Protein AF-0000000067842933 (afdb_homodimer)

pLDDT: mean 83.24, std 13.77, range [22.31, 97.75]

Structure (mmCIF, N/CA/C/O backbone):
data_AF-0000000067842933-model_v1
#
loop_
_entity.id
_entity.type
_entity.pdbx_description
1 polymer 'Transcriptional regulator, LysR family'
#
loop_
_atom_site.group_PDB
_atom_site.id
_atom_site.type_symbol
_atom_site.label_atom_id
_atom_site.label_alt_id
_atom_site.label_comp_id
_atom_site.label_asym_id
_atom_site.label_entity_id
_atom_site.label_seq_id
_atom_site.pdbx_PDB_ins_code
_atom_site.Cartn_x
_atom_site.Cartn_y
_atom_site.Cartn_z
_atom_site.occupancy
_atom_site.B_iso_or_equiv
_atom_site.auth_seq_id
_atom_site.auth_comp_id
_atom_site.auth_asym_id
_atom_site.auth_atom_id
_atom_site.pdbx_PDB_model_num
ATOM 1 N N . MET A 1 1 ? 8.438 -4.727 -39.531 1 70.38 1 MET A N 1
ATOM 2 C CA . MET A 1 1 ? 8.258 -4.961 -38.094 1 70.38 1 MET A CA 1
ATOM 3 C C . MET A 1 1 ? 9.227 -6.031 -37.594 1 70.38 1 MET A C 1
ATOM 5 O O . MET A 1 1 ? 9.312 -7.117 -38.188 1 70.38 1 MET A O 1
ATOM 9 N N . THR A 1 2 ? 10.125 -5.672 -36.719 1 73.62 2 THR A N 1
ATOM 10 C CA . THR A 1 2 ? 11.148 -6.57 -36.219 1 73.62 2 THR A CA 1
ATOM 11 C C . THR A 1 2 ? 10.922 -6.863 -34.75 1 73.62 2 THR A C 1
ATOM 13 O O . THR A 1 2 ? 10.18 -6.145 -34.062 1 73.62 2 THR A O 1
ATOM 16 N N . LEU A 1 3 ? 11.547 -8 -34.281 1 76.44 3 LEU A N 1
ATOM 17 C CA . LEU A 1 3 ? 11.484 -8.344 -32.875 1 76.44 3 LEU A CA 1
ATOM 18 C C . LEU A 1 3 ? 12.062 -7.227 -32 1 76.44 3 LEU A C 1
ATOM 20 O O . LEU A 1 3 ? 11.57 -6.961 -30.922 1 76.44 3 LEU A O 1
ATOM 24 N N . LYS A 1 4 ? 13.055 -6.645 -32.531 1 78.56 4 LYS A N 1
ATOM 25 C CA . LYS A 1 4 ? 13.711 -5.535 -31.844 1 78.56 4 LYS A CA 1
ATOM 26 C C . LYS A 1 4 ? 12.75 -4.367 -31.656 1 78.56 4 LYS A C 1
ATOM 28 O O . LYS A 1 4 ? 12.688 -3.773 -30.562 1 78.56 4 LYS A O 1
ATOM 33 N N . GLN A 1 5 ? 12.023 -4.094 -32.688 1 79.94 5 GLN A N 1
ATOM 34 C CA . GLN A 1 5 ? 11.039 -3.014 -32.594 1 79.94 5 GLN A CA 1
ATOM 35 C C . GLN A 1 5 ? 9.938 -3.336 -31.594 1 79.94 5 GLN A C 1
ATOM 37 O O . GLN A 1 5 ? 9.492 -2.461 -30.859 1 79.94 5 GLN A O 1
ATOM 42 N N . LEU A 1 6 ? 9.539 -4.57 -31.594 1 79.88 6 LEU A N 1
ATOM 43 C CA . LEU A 1 6 ? 8.516 -5.008 -30.656 1 79.88 6 LEU A CA 1
ATOM 44 C C . LEU A 1 6 ? 9.023 -4.891 -29.219 1 79.88 6 LEU A C 1
ATOM 46 O O . LEU A 1 6 ? 8.289 -4.438 -28.328 1 79.88 6 LEU A O 1
ATOM 50 N N . ARG A 1 7 ? 10.234 -5.23 -29.016 1 81.06 7 ARG A N 1
ATOM 51 C CA . ARG A 1 7 ? 10.844 -5.117 -27.703 1 81.06 7 ARG A CA 1
ATOM 52 C C . ARG A 1 7 ? 10.945 -3.658 -27.266 1 81.06 7 ARG A C 1
ATOM 54 O O . ARG A 1 7 ? 10.766 -3.338 -26.094 1 81.06 7 ARG A O 1
ATOM 61 N N . TYR A 1 8 ? 11.195 -2.814 -28.219 1 84 8 TYR A N 1
ATOM 62 C CA . TYR A 1 8 ? 11.273 -1.39 -27.922 1 84 8 TYR A CA 1
ATOM 63 C C . TYR A 1 8 ? 9.914 -0.839 -27.516 1 84 8 TYR A C 1
ATOM 65 O O . TYR A 1 8 ? 9.812 -0.039 -26.594 1 84 8 TYR A O 1
ATOM 73 N N . LEU A 1 9 ? 8.898 -1.248 -28.219 1 85.81 9 LEU A N 1
ATOM 74 C CA . LEU A 1 9 ? 7.543 -0.841 -27.859 1 85.81 9 LEU A CA 1
ATOM 75 C C . LEU A 1 9 ? 7.203 -1.258 -26.438 1 85.81 9 LEU A C 1
ATOM 77 O O . LEU A 1 9 ? 6.684 -0.454 -25.656 1 85.81 9 LEU A O 1
ATOM 81 N N . ILE A 1 10 ? 7.516 -2.461 -26.125 1 82.62 10 ILE A N 1
ATOM 82 C CA . ILE A 1 10 ? 7.258 -2.994 -24.797 1 82.62 10 ILE A CA 1
ATOM 83 C C . ILE A 1 10 ? 8.023 -2.174 -23.75 1 82.62 10 ILE A C 1
ATOM 85 O O . ILE A 1 10 ? 7.461 -1.78 -22.734 1 82.62 10 ILE A O 1
ATOM 89 N N . ALA A 1 11 ? 9.258 -1.911 -23.984 1 82.12 11 ALA A N 1
ATOM 90 C CA . ALA A 1 11 ? 10.117 -1.169 -23.062 1 82.12 11 ALA A CA 1
ATOM 91 C C . ALA A 1 11 ? 9.555 0.226 -22.797 1 82.12 11 ALA A C 1
ATOM 93 O O . ALA A 1 11 ? 9.578 0.705 -21.656 1 82.12 11 ALA A O 1
ATOM 94 N N . ILE A 1 12 ? 9.047 0.813 -23.797 1 85.12 12 ILE A N 1
ATOM 95 C CA . ILE A 1 12 ? 8.523 2.17 -23.672 1 85.12 12 ILE A CA 1
ATOM 96 C C . ILE A 1 12 ? 7.258 2.162 -22.828 1 85.12 12 ILE A C 1
ATOM 98 O O . ILE A 1 12 ? 7.078 3.025 -21.953 1 85.12 12 ILE A O 1
ATOM 102 N N . VAL A 1 13 ? 6.441 1.228 -23.031 1 81.56 13 VAL A N 1
ATOM 103 C CA . VAL A 1 13 ? 5.172 1.146 -22.328 1 81.56 13 VAL A CA 1
ATOM 104 C C . VAL A 1 13 ? 5.426 0.855 -20.844 1 81.56 13 VAL A C 1
ATOM 106 O O . VAL A 1 13 ? 4.805 1.462 -19.969 1 81.56 13 VAL A O 1
ATOM 109 N N . GLU A 1 14 ? 6.316 0 -20.656 1 76.25 14 GLU A N 1
ATOM 110 C CA . GLU A 1 14 ? 6.617 -0.418 -19.297 1 76.25 14 GLU A CA 1
ATOM 111 C C . GLU A 1 14 ? 7.344 0.683 -18.531 1 76.25 14 GLU A C 1
ATOM 113 O O . GLU A 1 14 ? 7.125 0.861 -17.328 1 76.25 14 GLU A O 1
ATOM 118 N N . ALA A 1 15 ? 8.188 1.41 -19.219 1 74.19 15 ALA A N 1
ATOM 119 C CA . ALA A 1 15 ? 8.961 2.48 -18.594 1 74.19 15 ALA A CA 1
ATOM 120 C C . ALA A 1 15 ? 8.141 3.762 -18.484 1 74.19 15 ALA A C 1
ATOM 122 O O . ALA A 1 15 ? 8.461 4.645 -17.688 1 74.19 15 ALA A O 1
ATOM 123 N N . GLY A 1 16 ? 7.09 3.768 -19.312 1 77 16 GLY A N 1
ATOM 124 C CA . GLY A 1 16 ? 6.191 4.91 -19.312 1 77 16 GLY A CA 1
ATOM 125 C C . GLY A 1 16 ? 6.77 6.125 -20.016 1 77 16 GLY A C 1
ATOM 126 O O . GLY A 1 16 ? 6.145 7.184 -20.047 1 77 16 GLY A O 1
ATOM 127 N N . SER A 1 17 ? 8.039 6.07 -20.422 1 81.12 17 SER A N 1
ATOM 128 C CA . SER A 1 17 ? 8.68 7.164 -21.141 1 81.12 17 SER A CA 1
ATOM 129 C C . SER A 1 17 ? 9.742 6.645 -22.109 1 81.12 17 SER A C 1
ATOM 131 O O . SER A 1 17 ? 10.312 5.574 -21.891 1 81.12 17 SER A O 1
ATOM 133 N N . PHE A 1 18 ? 9.992 7.508 -23.172 1 83.25 18 PHE A N 1
ATOM 134 C CA . PHE A 1 18 ? 11.008 7.156 -24.156 1 83.25 18 PHE A CA 1
ATOM 135 C C . PHE A 1 18 ? 12.398 7.195 -23.531 1 83.25 18 PHE A C 1
ATOM 137 O O . PHE A 1 18 ? 13.219 6.309 -23.766 1 83.25 18 PHE A O 1
ATOM 144 N N . SER A 1 19 ? 12.531 8.18 -22.719 1 80.88 19 SER A N 1
ATOM 145 C CA . SER A 1 19 ? 13.852 8.344 -22.125 1 80.88 19 SER A CA 1
ATOM 146 C C . SER A 1 19 ? 14.164 7.219 -21.156 1 80.88 19 SER A C 1
ATOM 148 O O . SER A 1 19 ? 15.266 6.656 -21.172 1 80.88 19 SER A O 1
ATOM 150 N N . ASN A 1 20 ? 13.234 6.938 -20.406 1 80 20 ASN A N 1
ATOM 151 C CA . ASN A 1 20 ? 13.43 5.859 -19.438 1 80 20 ASN A CA 1
ATOM 152 C C . ASN A 1 20 ? 13.609 4.512 -20.141 1 80 20 ASN A C 1
ATOM 154 O O . ASN A 1 20 ? 14.445 3.703 -19.719 1 80 20 ASN A O 1
ATOM 158 N N . ALA A 1 21 ? 12.828 4.359 -21.094 1 82.12 21 ALA A N 1
ATOM 159 C CA . ALA A 1 21 ? 12.922 3.123 -21.859 1 82.12 21 ALA A CA 1
ATOM 160 C C . ALA A 1 21 ? 14.289 2.996 -22.531 1 82.12 21 ALA A C 1
ATOM 162 O O . ALA A 1 21 ? 14.883 1.912 -22.547 1 82.12 21 ALA A O 1
ATOM 163 N N . ALA A 1 22 ? 14.805 4.059 -23 1 83.25 22 ALA A N 1
ATOM 164 C CA . ALA A 1 22 ? 16.109 4.051 -23.656 1 83.25 22 ALA A CA 1
ATOM 165 C C . ALA A 1 22 ? 17.219 3.701 -22.672 1 83.25 22 ALA A C 1
ATOM 167 O O . ALA A 1 22 ? 18.125 2.922 -23 1 83.25 22 ALA A O 1
ATOM 168 N N . ARG A 1 23 ? 17.094 4.207 -21.578 1 74.88 23 ARG A N 1
ATOM 169 C CA . ARG A 1 23 ? 18.062 3.924 -20.516 1 74.88 23 ARG A CA 1
ATOM 170 C C . ARG A 1 23 ? 18.047 2.445 -20.141 1 74.88 23 ARG A C 1
ATOM 172 O O . ARG A 1 23 ? 19.094 1.82 -20.016 1 74.88 23 ARG A O 1
ATOM 179 N N . GLN A 1 24 ? 16.906 1.935 -20.141 1 71.56 24 GLN A N 1
ATOM 180 C CA . GLN A 1 24 ? 16.75 0.54 -19.734 1 71.56 24 GLN A CA 1
ATOM 181 C C . GLN A 1 24 ? 17.219 -0.403 -20.844 1 71.56 24 GLN A C 1
ATOM 183 O O . GLN A 1 24 ? 17.734 -1.483 -20.562 1 71.56 24 GLN A O 1
ATOM 188 N N . ALA A 1 25 ? 16.984 0.033 -22.016 1 70.38 25 ALA A N 1
ATOM 189 C CA . ALA A 1 25 ? 17.312 -0.793 -23.172 1 70.38 25 ALA A CA 1
ATOM 190 C C . ALA A 1 25 ? 18.75 -0.554 -23.625 1 70.38 25 ALA A C 1
ATOM 192 O O . ALA A 1 25 ? 19.219 -1.178 -24.578 1 70.38 25 ALA A O 1
ATOM 193 N N . PHE A 1 26 ? 19.438 0.369 -22.922 1 73.62 26 PHE A N 1
ATOM 194 C CA . PHE A 1 26 ? 20.828 0.696 -23.203 1 73.62 26 PHE A CA 1
ATOM 195 C C . PHE A 1 26 ? 20.984 1.156 -24.656 1 73.62 26 PHE A C 1
ATOM 197 O O . PHE A 1 26 ? 21.891 0.696 -25.359 1 73.62 26 PHE A O 1
ATOM 204 N N . ILE A 1 27 ? 20.109 1.999 -25.094 1 74.75 27 ILE A N 1
ATOM 205 C CA . ILE A 1 27 ? 20.188 2.609 -26.406 1 74.75 27 ILE A CA 1
ATOM 206 C C . ILE A 1 27 ? 19.906 4.105 -26.297 1 74.75 27 ILE A C 1
ATOM 208 O O . ILE A 1 27 ? 19.375 4.578 -25.297 1 74.75 27 ILE A O 1
ATOM 212 N N . ALA A 1 28 ? 20.391 4.859 -27.266 1 81.44 28 ALA A N 1
ATOM 213 C CA . ALA A 1 28 ? 20.109 6.293 -27.297 1 81.44 28 ALA A CA 1
ATOM 214 C C . ALA A 1 28 ? 18.641 6.562 -27.578 1 81.44 28 ALA A C 1
ATOM 216 O O . ALA A 1 28 ? 18.016 5.859 -28.375 1 81.44 28 ALA A O 1
ATOM 217 N N . GLN A 1 29 ? 18.078 7.488 -26.891 1 85.19 29 GLN A N 1
ATOM 218 C CA . GLN A 1 29 ? 16.672 7.84 -26.984 1 85.19 29 GLN A CA 1
ATOM 219 C C . GLN A 1 29 ? 16.281 8.164 -28.422 1 85.19 29 GLN A C 1
ATOM 221 O O . GLN A 1 29 ? 15.242 7.715 -28.906 1 85.19 29 GLN A O 1
ATOM 226 N N . PRO A 1 30 ? 17.109 8.93 -29.234 1 85.88 30 PRO A N 1
ATOM 227 C CA . PRO A 1 30 ? 16.703 9.188 -30.609 1 85.88 30 PRO A CA 1
ATOM 228 C C . PRO A 1 30 ? 16.594 7.906 -31.438 1 85.88 30 PRO A C 1
ATOM 230 O O . PRO A 1 30 ? 15.719 7.797 -32.312 1 85.88 30 PRO A O 1
ATOM 233 N N . ALA A 1 31 ? 17.438 6.988 -31.172 1 82.88 31 ALA A N 1
ATOM 234 C CA . ALA A 1 31 ? 17.391 5.707 -31.859 1 82.88 31 ALA A CA 1
ATOM 235 C C . ALA A 1 31 ? 16.109 4.945 -31.547 1 82.88 31 ALA A C 1
ATOM 237 O O . ALA A 1 31 ? 15.484 4.375 -32.438 1 82.88 31 ALA A O 1
ATOM 238 N N . LEU A 1 32 ? 15.781 4.938 -30.312 1 87.88 32 LEU A N 1
ATOM 239 C CA . LEU A 1 32 ? 14.547 4.297 -29.875 1 87.88 32 LEU A CA 1
ATOM 240 C C . LEU A 1 32 ? 13.336 4.953 -30.516 1 87.88 32 LEU A C 1
ATOM 242 O O . LEU A 1 32 ? 12.438 4.262 -31 1 87.88 32 LEU A O 1
ATOM 246 N N . SER A 1 33 ? 13.312 6.242 -30.516 1 88.5 33 SER A N 1
ATOM 247 C CA . SER A 1 33 ? 12.219 7.004 -31.125 1 88.5 33 SER A CA 1
ATOM 248 C C . SER A 1 33 ? 12.102 6.715 -32.625 1 88.5 33 SER A C 1
ATOM 250 O O . SER A 1 33 ? 10.992 6.543 -33.125 1 88.5 33 SER A O 1
ATOM 252 N N . ARG A 1 34 ? 13.203 6.688 -33.25 1 86.62 34 ARG A N 1
ATOM 253 C CA . ARG A 1 34 ? 13.234 6.41 -34.688 1 86.62 34 ARG A CA 1
ATOM 254 C C . ARG A 1 34 ? 12.656 5.031 -35 1 86.62 34 ARG A C 1
ATOM 256 O O . ARG A 1 34 ? 11.914 4.859 -35.969 1 86.62 34 ARG A O 1
ATOM 263 N N . GLN A 1 35 ? 13.07 4.105 -34.219 1 86 35 GLN A N 1
ATOM 264 C CA . GLN A 1 35 ? 12.602 2.74 -34.438 1 86 35 GLN A CA 1
ATOM 265 C C . GLN A 1 35 ? 11.086 2.648 -34.281 1 86 35 GLN A C 1
ATOM 267 O O . GLN A 1 35 ? 10.414 1.959 -35.062 1 86 35 GLN A O 1
ATOM 272 N N . ILE A 1 36 ? 10.586 3.324 -33.312 1 88.38 36 ILE A N 1
ATOM 273 C CA . ILE A 1 36 ? 9.141 3.332 -33.094 1 88.38 36 ILE A CA 1
ATOM 274 C C . ILE A 1 36 ? 8.453 4.078 -34.219 1 88.38 36 ILE A C 1
ATOM 276 O O . ILE A 1 36 ? 7.395 3.658 -34.688 1 88.38 36 ILE A O 1
ATOM 280 N N . GLY A 1 37 ? 9.031 5.188 -34.625 1 88.12 37 GLY A N 1
ATOM 281 C CA . GLY A 1 37 ? 8.531 5.895 -35.781 1 88.12 37 GLY A CA 1
ATOM 282 C C . GLY A 1 37 ? 8.453 5.027 -37.031 1 88.12 37 GLY A C 1
ATOM 283 O O . GLY A 1 37 ? 7.469 5.074 -37.781 1 88.12 37 GLY A O 1
ATOM 284 N N . LEU A 1 38 ? 9.484 4.312 -37.281 1 82.75 38 LEU A N 1
ATOM 285 C CA . LEU A 1 38 ? 9.523 3.4 -38.406 1 82.75 38 LEU A CA 1
ATOM 286 C C . LEU A 1 38 ? 8.422 2.35 -38.312 1 82.75 38 LEU A C 1
ATOM 288 O O . LEU A 1 38 ? 7.777 2.016 -39.312 1 82.75 38 LEU A O 1
ATOM 292 N N . LEU A 1 39 ? 8.266 1.837 -37.125 1 84.12 39 LEU A N 1
ATOM 293 C CA . LEU A 1 39 ? 7.223 0.85 -36.875 1 84.12 39 LEU A CA 1
ATOM 294 C C . LEU A 1 39 ? 5.84 1.438 -37.125 1 84.12 39 LEU A C 1
ATOM 296 O O . LEU A 1 39 ? 5.004 0.804 -37.781 1 84.12 39 LEU A O 1
ATOM 300 N N . GLU A 1 40 ? 5.613 2.604 -36.656 1 87.88 40 GLU A N 1
ATOM 301 C CA . GLU A 1 40 ? 4.348 3.295 -36.875 1 87.88 40 GLU A CA 1
ATOM 302 C C . GLU A 1 40 ? 4.121 3.59 -38.344 1 87.88 40 GLU A C 1
ATOM 304 O O . GLU A 1 40 ? 3.002 3.467 -38.844 1 87.88 40 GLU A O 1
ATOM 309 N N . SER A 1 41 ? 5.141 4.016 -39.062 1 84.44 41 SER A N 1
ATOM 310 C CA . SER A 1 41 ? 5.074 4.289 -40.5 1 84.44 41 SER A CA 1
ATOM 311 C C . SER A 1 41 ? 4.746 3.027 -41.281 1 84.44 41 SER A C 1
ATOM 313 O O . SER A 1 41 ? 3.918 3.055 -42.188 1 84.44 41 SER A O 1
ATOM 315 N N . GLU A 1 42 ? 5.398 2.025 -40.938 1 80 42 GLU A N 1
ATOM 316 C CA . GLU A 1 42 ? 5.164 0.752 -41.625 1 80 42 GLU A CA 1
ATOM 317 C C . GLU A 1 42 ? 3.719 0.291 -41.438 1 80 42 GLU A C 1
ATOM 319 O O . GLU A 1 42 ? 3.102 -0.218 -42.375 1 80 42 GLU A O 1
ATOM 324 N N . LEU A 1 43 ? 3.264 0.506 -40.219 1 79.44 43 LEU A N 1
ATOM 325 C CA . LEU A 1 43 ? 1.921 0.043 -39.875 1 7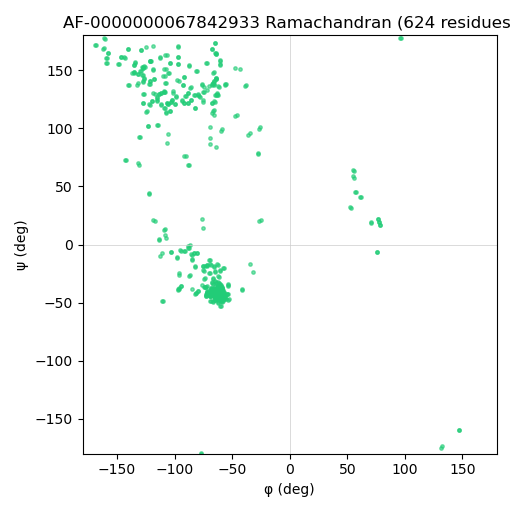9.44 43 LEU A CA 1
ATOM 326 C C . LEU A 1 43 ? 0.875 1.082 -40.281 1 79.44 43 LEU A C 1
ATOM 328 O O . LEU A 1 43 ? -0.326 0.801 -40.25 1 79.44 43 LEU A O 1
ATOM 332 N N . GLU A 1 44 ? 1.363 2.201 -40.656 1 82.69 44 GLU A N 1
ATOM 333 C CA . GLU A 1 44 ? 0.506 3.334 -41 1 82.69 44 GLU A CA 1
ATOM 334 C C . GLU A 1 44 ? -0.48 3.635 -39.875 1 82.69 44 GLU A C 1
ATOM 336 O O . GLU A 1 44 ? -1.66 3.885 -40.125 1 82.69 44 GLU A O 1
ATOM 341 N N . MET A 1 45 ? -0.054 3.381 -38.688 1 80.88 45 MET A N 1
ATOM 342 C CA . MET A 1 45 ? -0.834 3.648 -37.469 1 80.88 45 MET A CA 1
ATOM 343 C C . MET A 1 45 ? 0.034 4.289 -36.406 1 80.88 45 MET A C 1
ATOM 345 O O . MET A 1 45 ? 1.228 3.996 -36.312 1 80.88 45 MET A O 1
ATOM 349 N N . GLN A 1 46 ? -0.58 5.117 -35.625 1 87.44 46 GLN A N 1
ATOM 350 C CA . GLN A 1 46 ? 0.082 5.625 -34.438 1 87.44 46 GLN A CA 1
ATOM 351 C C . GLN A 1 46 ? -0.096 4.668 -33.25 1 87.44 46 GLN A C 1
ATOM 353 O O . GLN A 1 46 ? -1.216 4.25 -32.938 1 87.44 46 GLN A O 1
ATOM 358 N N . LEU A 1 47 ? 1.035 4.285 -32.719 1 87.31 47 LEU A N 1
ATOM 359 C CA . LEU A 1 47 ? 0.987 3.314 -31.625 1 87.31 47 LEU A CA 1
ATOM 360 C C . LEU A 1 47 ? 1.034 4.016 -30.266 1 87.31 47 LEU A C 1
ATOM 362 O O . LEU A 1 47 ? 0.466 3.525 -29.297 1 87.31 47 LEU A O 1
ATOM 366 N N . LEU A 1 48 ? 1.822 5.031 -30.25 1 86.25 48 LEU A N 1
ATOM 367 C CA . LEU A 1 48 ? 2.053 5.754 -29 1 86.25 48 LEU A CA 1
ATOM 368 C C . LEU A 1 48 ? 1.564 7.195 -29.109 1 86.25 48 LEU A C 1
ATOM 370 O O . LEU A 1 48 ? 1.725 7.832 -30.156 1 86.25 48 LEU A O 1
ATOM 374 N N . ALA A 1 49 ? 0.832 7.477 -28.141 1 80.38 49 ALA A N 1
ATOM 375 C CA . ALA A 1 49 ? 0.389 8.867 -28.078 1 80.38 49 ALA A CA 1
ATOM 376 C C . ALA A 1 49 ? 1.101 9.609 -26.953 1 80.38 49 ALA A C 1
ATOM 378 O O . ALA A 1 49 ? 1.205 9.109 -25.828 1 80.38 49 ALA A O 1
ATOM 379 N N . ARG A 1 50 ? 1.911 10.539 -27.391 1 67.75 50 ARG A N 1
ATOM 380 C CA . ARG A 1 50 ? 2.631 11.344 -26.406 1 67.75 50 ARG A CA 1
ATOM 381 C C . ARG A 1 50 ? 1.672 12.211 -25.594 1 67.75 50 ARG A C 1
ATOM 383 O O . ARG A 1 50 ? 0.77 12.836 -26.156 1 67.75 50 ARG A O 1
ATOM 390 N N . GLN A 1 51 ? 1.657 11.773 -24.391 1 57.75 51 GLN A N 1
ATOM 391 C CA . GLN A 1 51 ? 0.854 12.609 -23.5 1 57.75 51 GLN A CA 1
ATOM 392 C C . GLN A 1 51 ? 1.74 13.43 -22.562 1 57.75 51 GLN A C 1
ATOM 394 O O . GLN A 1 51 ? 2.949 13.203 -22.5 1 57.75 51 GLN A O 1
ATOM 399 N N . HIS A 1 52 ? 1.312 14.5 -21.875 1 54.41 52 HIS A N 1
ATOM 400 C CA . HIS A 1 52 ? 2.055 15.398 -20.984 1 54.41 52 HIS A CA 1
ATOM 401 C C . HIS A 1 52 ? 2.779 14.617 -19.891 1 54.41 52 HIS A C 1
ATOM 403 O O . HIS A 1 52 ? 3.891 14.984 -19.5 1 54.41 52 HIS A O 1
ATOM 409 N N . ASP A 1 53 ? 2.238 13.625 -19.438 1 51.34 53 ASP A N 1
ATOM 410 C CA . ASP A 1 53 ? 2.822 12.945 -18.281 1 51.34 53 ASP A CA 1
ATOM 411 C C . ASP A 1 53 ? 3.441 11.609 -18.688 1 51.34 53 ASP A C 1
ATOM 413 O O . ASP A 1 53 ? 3.703 10.758 -17.844 1 51.34 53 ASP A O 1
ATOM 417 N N . GLY A 1 54 ? 3.59 11.438 -19.938 1 65.56 54 GLY A N 1
ATOM 418 C CA . GLY A 1 54 ? 4.266 10.219 -20.359 1 65.56 54 GLY A CA 1
ATOM 419 C C . GLY A 1 54 ? 3.738 9.688 -21.688 1 65.56 54 GLY A C 1
ATOM 420 O O . GLY A 1 54 ? 3.33 10.453 -22.547 1 65.56 54 GLY A O 1
ATOM 421 N N . ILE A 1 55 ? 3.936 8.516 -21.953 1 74.38 55 ILE A N 1
ATOM 422 C CA . ILE A 1 55 ? 3.551 7.852 -23.203 1 74.38 55 ILE A CA 1
ATOM 423 C C . ILE A 1 55 ? 2.357 6.934 -22.938 1 74.38 55 ILE A C 1
ATOM 425 O O . ILE A 1 55 ? 2.303 6.246 -21.922 1 74.38 55 ILE A O 1
ATOM 429 N N . GLU A 1 56 ? 1.223 7.168 -23.656 1 77.56 56 GLU A N 1
ATOM 430 C CA . GLU A 1 56 ? 0.088 6.25 -23.609 1 77.56 56 GLU A CA 1
ATOM 431 C C . GLU A 1 56 ? -0.04 5.457 -24.906 1 77.56 56 GLU A C 1
ATOM 433 O O . GLU A 1 56 ? 0.288 5.961 -25.984 1 77.56 56 GLU A O 1
ATOM 438 N N . LEU A 1 57 ? -0.589 4.246 -24.734 1 81.25 57 LEU A N 1
ATOM 439 C CA . LEU A 1 57 ? -0.864 3.402 -25.891 1 81.25 57 LEU A CA 1
ATOM 440 C C . LEU A 1 57 ? -2.156 3.826 -26.578 1 81.25 57 LEU A C 1
ATOM 442 O O . LEU A 1 57 ? -3.154 4.113 -25.906 1 81.25 57 LEU A O 1
ATOM 446 N N . THR A 1 58 ? -2.141 4.062 -27.953 1 79.81 58 THR A N 1
ATOM 447 C CA . THR A 1 58 ? -3.373 4.109 -28.734 1 79.81 58 THR A CA 1
ATOM 448 C C . THR A 1 58 ? -4.062 2.748 -28.734 1 79.81 58 THR A C 1
ATOM 450 O O . THR A 1 58 ? -3.529 1.775 -28.188 1 79.81 58 THR A O 1
ATOM 453 N N . ASP A 1 59 ? -5.266 2.719 -29.297 1 76.75 59 ASP A N 1
ATOM 454 C CA . ASP A 1 59 ? -5.949 1.435 -29.438 1 76.75 59 ASP A CA 1
ATOM 455 C C . ASP A 1 59 ? -5.109 0.445 -30.234 1 76.75 59 ASP A C 1
ATOM 457 O O . ASP A 1 59 ? -4.98 -0.721 -29.859 1 76.75 59 ASP A O 1
ATOM 461 N N . ALA A 1 60 ? -4.668 1.005 -31.25 1 79.06 60 ALA A N 1
ATOM 462 C CA . ALA A 1 60 ? -3.785 0.181 -32.094 1 79.06 60 ALA A CA 1
ATOM 463 C C . ALA A 1 60 ? -2.521 -0.2 -31.312 1 79.06 60 ALA A C 1
ATOM 465 O O . ALA A 1 60 ? -2.037 -1.328 -31.422 1 79.06 60 ALA A O 1
ATOM 466 N N . GLY A 1 61 ? -2.039 0.757 -30.547 1 82.62 61 GLY A N 1
ATOM 467 C CA . GLY A 1 61 ? -0.874 0.501 -29.703 1 82.62 61 GLY A CA 1
ATOM 468 C C . GLY A 1 61 ? -1.11 -0.573 -28.656 1 82.62 61 GLY A C 1
ATOM 469 O O . GLY A 1 61 ? -0.252 -1.43 -28.438 1 82.62 61 GLY A O 1
ATOM 470 N N . ARG A 1 62 ? -2.195 -0.535 -28.125 1 79.56 62 ARG A N 1
ATOM 471 C CA . ARG A 1 62 ? -2.557 -1.536 -27.125 1 79.56 62 ARG A CA 1
ATOM 472 C C . ARG A 1 62 ? -2.625 -2.928 -27.75 1 79.56 62 ARG A C 1
ATOM 474 O O . ARG A 1 62 ? -2.129 -3.896 -27.172 1 79.56 62 ARG A O 1
ATOM 481 N N . GLN A 1 63 ? -3.26 -2.994 -28.906 1 75.75 63 GLN A N 1
ATOM 482 C CA . GLN A 1 63 ? -3.367 -4.27 -29.609 1 75.75 63 GLN A CA 1
ATOM 483 C C . GLN A 1 63 ? -1.988 -4.82 -29.953 1 75.75 63 GLN A C 1
ATOM 485 O O . GLN A 1 63 ? -1.709 -6 -29.734 1 75.75 63 GLN A O 1
ATOM 490 N N . LEU A 1 64 ? -1.187 -3.938 -30.484 1 78.94 64 LEU A N 1
ATOM 491 C CA . LEU A 1 64 ? 0.143 -4.395 -30.875 1 78.94 64 LEU A CA 1
ATOM 492 C C . LEU A 1 64 ? 0.979 -4.746 -29.656 1 78.94 64 LEU A C 1
ATOM 494 O O . LEU A 1 64 ? 1.778 -5.684 -29.688 1 78.94 64 LEU A O 1
ATOM 498 N N . TYR A 1 65 ? 0.819 -3.979 -28.656 1 81.31 65 TYR A N 1
ATOM 499 C CA . TYR A 1 65 ? 1.537 -4.258 -27.422 1 81.31 65 TYR A CA 1
ATOM 500 C C . TYR A 1 65 ? 1.206 -5.652 -26.906 1 81.31 65 TYR A C 1
ATOM 502 O O . TYR A 1 65 ? 2.104 -6.41 -26.531 1 81.31 65 TYR A O 1
ATOM 510 N N . GLU A 1 66 ? -0.024 -5.926 -26.953 1 71.31 66 GLU A N 1
ATOM 511 C CA . GLU A 1 66 ? -0.471 -7.242 -26.516 1 71.31 66 GLU A CA 1
ATOM 512 C C . GLU A 1 66 ? 0.148 -8.352 -27.359 1 71.31 66 GLU A C 1
ATOM 514 O O . GLU A 1 66 ? 0.643 -9.344 -26.812 1 71.31 66 GLU A O 1
ATOM 519 N N . VAL A 1 67 ? 0.116 -8.102 -28.594 1 67.94 67 VAL A N 1
ATOM 520 C CA . VAL A 1 67 ? 0.66 -9.086 -29.516 1 67.94 67 VAL A CA 1
ATOM 521 C C . VAL A 1 67 ? 2.18 -9.148 -29.375 1 67.94 67 VAL A C 1
ATOM 523 O O . VAL A 1 67 ? 2.762 -10.234 -29.375 1 67.94 67 VAL A O 1
ATOM 526 N N . ALA A 1 68 ? 2.785 -7.973 -29.297 1 75.31 68 ALA A N 1
ATOM 527 C CA . ALA A 1 68 ? 4.238 -7.902 -29.172 1 75.31 68 ALA A CA 1
ATOM 528 C C . ALA A 1 68 ? 4.719 -8.648 -27.922 1 75.31 68 ALA A C 1
ATOM 530 O O . ALA A 1 68 ? 5.684 -9.414 -27.984 1 75.31 68 ALA A O 1
ATOM 531 N N . ARG A 1 69 ? 4.07 -8.422 -26.953 1 73.69 69 ARG A N 1
ATOM 532 C CA . ARG A 1 69 ? 4.422 -9.086 -25.703 1 73.69 69 ARG A CA 1
ATOM 533 C C . ARG A 1 69 ? 4.289 -10.594 -25.828 1 73.69 69 ARG A C 1
ATOM 535 O O . ARG A 1 69 ? 5.168 -11.344 -25.391 1 73.69 69 ARG A O 1
ATOM 542 N N . SER A 1 70 ? 3.234 -11 -26.438 1 66.94 70 SER A N 1
ATOM 543 C CA . SER A 1 70 ? 3.002 -12.43 -26.641 1 66.94 70 SER A CA 1
ATOM 544 C C . SER A 1 70 ? 4.102 -13.047 -27.5 1 66.94 70 SER A C 1
ATOM 546 O O . SER A 1 70 ? 4.621 -14.117 -27.172 1 66.94 70 SER A O 1
ATOM 548 N N . VAL A 1 71 ? 4.438 -12.352 -28.484 1 63.44 71 VAL A N 1
ATOM 549 C CA . VAL A 1 71 ? 5.418 -12.867 -29.438 1 63.44 71 VAL A CA 1
ATOM 550 C C . VAL A 1 71 ? 6.793 -12.93 -28.766 1 63.44 71 VAL A C 1
ATOM 552 O O . VAL A 1 71 ? 7.484 -13.953 -28.859 1 63.44 71 VAL A O 1
ATOM 555 N N . VAL A 1 72 ? 7.141 -11.914 -28.172 1 67.62 72 VAL A N 1
ATOM 556 C CA . VAL A 1 72 ? 8.461 -11.859 -27.547 1 67.62 72 VAL A CA 1
ATOM 557 C C . VAL A 1 72 ? 8.555 -12.906 -26.438 1 67.62 72 VAL A C 1
ATOM 559 O O . VAL A 1 72 ? 9.578 -13.578 -26.297 1 67.62 72 VAL A O 1
ATOM 562 N N . GLN A 1 73 ? 7.57 -13.008 -25.781 1 64.19 73 GLN A N 1
ATOM 563 C CA . GLN A 1 73 ? 7.523 -13.992 -24.703 1 64.19 73 GLN A CA 1
ATOM 564 C C . GLN A 1 73 ? 7.598 -15.414 -25.25 1 64.19 73 GLN A C 1
ATOM 566 O O . GLN A 1 73 ? 8.266 -16.266 -24.672 1 64.19 73 GLN A O 1
ATOM 571 N N . GLN A 1 74 ? 6.844 -15.633 -26.266 1 58.91 74 GLN A N 1
ATOM 572 C CA . GLN A 1 74 ? 6.887 -16.953 -26.891 1 58.91 74 GLN A CA 1
ATOM 573 C C . GLN A 1 74 ? 8.297 -17.281 -27.359 1 58.91 74 GLN A C 1
ATOM 575 O O . GLN A 1 74 ? 8.758 -18.422 -27.203 1 58.91 74 GLN A O 1
ATOM 580 N N . LEU A 1 75 ? 8.859 -16.312 -27.922 1 58.94 75 LEU A N 1
ATOM 581 C CA . LEU A 1 75 ? 10.219 -16.531 -28.406 1 58.94 75 LEU A CA 1
ATOM 582 C C . LEU A 1 75 ? 11.172 -16.766 -27.25 1 58.94 75 LEU A C 1
ATOM 584 O O . LEU A 1 75 ? 12.016 -17.672 -27.312 1 58.94 75 LEU A O 1
ATOM 588 N N . ASP A 1 76 ? 10.961 -15.977 -26.297 1 60.22 76 ASP A N 1
ATOM 589 C CA . ASP A 1 76 ? 11.836 -16.141 -25.141 1 60.22 76 ASP A CA 1
ATOM 590 C C . ASP A 1 76 ? 11.555 -17.453 -24.422 1 60.22 76 ASP A C 1
ATOM 592 O O . ASP A 1 76 ? 12.477 -18.109 -23.922 1 60.22 76 ASP A O 1
ATOM 596 N N . SER A 1 77 ? 10.352 -17.781 -24.375 1 57.5 77 SER A N 1
ATOM 597 C CA . SER A 1 77 ? 9.961 -19.062 -23.781 1 57.5 77 SER A CA 1
ATOM 598 C C . SER A 1 77 ? 10.562 -20.234 -24.547 1 57.5 77 SER A C 1
ATOM 600 O O . SER A 1 77 ? 11 -21.219 -23.938 1 57.5 77 SER A O 1
ATOM 602 N N . VAL A 1 78 ? 10.508 -20.141 -25.828 1 52.59 78 VAL A N 1
ATOM 603 C CA . VAL A 1 78 ? 11.086 -21.203 -26.641 1 52.59 78 VAL A CA 1
ATOM 604 C C . VAL A 1 78 ? 12.578 -21.328 -26.328 1 52.59 78 VAL A C 1
ATOM 606 O O . VAL A 1 78 ? 13.094 -22.438 -26.203 1 52.59 78 VAL A O 1
ATOM 609 N N . LYS A 1 79 ? 13.195 -20.219 -26.281 1 53.19 79 LYS A N 1
ATOM 610 C CA . LYS A 1 79 ? 14.617 -20.266 -25.938 1 53.19 79 LYS A CA 1
ATOM 611 C C . LYS A 1 79 ? 14.828 -20.922 -24.562 1 53.19 79 LYS A C 1
ATOM 613 O O . LYS A 1 79 ? 15.734 -21.734 -24.406 1 53.19 79 LYS A O 1
ATOM 618 N N . ASP A 1 80 ? 14.047 -20.484 -23.703 1 55.53 80 ASP A N 1
ATOM 619 C CA . ASP A 1 80 ? 14.133 -21.047 -22.359 1 55.53 80 ASP A CA 1
ATOM 620 C C . ASP A 1 80 ? 13.766 -22.531 -22.344 1 55.53 80 ASP A C 1
ATOM 622 O O . ASP A 1 80 ? 14.391 -23.312 -21.641 1 55.53 80 ASP A O 1
ATOM 626 N N . GLU A 1 81 ? 12.695 -22.828 -23 1 52.59 81 GLU A N 1
ATOM 627 C CA . GLU A 1 81 ? 12.281 -24.219 -23.125 1 52.59 81 GLU A CA 1
ATOM 628 C C . GLU A 1 81 ? 13.391 -25.078 -23.734 1 52.59 81 GLU A C 1
ATOM 630 O O . GLU A 1 81 ? 13.609 -26.219 -23.297 1 52.59 81 GLU A O 1
ATOM 635 N N . LEU A 1 82 ? 13.922 -24.516 -24.672 1 51.72 82 LEU A N 1
ATOM 636 C CA . LEU A 1 82 ? 15.008 -25.266 -25.297 1 51.72 82 LEU A CA 1
ATOM 637 C C . LEU A 1 82 ? 16.156 -25.453 -24.312 1 51.72 82 LEU A C 1
ATOM 639 O O . LEU A 1 82 ? 16.844 -26.484 -24.344 1 51.72 82 LEU A O 1
ATOM 643 N N . LYS A 1 83 ? 16.297 -24.5 -23.531 1 52.25 83 LYS A N 1
ATOM 644 C CA . LYS A 1 83 ? 17.359 -24.625 -22.531 1 52.25 83 LYS A CA 1
ATOM 645 C C . LYS A 1 83 ? 16.875 -25.391 -21.312 1 52.25 83 LYS A C 1
ATOM 647 O O . LYS A 1 83 ? 17.672 -25.984 -20.594 1 52.25 83 LYS A O 1
ATOM 652 N N . SER A 1 84 ? 15.633 -25.125 -20.953 1 52.69 84 SER A N 1
ATOM 653 C CA . SER A 1 84 ? 15.062 -25.734 -19.766 1 52.69 84 SER A CA 1
ATOM 654 C C . SER A 1 84 ? 14.852 -27.234 -19.953 1 52.69 84 SER A C 1
ATOM 656 O O . SER A 1 84 ? 14.312 -27.656 -20.969 1 52.69 84 SER A O 1
ATOM 658 N N . SER A 1 85 ? 15.727 -28.047 -19.422 1 51.56 85 SER A N 1
ATOM 659 C CA . SER A 1 85 ? 15.469 -29.484 -19.359 1 51.56 85 SER A CA 1
ATOM 660 C C . SER A 1 85 ? 14.359 -29.797 -18.359 1 51.56 85 SER A C 1
ATOM 662 O O . SER A 1 85 ? 14.141 -29.047 -17.406 1 51.56 85 SER A O 1
ATOM 664 N N . ARG A 1 86 ? 13.328 -30.719 -18.656 1 56.53 86 ARG A N 1
ATOM 665 C CA . ARG A 1 86 ? 12.125 -31.125 -17.938 1 56.53 86 ARG A CA 1
ATOM 666 C C . ARG A 1 86 ? 12.367 -31.125 -16.438 1 56.53 86 ARG A C 1
ATOM 668 O O . ARG A 1 86 ? 11.445 -30.891 -15.648 1 56.53 86 ARG A O 1
ATOM 675 N N . GLY A 1 87 ? 13.648 -31.109 -16.031 1 64.31 87 GLY A N 1
ATOM 676 C CA . GLY A 1 87 ? 13.883 -31.25 -14.602 1 64.31 87 GLY A CA 1
ATOM 677 C C . GLY A 1 87 ? 14.453 -30 -13.961 1 64.31 87 GLY A C 1
ATOM 678 O O . GLY A 1 87 ? 14.469 -29.891 -12.734 1 64.31 87 GLY A O 1
ATOM 679 N N . ASN A 1 88 ? 14.836 -29.047 -14.859 1 76.75 88 ASN A N 1
ATOM 680 C CA . ASN A 1 88 ? 15.453 -27.859 -14.281 1 76.75 88 ASN A CA 1
ATOM 681 C C . ASN A 1 88 ? 15.031 -26.594 -15.023 1 76.75 88 ASN A C 1
ATOM 683 O O . ASN A 1 88 ? 15.836 -26 -15.75 1 76.75 88 ASN A O 1
ATOM 687 N N . PRO A 1 89 ? 13.742 -26.172 -14.82 1 85.19 89 PRO A N 1
ATOM 688 C CA . PRO A 1 89 ? 13.273 -24.984 -15.531 1 85.19 89 PRO A CA 1
ATOM 689 C C . PRO A 1 89 ? 14.148 -23.766 -15.266 1 85.19 89 PRO A C 1
ATOM 691 O O . PRO A 1 89 ? 14.625 -23.578 -14.141 1 85.19 89 PRO A O 1
ATOM 694 N N . LYS A 1 90 ? 14.406 -23.047 -16.344 1 84.81 90 LYS A N 1
ATOM 695 C CA . LYS A 1 90 ? 15.188 -21.812 -16.281 1 84.81 90 LYS A CA 1
ATOM 696 C C . LYS A 1 90 ? 14.43 -20.641 -16.906 1 84.81 90 LYS A C 1
ATOM 698 O O . LYS A 1 90 ? 13.531 -20.844 -17.719 1 84.81 90 LYS A O 1
ATOM 703 N N . GLY A 1 91 ? 14.742 -19.406 -16.438 1 87.06 91 GLY A N 1
ATOM 704 C CA . GLY A 1 91 ? 14.148 -18.203 -17.016 1 87.06 91 GLY A CA 1
ATOM 705 C C . GLY A 1 91 ? 13.609 -17.25 -15.969 1 87.06 91 GLY A C 1
ATOM 706 O O . GLY A 1 91 ? 13.844 -17.438 -14.773 1 87.06 91 GLY A O 1
ATOM 707 N N . HIS A 1 92 ? 12.969 -16.25 -16.5 1 91.06 92 HIS A N 1
ATOM 708 C CA . HIS A 1 92 ? 12.375 -15.234 -15.633 1 91.06 92 HIS A CA 1
ATOM 709 C C . HIS A 1 92 ? 10.875 -15.445 -15.492 1 91.06 92 HIS A C 1
ATOM 711 O O . HIS A 1 92 ? 10.188 -15.711 -16.484 1 91.06 92 HIS A O 1
ATOM 717 N N . VAL A 1 93 ? 10.391 -15.445 -14.305 1 93.88 93 VAL A N 1
ATOM 718 C CA . VAL A 1 93 ? 8.961 -15.547 -14.047 1 93.88 93 VAL A CA 1
ATOM 719 C C . VAL A 1 93 ? 8.508 -14.398 -13.148 1 93.88 93 VAL A C 1
ATOM 721 O O . VAL A 1 93 ? 9.117 -14.141 -12.109 1 93.88 93 VAL A O 1
ATOM 724 N N . ALA A 1 94 ? 7.465 -13.703 -13.547 1 94.5 94 ALA A N 1
ATOM 725 C CA . ALA A 1 94 ? 6.867 -12.609 -12.781 1 94.5 94 ALA A CA 1
ATOM 726 C C . ALA A 1 94 ? 5.477 -12.992 -12.281 1 94.5 94 ALA A C 1
ATOM 728 O O . ALA A 1 94 ? 4.633 -13.445 -13.062 1 94.5 94 ALA A O 1
ATOM 729 N N . ILE A 1 95 ? 5.254 -12.773 -10.977 1 95.44 95 ILE A N 1
ATOM 730 C CA . ILE A 1 95 ? 3.998 -13.164 -10.352 1 95.44 95 ILE A CA 1
ATOM 731 C C . ILE A 1 95 ? 3.385 -11.969 -9.625 1 95.44 95 ILE A C 1
ATOM 733 O O . ILE A 1 95 ? 4.102 -11.172 -9.016 1 95.44 95 ILE A O 1
ATOM 737 N N . SER A 1 96 ? 2.074 -11.859 -9.672 1 94.19 96 SER A N 1
ATOM 738 C CA . SER A 1 96 ? 1.352 -10.883 -8.867 1 94.19 96 SER A CA 1
ATOM 739 C C . SER A 1 96 ? 0.563 -11.555 -7.75 1 94.19 96 SER A C 1
ATOM 741 O O . SER A 1 96 ? -0.103 -12.57 -7.977 1 94.19 96 SER A O 1
ATOM 743 N N . ILE A 1 97 ? 0.706 -11.031 -6.562 1 93.19 97 ILE A N 1
ATOM 744 C CA . ILE A 1 97 ? -0.084 -11.523 -5.441 1 93.19 97 ILE A CA 1
ATOM 745 C C . ILE A 1 97 ? -0.78 -10.359 -4.746 1 93.19 97 ILE A C 1
ATOM 747 O O . ILE A 1 97 ? -0.321 -9.219 -4.828 1 93.19 97 ILE A O 1
ATOM 751 N N . PRO A 1 98 ? -1.929 -10.656 -4.113 1 89.44 98 PRO A N 1
ATOM 752 C CA . PRO A 1 98 ? -2.58 -9.57 -3.377 1 89.44 98 PRO A CA 1
ATOM 753 C C . PRO A 1 98 ? -1.734 -9.062 -2.215 1 89.44 98 PRO A C 1
ATOM 755 O O . PRO A 1 98 ? -1.101 -9.852 -1.511 1 89.44 98 PRO A O 1
ATOM 758 N N . ALA A 1 99 ? -1.816 -7.75 -2.035 1 84.12 99 ALA A N 1
ATOM 759 C CA . ALA A 1 99 ? -1.071 -7.148 -0.935 1 84.12 99 ALA A CA 1
ATOM 760 C C . ALA A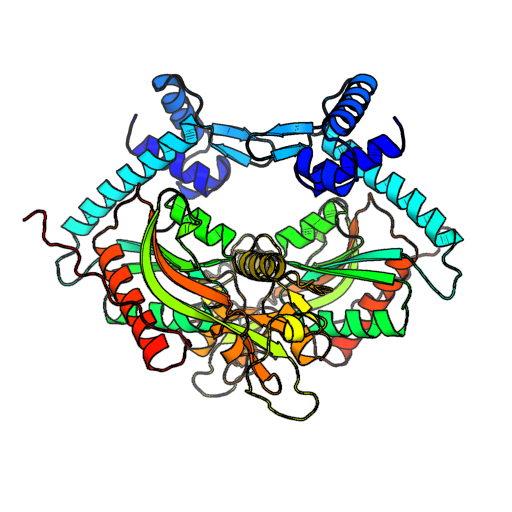 1 99 ? -1.504 -7.73 0.407 1 84.12 99 ALA A C 1
ATOM 762 O O . ALA A 1 99 ? -0.68 -7.922 1.305 1 84.12 99 ALA A O 1
ATOM 763 N N . THR A 1 100 ? -2.746 -8.047 0.552 1 83.69 100 THR A N 1
ATOM 764 C CA . THR A 1 100 ? -3.303 -8.547 1.804 1 83.69 100 THR A CA 1
ATOM 765 C C . THR A 1 100 ? -2.77 -9.945 2.111 1 83.69 100 THR A C 1
ATOM 767 O O . THR A 1 100 ? -2.873 -10.422 3.246 1 83.69 100 THR A O 1
ATOM 770 N N . ALA A 1 101 ? -2.238 -10.578 1.136 1 89.44 101 ALA A N 1
ATOM 771 C CA . ALA A 1 101 ? -1.759 -11.938 1.344 1 89.44 101 ALA A CA 1
ATOM 772 C C . ALA A 1 101 ? -0.239 -12.016 1.222 1 89.44 101 ALA A C 1
ATOM 774 O O . ALA A 1 101 ? 0.339 -13.102 1.219 1 89.44 101 ALA A O 1
ATOM 775 N N . SER A 1 102 ? 0.339 -10.922 1.058 1 89.5 102 SER A N 1
ATOM 776 C CA . SER A 1 102 ? 1.769 -10.898 0.763 1 89.5 102 SER A CA 1
ATOM 777 C C . SER A 1 102 ? 2.576 -11.508 1.903 1 89.5 102 SER A C 1
ATOM 779 O O . SER A 1 102 ? 3.492 -12.305 1.669 1 89.5 102 SER A O 1
ATOM 781 N N . ALA A 1 103 ? 2.268 -11.156 3.113 1 88.06 103 ALA A N 1
ATOM 782 C CA . ALA A 1 103 ? 3.023 -11.664 4.258 1 88.06 103 ALA A CA 1
ATOM 783 C C . ALA A 1 103 ? 2.943 -13.18 4.344 1 88.06 103 ALA A C 1
ATOM 785 O O . ALA A 1 103 ? 3.902 -13.836 4.758 1 88.06 103 ALA A O 1
ATOM 786 N N . LEU A 1 104 ? 1.876 -13.695 3.971 1 91 104 LEU A N 1
ATOM 787 C CA . LEU A 1 104 ? 1.647 -15.133 4.051 1 91 104 LEU A CA 1
ATOM 788 C C . LEU A 1 104 ? 2.314 -15.852 2.883 1 91 104 LEU A C 1
ATOM 790 O O . LEU A 1 104 ? 2.947 -16.891 3.072 1 91 104 LEU A O 1
ATOM 794 N N . LEU A 1 105 ? 2.25 -15.297 1.718 1 94.69 105 LEU A N 1
ATOM 795 C CA . LEU A 1 105 ? 2.588 -16.031 0.502 1 94.69 105 LEU A CA 1
ATOM 796 C C . LEU A 1 105 ? 4.027 -15.75 0.084 1 94.69 105 LEU A C 1
ATOM 798 O O . LEU A 1 105 ? 4.727 -16.656 -0.387 1 94.69 105 LEU A O 1
ATOM 802 N N . LEU A 1 106 ? 4.445 -14.57 0.233 1 94.75 106 LEU A N 1
ATOM 803 C CA . LEU A 1 106 ? 5.684 -14.109 -0.387 1 94.75 106 LEU A CA 1
ATOM 804 C C . LEU A 1 106 ? 6.875 -14.922 0.101 1 94.75 106 LEU A C 1
ATOM 806 O O . LEU A 1 106 ? 7.609 -15.5 -0.704 1 94.75 106 LEU A O 1
ATOM 810 N N . PRO A 1 107 ? 7.129 -15.078 1.405 1 95.12 107 PRO A N 1
ATOM 811 C CA . PRO A 1 107 ? 8.273 -15.875 1.856 1 95.12 107 PRO A CA 1
ATOM 812 C C . PRO A 1 107 ? 8.18 -17.328 1.413 1 95.12 107 PRO A C 1
ATOM 814 O O . PRO A 1 107 ? 9.195 -17.938 1.041 1 95.12 107 PRO A O 1
ATOM 817 N N . ALA A 1 108 ? 6.98 -17.859 1.482 1 96.12 108 ALA A N 1
ATOM 818 C CA . ALA A 1 108 ? 6.785 -19.25 1.091 1 96.12 108 ALA A CA 1
ATOM 819 C C . ALA A 1 108 ? 7.102 -19.469 -0.387 1 96.12 108 ALA A C 1
ATOM 821 O O . ALA A 1 108 ? 7.766 -20.438 -0.757 1 96.12 108 ALA A O 1
ATOM 822 N N . ILE A 1 109 ? 6.656 -18.578 -1.235 1 97.44 109 ILE A N 1
ATOM 823 C CA . ILE A 1 109 ? 6.883 -18.656 -2.674 1 97.44 109 ILE A CA 1
ATOM 824 C C . ILE A 1 109 ? 8.383 -18.594 -2.963 1 97.44 109 ILE A C 1
ATOM 826 O O . ILE A 1 109 ? 8.922 -19.438 -3.693 1 97.44 109 ILE A O 1
ATOM 830 N N . ILE A 1 110 ? 9.039 -17.625 -2.389 1 96.44 110 ILE A N 1
ATOM 831 C CA . ILE A 1 110 ? 10.453 -17.406 -2.658 1 96.44 110 ILE A CA 1
ATOM 832 C C . ILE A 1 110 ? 11.273 -18.594 -2.16 1 96.44 110 ILE A C 1
ATOM 834 O O . ILE A 1 110 ? 12.109 -19.125 -2.889 1 96.44 110 ILE A O 1
ATOM 838 N N . THR A 1 111 ? 11.047 -19.062 -0.929 1 96.06 111 THR A N 1
ATOM 839 C CA . THR A 1 111 ? 11.797 -20.156 -0.328 1 96.06 111 THR A CA 1
ATOM 840 C C . THR A 1 111 ? 11.633 -21.438 -1.144 1 96.06 111 THR A C 1
ATOM 842 O O . THR A 1 111 ? 12.617 -22.094 -1.471 1 96.06 111 THR A O 1
ATOM 845 N N . GLN A 1 112 ? 10.445 -21.766 -1.491 1 95.44 112 GLN A N 1
ATOM 846 C CA . GLN A 1 112 ? 10.18 -23 -2.225 1 95.44 112 GLN A CA 1
ATOM 847 C C . GLN A 1 112 ? 10.703 -22.906 -3.656 1 95.44 112 GLN A C 1
ATOM 849 O O . GLN A 1 112 ? 11.203 -23.891 -4.203 1 95.44 112 GLN A O 1
ATOM 854 N N . ALA A 1 113 ? 10.5 -21.766 -4.305 1 95.44 113 ALA A N 1
ATOM 855 C CA . ALA A 1 113 ? 11.023 -21.578 -5.652 1 95.44 113 ALA A CA 1
ATOM 856 C C . ALA A 1 113 ? 12.539 -21.766 -5.688 1 95.44 113 ALA A C 1
ATOM 858 O O . ALA A 1 113 ? 13.062 -22.438 -6.586 1 95.44 113 ALA A O 1
ATOM 859 N N . GLN A 1 114 ? 13.211 -21.172 -4.746 1 93 114 GLN A N 1
ATOM 860 C CA . GLN A 1 114 ? 14.664 -21.281 -4.68 1 93 114 GLN A CA 1
ATOM 861 C C . GLN A 1 114 ? 15.094 -22.734 -4.469 1 93 114 GLN A C 1
ATOM 863 O O . GLN A 1 114 ? 16.094 -23.172 -5.027 1 93 114 GLN A O 1
ATOM 868 N N . ALA A 1 115 ? 14.391 -23.469 -3.66 1 91.88 115 ALA A N 1
ATOM 869 C CA . ALA A 1 115 ? 14.711 -24.859 -3.344 1 91.88 115 ALA A CA 1
ATOM 870 C C . ALA A 1 115 ? 14.422 -25.766 -4.531 1 91.88 115 ALA A C 1
ATOM 872 O O . ALA A 1 115 ? 15.234 -26.641 -4.867 1 91.88 115 ALA A O 1
ATOM 873 N N . ARG A 1 116 ? 13.344 -25.594 -5.227 1 89.5 116 ARG A N 1
ATOM 874 C CA . ARG A 1 116 ? 12.859 -26.516 -6.238 1 89.5 116 ARG A CA 1
ATOM 875 C C . ARG A 1 116 ? 13.328 -26.109 -7.629 1 89.5 116 ARG A C 1
ATOM 877 O O . ARG A 1 116 ? 13.562 -26.969 -8.492 1 89.5 116 ARG A O 1
ATOM 884 N N . PHE A 1 117 ? 13.391 -24.781 -7.82 1 92.88 117 PHE A N 1
ATOM 885 C CA . PHE A 1 117 ? 13.695 -24.266 -9.148 1 92.88 117 PHE A CA 1
ATOM 886 C C . PHE A 1 117 ? 14.789 -23.203 -9.078 1 92.88 117 PHE A C 1
ATOM 888 O O . PHE A 1 117 ? 14.562 -22.047 -9.438 1 92.88 117 PHE A O 1
ATOM 895 N N . PRO A 1 118 ? 16 -23.516 -8.789 1 90.94 118 PRO A N 1
ATOM 896 C CA . PRO A 1 118 ? 17.078 -22.547 -8.602 1 90.94 118 PRO A CA 1
ATOM 897 C C . PRO A 1 118 ? 17.422 -21.797 -9.891 1 90.94 118 PRO A C 1
ATOM 899 O O . PRO A 1 118 ? 18.031 -20.734 -9.836 1 90.94 118 PRO A O 1
ATOM 902 N N . GLY A 1 119 ? 17.062 -22.312 -10.992 1 89.94 119 GLY A N 1
ATOM 903 C CA . GLY A 1 119 ? 17.359 -21.672 -12.273 1 89.94 119 GLY A CA 1
ATOM 904 C C . GLY A 1 119 ? 16.375 -20.594 -12.648 1 89.94 119 GLY A C 1
ATOM 905 O O . GLY A 1 119 ? 16.578 -19.859 -13.617 1 89.94 119 GLY A O 1
ATOM 906 N N . ILE A 1 120 ? 15.305 -20.422 -11.914 1 91.31 120 ILE A N 1
ATOM 907 C CA . ILE A 1 120 ? 14.273 -19.438 -12.211 1 91.31 120 ILE A CA 1
ATOM 908 C C . ILE A 1 120 ? 14.594 -18.125 -11.477 1 91.31 120 ILE A C 1
ATOM 910 O O . ILE A 1 120 ? 14.812 -18.125 -10.266 1 91.31 120 ILE A O 1
ATOM 914 N N . LYS A 1 121 ? 14.727 -17.062 -12.219 1 92.75 121 LYS A N 1
ATOM 915 C CA . LYS A 1 121 ? 14.742 -15.734 -11.633 1 92.75 121 LYS A CA 1
ATOM 916 C C . LYS A 1 121 ? 13.32 -15.227 -11.375 1 92.75 121 LYS A C 1
ATOM 918 O O . LYS A 1 121 ? 12.562 -14.984 -12.32 1 92.75 121 LYS A O 1
ATOM 923 N N . LEU A 1 122 ? 13 -14.984 -10.117 1 94.06 122 LEU A N 1
ATOM 924 C CA . LEU A 1 122 ? 11.617 -14.742 -9.727 1 94.06 122 LEU A CA 1
ATOM 925 C C . LEU A 1 122 ? 11.406 -13.273 -9.352 1 94.06 122 LEU A C 1
ATOM 927 O O . LEU A 1 122 ? 12.227 -12.688 -8.641 1 94.06 122 LEU A O 1
ATOM 931 N N . THR A 1 123 ? 10.391 -12.703 -9.906 1 92.25 123 THR A N 1
ATOM 932 C CA . THR A 1 123 ? 9.891 -11.406 -9.469 1 92.25 123 THR A CA 1
ATOM 933 C C . THR A 1 123 ? 8.445 -11.516 -8.984 1 92.25 123 THR A C 1
ATOM 935 O O . THR A 1 123 ? 7.578 -12 -9.711 1 92.25 123 THR A O 1
ATOM 938 N N . VAL A 1 124 ? 8.234 -11.086 -7.73 1 93.31 124 VAL A N 1
ATOM 939 C CA . VAL A 1 124 ? 6.891 -11.117 -7.168 1 93.31 124 VAL A CA 1
ATOM 940 C C . VAL A 1 124 ? 6.41 -9.695 -6.887 1 93.31 124 VAL A C 1
ATOM 942 O O . VAL A 1 124 ? 7.066 -8.945 -6.156 1 93.31 124 VAL A O 1
ATOM 945 N N . TRP A 1 125 ? 5.305 -9.398 -7.398 1 88.19 125 TRP A N 1
ATOM 946 C CA . TRP A 1 125 ? 4.684 -8.102 -7.191 1 88.19 125 TRP A CA 1
ATOM 947 C C . TRP A 1 125 ? 3.514 -8.203 -6.219 1 88.19 125 TRP A C 1
ATOM 949 O O . TRP A 1 125 ? 2.576 -8.969 -6.445 1 88.19 125 TRP A O 1
ATOM 959 N N . ASP A 1 126 ? 3.656 -7.43 -5.129 1 86.31 126 ASP A N 1
ATOM 960 C CA . ASP A 1 126 ? 2.537 -7.391 -4.191 1 86.31 126 ASP A CA 1
ATOM 961 C C . ASP A 1 126 ? 1.788 -6.062 -4.289 1 86.31 126 ASP A C 1
ATOM 963 O O . ASP A 1 126 ? 2.33 -5.012 -3.941 1 86.31 126 ASP A O 1
ATOM 967 N N . GLY A 1 127 ? 0.89 -5.953 -5.105 1 70.81 127 GLY A N 1
ATOM 968 C CA . GLY A 1 127 ? 0.228 -4.672 -5.285 1 70.81 127 GLY A CA 1
ATOM 969 C C . GLY A 1 127 ? -1.255 -4.719 -4.969 1 70.81 127 GLY A C 1
ATOM 970 O O . GLY A 1 127 ? -1.786 -5.77 -4.605 1 70.81 127 GLY A O 1
ATOM 971 N N . LEU A 1 128 ? -1.741 -3.43 -4.977 1 61.22 128 LEU A N 1
ATOM 972 C CA . LEU A 1 128 ? -3.184 -3.295 -4.809 1 61.22 128 LEU A CA 1
ATOM 973 C C . LEU A 1 128 ? -3.932 -3.924 -5.977 1 61.22 128 LEU A C 1
ATOM 975 O O . LEU A 1 128 ? -3.414 -3.971 -7.098 1 61.22 128 LEU A O 1
ATOM 979 N N . SER A 1 129 ? -5.008 -4.52 -5.664 1 59.31 129 SER A N 1
ATOM 980 C CA . SER A 1 129 ? -5.832 -5.359 -6.531 1 59.31 129 SER A CA 1
ATOM 981 C C . SER A 1 129 ? -5.965 -4.75 -7.922 1 59.31 129 SER A C 1
ATOM 983 O O . SER A 1 129 ? -5.816 -5.449 -8.93 1 59.31 129 SER A O 1
ATOM 985 N N . ARG A 1 130 ? -6.094 -3.453 -8 1 63.97 130 ARG A N 1
ATOM 986 C CA . ARG A 1 130 ? -6.316 -2.881 -9.32 1 63.97 130 ARG A CA 1
ATOM 987 C C . ARG A 1 130 ? -5.055 -2.957 -10.172 1 63.97 130 ARG A C 1
ATOM 989 O O . ARG A 1 130 ? -5.109 -3.359 -11.336 1 63.97 130 ARG A O 1
ATOM 996 N N . GLU A 1 131 ? -4.027 -2.719 -9.594 1 72.12 131 GLU A N 1
ATOM 997 C CA . GLU A 1 131 ? -2.76 -2.742 -10.32 1 72.12 131 GLU A CA 1
ATOM 998 C C . GLU A 1 131 ? -2.334 -4.172 -10.641 1 72.12 131 GLU A C 1
ATOM 1000 O O . GLU A 1 131 ? -1.818 -4.445 -11.727 1 72.12 131 GLU A O 1
ATOM 1005 N N . GLY A 1 132 ? -2.631 -5.004 -9.703 1 76 132 GLY A N 1
ATOM 1006 C CA . GLY A 1 132 ? -2.309 -6.406 -9.922 1 76 132 GLY A CA 1
ATOM 1007 C C . GLY A 1 132 ? -3.123 -7.043 -11.031 1 76 132 GLY A C 1
ATOM 1008 O O . GLY A 1 132 ? -2.576 -7.738 -11.891 1 76 132 GLY A O 1
ATOM 1009 N N . GLY A 1 133 ? -4.391 -6.719 -10.984 1 80.44 133 GLY A N 1
ATOM 1010 C CA . GLY A 1 133 ? -5.262 -7.23 -12.031 1 80.44 133 GLY A CA 1
ATOM 1011 C C . GLY A 1 133 ? -4.895 -6.727 -13.414 1 80.44 133 GLY A C 1
ATOM 1012 O O . GLY A 1 133 ? -4.84 -7.504 -14.375 1 80.44 133 GLY A O 1
ATOM 1013 N N . GLN A 1 134 ? -4.59 -5.523 -13.445 1 79.94 134 GLN A N 1
ATOM 1014 C CA . GLN A 1 134 ? -4.207 -4.91 -14.711 1 79.94 134 GLN A CA 1
ATOM 1015 C C . GLN A 1 134 ? -2.898 -5.496 -15.234 1 79.94 134 GLN A C 1
ATOM 1017 O O . GLN A 1 134 ? -2.734 -5.684 -16.438 1 79.94 134 GLN A O 1
ATOM 1022 N N . ALA A 1 135 ? -2.07 -5.699 -14.32 1 84 135 ALA A N 1
ATOM 1023 C CA . ALA A 1 135 ? -0.788 -6.289 -14.695 1 84 135 ALA A CA 1
ATOM 1024 C C . ALA A 1 135 ? -0.981 -7.672 -15.312 1 84 135 ALA A C 1
ATOM 1026 O O . ALA A 1 135 ? -0.283 -8.031 -16.266 1 84 135 ALA A O 1
ATOM 1027 N N . ILE A 1 136 ? -1.901 -8.383 -14.852 1 87.25 136 ILE A N 1
ATOM 1028 C CA . ILE A 1 136 ? -2.203 -9.719 -15.367 1 87.25 136 ILE A CA 1
ATOM 1029 C C . ILE A 1 136 ? -2.875 -9.602 -16.734 1 87.25 136 ILE A C 1
ATOM 1031 O O . ILE A 1 136 ? -2.496 -10.297 -17.672 1 87.25 136 ILE A O 1
ATOM 1035 N N . GLU A 1 137 ? -3.779 -8.664 -16.781 1 85.38 137 GLU A N 1
ATOM 1036 C CA . GLU A 1 137 ? -4.52 -8.469 -18.031 1 85.38 137 GLU A CA 1
ATOM 1037 C C . GLU A 1 137 ? -3.582 -8.094 -19.172 1 85.38 137 GLU A C 1
ATOM 1039 O O . GLU A 1 137 ? -3.729 -8.594 -20.297 1 85.38 137 GLU A O 1
ATOM 1044 N N . LEU A 1 138 ? -2.635 -7.289 -18.859 1 79.12 138 LEU A N 1
ATOM 1045 C CA . LEU A 1 138 ? -1.752 -6.734 -19.875 1 79.12 138 LEU A CA 1
ATOM 1046 C C . LEU A 1 138 ? -0.53 -7.621 -20.078 1 79.12 138 LEU A C 1
ATOM 1048 O O . LEU A 1 138 ? 0.325 -7.328 -20.922 1 79.12 138 LEU A O 1
ATOM 1052 N N . GLY A 1 139 ? -0.448 -8.594 -19.281 1 84.5 139 GLY A N 1
ATOM 1053 C CA . GLY A 1 139 ? 0.661 -9.531 -19.422 1 84.5 139 GLY A CA 1
ATOM 1054 C C . GLY A 1 139 ? 1.971 -8.977 -18.891 1 84.5 139 GLY A C 1
ATOM 1055 O O . GLY A 1 139 ? 3.047 -9.391 -19.328 1 84.5 139 GLY A O 1
ATOM 1056 N N . LYS A 1 140 ? 1.875 -8.031 -18.047 1 84.56 140 LYS A N 1
ATOM 1057 C CA . LYS A 1 140 ? 3.074 -7.48 -17.406 1 84.56 140 LYS A CA 1
ATOM 1058 C C . LYS A 1 140 ? 3.689 -8.484 -16.438 1 84.56 140 LYS A C 1
ATOM 1060 O O . LYS A 1 140 ? 4.883 -8.414 -16.141 1 84.56 140 LYS A O 1
ATOM 1065 N N . VAL A 1 141 ? 2.844 -9.367 -15.969 1 92.06 141 VAL A N 1
ATOM 1066 C CA . VAL A 1 141 ? 3.285 -10.516 -15.188 1 92.06 141 VAL A CA 1
ATOM 1067 C C . VAL A 1 141 ? 2.857 -11.805 -15.875 1 92.06 141 VAL A C 1
ATOM 1069 O O . VAL A 1 141 ? 1.978 -11.797 -16.734 1 92.06 141 VAL A O 1
ATOM 1072 N N . ASP A 1 142 ? 3.576 -12.867 -15.523 1 93.06 142 ASP A N 1
ATOM 1073 C CA . ASP A 1 142 ? 3.268 -14.141 -16.156 1 93.06 142 ASP A CA 1
ATOM 1074 C C . ASP A 1 142 ? 1.947 -14.703 -15.641 1 93.06 142 ASP A C 1
ATOM 1076 O O . ASP A 1 142 ? 1.164 -15.273 -16.406 1 93.06 142 ASP A O 1
ATOM 1080 N N . PHE A 1 143 ? 1.702 -14.617 -14.422 1 94.81 143 PHE A N 1
ATOM 1081 C CA . PHE A 1 143 ? 0.427 -14.984 -13.82 1 94.81 143 PHE A CA 1
ATOM 1082 C C . PHE A 1 143 ? 0.274 -14.336 -12.445 1 94.81 143 PHE A C 1
ATOM 1084 O O . PHE A 1 143 ? 1.178 -13.641 -11.977 1 94.81 143 PHE A O 1
ATOM 1091 N N . GLY A 1 144 ? -0.916 -14.562 -11.812 1 95.81 144 GLY A N 1
ATOM 1092 C CA . GLY A 1 144 ? -1.11 -13.984 -10.492 1 95.81 144 GLY A CA 1
ATOM 1093 C C . GLY A 1 144 ? -2.186 -14.688 -9.688 1 95.81 144 GLY A C 1
ATOM 1094 O O . GLY A 1 144 ? -2.939 -15.5 -10.227 1 95.81 144 GLY A O 1
ATOM 1095 N N . VAL A 1 145 ? -2.115 -14.477 -8.398 1 95.31 145 VAL A N 1
ATOM 1096 C CA . VAL A 1 145 ? -3.195 -14.82 -7.484 1 95.31 145 VAL A CA 1
ATOM 1097 C C . VAL A 1 145 ? -4.176 -13.656 -7.371 1 95.31 145 VAL A C 1
ATOM 1099 O O . VAL A 1 145 ? -3.785 -12.547 -7.004 1 95.31 145 VAL A O 1
ATOM 1102 N N . VAL A 1 146 ? -5.398 -13.914 -7.688 1 92.38 146 VAL A N 1
ATOM 1103 C CA . VAL A 1 146 ? -6.32 -12.781 -7.719 1 92.38 146 VAL A CA 1
ATOM 1104 C C . VAL A 1 146 ? -7.668 -13.203 -7.137 1 92.38 146 VAL A C 1
ATOM 1106 O O . VAL A 1 146 ? -8.125 -14.328 -7.355 1 92.38 146 VAL A O 1
ATOM 1109 N N . PRO A 1 147 ? -8.172 -12.281 -6.328 1 90.81 147 PRO A N 1
ATOM 1110 C CA . PRO A 1 147 ? -9.57 -12.484 -5.957 1 90.81 147 PRO A CA 1
ATOM 1111 C C . PRO A 1 147 ? -10.539 -12.102 -7.078 1 90.81 147 PRO A C 1
ATOM 1113 O O . PRO A 1 147 ? -10.297 -11.141 -7.805 1 90.81 147 PRO A O 1
ATOM 1116 N N . ASN A 1 148 ? -11.57 -12.93 -7.273 1 87.38 148 ASN A N 1
ATOM 1117 C CA . ASN A 1 148 ? -12.664 -12.656 -8.203 1 87.38 148 ASN A CA 1
ATOM 1118 C C . ASN A 1 148 ? -12.148 -12.367 -9.609 1 87.38 148 ASN A C 1
ATOM 1120 O O . ASN A 1 148 ? -12.477 -11.336 -10.195 1 87.38 148 ASN A O 1
ATOM 1124 N N . ALA A 1 149 ? -11.461 -13.266 -10.156 1 87.19 149 ALA A N 1
ATOM 1125 C CA . ALA A 1 149 ? -10.852 -13.156 -11.477 1 87.19 149 ALA A CA 1
ATOM 1126 C C . ALA A 1 149 ? -11.906 -12.875 -12.547 1 87.19 149 ALA A C 1
ATOM 1128 O O . ALA A 1 149 ? -11.57 -12.43 -13.648 1 87.19 149 ALA A O 1
ATOM 1129 N N . GLU A 1 150 ? -13.117 -13.172 -12.242 1 83 150 GLU A N 1
ATOM 1130 C CA . GLU A 1 150 ? -14.203 -12.961 -13.188 1 83 150 GLU A CA 1
ATOM 1131 C C . GLU A 1 150 ? -14.359 -11.484 -13.539 1 83 150 GLU A C 1
ATOM 1133 O O . GLU A 1 150 ? -15 -11.141 -14.531 1 83 150 GLU A O 1
ATOM 1138 N N . GLU A 1 151 ? -13.82 -10.656 -12.758 1 82.31 151 GLU A N 1
ATOM 1139 C CA . GLU A 1 151 ? -13.93 -9.219 -12.992 1 82.31 151 GLU A CA 1
ATOM 1140 C C . GLU A 1 151 ? -12.844 -8.742 -13.961 1 82.31 151 GLU A C 1
ATOM 1142 O O . GLU A 1 151 ? -12.883 -7.602 -14.43 1 82.31 151 GLU A O 1
ATOM 1147 N N . LEU A 1 152 ? -11.906 -9.562 -14.195 1 84.62 152 LEU A N 1
ATOM 1148 C CA . LEU A 1 152 ? -10.82 -9.219 -15.109 1 84.62 152 LEU A CA 1
ATOM 1149 C C . LEU A 1 152 ? -11.195 -9.57 -16.547 1 84.62 152 LEU A C 1
ATOM 1151 O O . LEU A 1 152 ? -12.008 -10.461 -16.781 1 84.62 152 LEU A O 1
ATOM 1155 N N . VAL A 1 153 ? -10.539 -8.812 -17.359 1 86.12 153 VAL A N 1
ATOM 1156 C CA . VAL A 1 153 ? -10.797 -9.039 -18.781 1 86.12 153 VAL A CA 1
ATOM 1157 C C . VAL A 1 153 ? -9.578 -9.703 -19.422 1 86.12 153 VAL A C 1
ATOM 1159 O O . VAL A 1 153 ? -8.445 -9.453 -19.016 1 86.12 153 VAL A O 1
ATOM 1162 N N . HIS A 1 154 ? -9.867 -10.602 -20.406 1 88.38 154 HIS A N 1
ATOM 1163 C CA . HIS A 1 154 ? -8.836 -11.234 -21.219 1 88.38 154 HIS A CA 1
ATOM 1164 C C . HIS A 1 154 ? -7.883 -12.062 -20.359 1 88.38 154 HIS A C 1
ATOM 1166 O O . HIS A 1 154 ? -6.668 -12.016 -20.562 1 88.38 154 HIS A O 1
ATOM 1172 N N . VAL A 1 155 ? -8.477 -12.766 -19.391 1 91.88 155 VAL A N 1
ATOM 1173 C CA . VAL A 1 155 ? -7.641 -13.594 -18.531 1 91.88 155 VAL A CA 1
ATOM 1174 C C . VAL A 1 155 ? -8.188 -15.016 -18.5 1 91.88 155 VAL A C 1
ATOM 1176 O O . VAL A 1 155 ? -9.391 -15.234 -18.656 1 91.88 155 VAL A O 1
ATOM 1179 N N . VAL A 1 156 ? -7.301 -15.969 -18.406 1 90.69 156 VAL A N 1
ATOM 1180 C CA . VAL A 1 156 ? -7.629 -17.344 -18.047 1 90.69 156 VAL A CA 1
ATOM 1181 C C . VAL A 1 156 ? -7.469 -17.547 -16.547 1 90.69 156 VAL A C 1
ATOM 1183 O O . VAL A 1 156 ? -6.402 -17.281 -15.984 1 90.69 156 VAL A O 1
ATOM 1186 N N . ALA A 1 157 ? -8.555 -18 -15.961 1 94.31 157 ALA A N 1
ATOM 1187 C CA . ALA A 1 157 ? -8.539 -18.094 -14.5 1 94.31 157 ALA A CA 1
ATOM 1188 C C . ALA A 1 157 ? -8.82 -19.531 -14.047 1 94.31 157 ALA A C 1
ATOM 1190 O O . ALA A 1 157 ? -9.656 -20.219 -14.633 1 94.31 157 ALA A O 1
ATOM 1191 N N . GLU A 1 158 ? -8.102 -19.969 -13.07 1 93.88 158 GLU A N 1
ATOM 1192 C CA . GLU A 1 158 ? -8.312 -21.234 -12.375 1 93.88 158 GLU A CA 1
ATOM 1193 C C . GLU A 1 158 ? -8.688 -21.016 -10.914 1 93.88 158 GLU A C 1
ATOM 1195 O O . GLU A 1 158 ? -7.82 -20.719 -10.086 1 93.88 158 GLU A O 1
ATOM 1200 N N . PRO A 1 159 ? -9.992 -21.172 -10.617 1 95.81 159 PRO A N 1
ATOM 1201 C CA . PRO A 1 159 ? -10.375 -21.031 -9.211 1 95.81 159 PRO A CA 1
ATOM 1202 C C . PRO A 1 159 ? -9.711 -22.078 -8.312 1 95.81 159 PRO A C 1
ATOM 1204 O O . PRO A 1 159 ? -9.609 -23.25 -8.688 1 95.81 159 PRO A O 1
ATOM 1207 N N . VAL A 1 160 ? -9.234 -21.656 -7.195 1 96.94 160 VAL A N 1
ATOM 1208 C CA . VAL A 1 160 ? -8.539 -22.547 -6.277 1 96.94 160 VAL A CA 1
ATOM 1209 C C . VAL A 1 160 ? -9.383 -22.766 -5.023 1 96.94 160 VAL A C 1
ATOM 1211 O O . VAL A 1 160 ? -9.57 -23.906 -4.59 1 96.94 160 VAL A O 1
ATOM 1214 N N . PHE A 1 161 ? -9.891 -21.688 -4.418 1 96.69 161 PHE A N 1
ATOM 1215 C CA . PHE A 1 161 ? -10.734 -21.812 -3.238 1 96.69 161 PHE A CA 1
ATOM 1216 C C . PHE A 1 161 ? -11.602 -20.578 -3.062 1 96.69 161 PHE A C 1
ATOM 1218 O O . PHE A 1 161 ? -11.383 -19.547 -3.723 1 96.69 161 PHE A O 1
ATOM 1225 N N . SER A 1 162 ? -12.617 -20.672 -2.238 1 96.5 162 SER A N 1
ATOM 1226 C CA . SER A 1 162 ? -13.469 -19.547 -1.833 1 96.5 162 SER A CA 1
ATOM 1227 C C . SER A 1 162 ? -13.203 -19.156 -0.386 1 96.5 162 SER A C 1
ATOM 1229 O O . SER A 1 162 ? -12.969 -20 0.468 1 96.5 162 SER A O 1
ATOM 1231 N N . GLU A 1 163 ? -13.18 -17.844 -0.159 1 95.94 163 GLU A N 1
ATOM 1232 C CA . GLU A 1 163 ? -13 -17.344 1.201 1 95.94 163 GLU A CA 1
ATOM 1233 C C . GLU A 1 163 ? -14.188 -16.469 1.626 1 95.94 163 GLU A C 1
ATOM 1235 O O . GLU A 1 163 ? -14.938 -15.984 0.781 1 95.94 163 GLU A O 1
ATOM 12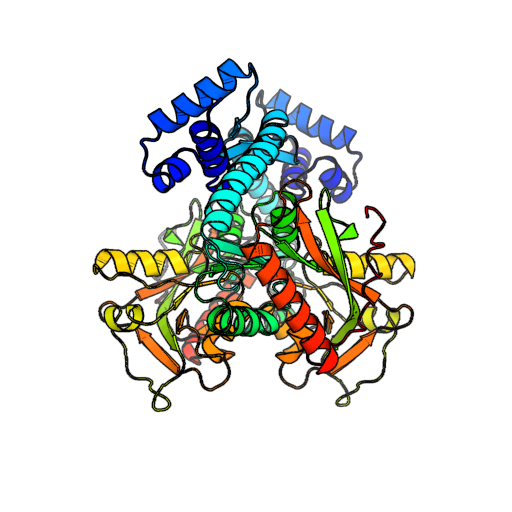40 N N . ASP A 1 164 ? -14.328 -16.375 2.938 1 95.81 164 ASP A N 1
ATOM 1241 C CA . ASP A 1 164 ? -15.336 -15.492 3.535 1 95.81 164 ASP A CA 1
ATOM 1242 C C . ASP A 1 164 ? -14.695 -14.227 4.09 1 95.81 164 ASP A C 1
ATOM 1244 O O . ASP A 1 164 ? -13.492 -14.188 4.336 1 95.81 164 ASP A O 1
ATOM 1248 N N . LEU A 1 165 ? -15.516 -13.25 4.168 1 95.69 165 LEU A N 1
ATOM 1249 C CA . LEU A 1 165 ? -15.055 -12.016 4.789 1 95.69 165 LEU A CA 1
ATOM 1250 C C . LEU A 1 165 ? -15.477 -11.953 6.254 1 95.69 165 LEU A C 1
ATOM 1252 O O . LEU A 1 165 ? -16.5 -12.531 6.633 1 95.69 165 LEU A O 1
ATOM 1256 N N . TYR A 1 166 ? -14.742 -11.211 7.012 1 94.12 166 TYR A N 1
ATOM 1257 C CA . TYR A 1 166 ? -14.891 -11.133 8.461 1 94.12 166 TYR A CA 1
ATOM 1258 C C . TYR A 1 166 ? -15.023 -9.68 8.914 1 94.12 166 TYR A C 1
ATOM 1260 O O . TYR A 1 166 ? -14.375 -8.789 8.359 1 94.12 166 TYR A O 1
ATOM 1268 N N . TRP A 1 167 ? -15.906 -9.5 9.883 1 94.12 167 TRP A N 1
ATOM 1269 C CA . TRP A 1 167 ? -15.898 -8.258 10.656 1 94.12 167 TRP A CA 1
ATOM 1270 C C . TRP A 1 167 ? -14.789 -8.281 11.703 1 94.12 167 TRP A C 1
ATOM 1272 O O . TRP A 1 167 ? -14.648 -9.25 12.453 1 94.12 167 TRP A O 1
ATOM 1282 N N . VAL A 1 168 ? -13.969 -7.297 11.734 1 92.31 168 VAL A N 1
ATOM 1283 C CA . VAL A 1 168 ? -12.828 -7.234 12.641 1 92.31 168 VAL A CA 1
ATOM 1284 C C . VAL A 1 168 ? -12.938 -5.984 13.516 1 92.31 168 VAL A C 1
ATOM 1286 O O . VAL A 1 168 ? -12.977 -4.863 13 1 92.31 168 VAL A O 1
ATOM 1289 N N . GLY A 1 169 ? -12.992 -6.145 14.758 1 90.56 169 GLY A N 1
ATOM 1290 C CA . GLY A 1 169 ? -13.102 -5.043 15.703 1 90.56 169 GLY A CA 1
ATOM 1291 C C . GLY A 1 169 ? -12.719 -5.434 17.125 1 90.56 169 GLY A C 1
ATOM 1292 O O . GLY A 1 169 ? -12.344 -6.578 17.375 1 90.56 169 GLY A O 1
ATOM 1293 N N . LEU A 1 170 ? -12.555 -4.414 18.031 1 84.38 170 LEU A N 1
ATOM 1294 C CA . LEU A 1 170 ? -12.281 -4.664 19.438 1 84.38 170 LEU A CA 1
ATOM 1295 C C . LEU A 1 170 ? -13.539 -5.125 20.172 1 84.38 170 LEU A C 1
ATOM 1297 O O . LEU A 1 170 ? -14.609 -4.523 20.016 1 84.38 170 LEU A O 1
ATOM 1301 N N . PRO A 1 171 ? -13.352 -6.32 20.75 1 72.31 171 PRO A N 1
ATOM 1302 C CA . PRO A 1 171 ? -14.523 -6.793 21.484 1 72.31 171 PRO A CA 1
ATOM 1303 C C . PRO A 1 171 ? -14.828 -5.945 22.719 1 72.31 171 PRO A C 1
ATOM 1305 O O . PRO A 1 171 ? -13.906 -5.445 23.375 1 72.31 171 PRO A O 1
ATOM 1308 N N . GLY A 1 172 ? -15.984 -5.383 22.812 1 64.25 172 GLY A N 1
ATOM 1309 C CA . GLY A 1 172 ? -16.375 -4.695 24.031 1 64.25 172 GLY A CA 1
ATOM 1310 C C . GLY A 1 172 ? -16.312 -5.574 25.266 1 64.25 172 GLY A C 1
ATOM 1311 O O . GLY A 1 172 ? -15.898 -5.125 26.344 1 64.25 172 GLY A O 1
ATOM 1312 N N . HIS A 1 173 ? -16.719 -6.691 25.109 1 64.06 173 HIS A N 1
ATOM 1313 C CA . HIS A 1 173 ? -16.875 -7.582 26.25 1 64.06 173 HIS A CA 1
ATOM 1314 C C . HIS A 1 173 ? -16.062 -8.859 26.078 1 64.06 173 HIS A C 1
ATOM 1316 O O . HIS A 1 173 ? -16.547 -9.953 26.359 1 64.06 173 HIS A O 1
ATOM 1322 N N . GLY A 1 174 ? -14.82 -8.734 25.609 1 64.94 174 GLY A N 1
ATOM 1323 C CA . GLY A 1 174 ? -13.977 -9.906 25.469 1 64.94 174 GLY A CA 1
ATOM 1324 C C . GLY A 1 174 ? -13.984 -10.484 24.062 1 64.94 174 GLY A C 1
ATOM 1325 O O . GLY A 1 174 ? -14.688 -9.977 23.188 1 64.94 174 GLY A O 1
ATOM 1326 N N . PRO A 1 175 ? -13.172 -11.531 23.906 1 69.12 175 PRO A N 1
ATOM 1327 C CA . PRO A 1 175 ? -13.094 -12.172 22.594 1 69.12 175 PRO A CA 1
ATOM 1328 C C . PRO A 1 175 ? -14.406 -12.828 22.172 1 69.12 175 PRO A C 1
ATOM 1330 O O . PRO A 1 175 ? -15.086 -13.438 23 1 69.12 175 PRO A O 1
ATOM 1333 N N . ASP A 1 176 ? -14.984 -12.523 21.125 1 76.81 176 ASP A N 1
ATOM 1334 C CA . ASP A 1 176 ? -16.219 -13.047 20.531 1 76.81 176 ASP A CA 1
ATOM 1335 C C . ASP A 1 176 ? -15.977 -13.547 19.109 1 76.81 176 ASP A C 1
ATOM 1337 O O . ASP A 1 176 ? -15.617 -12.766 18.219 1 76.81 176 ASP A O 1
ATOM 1341 N N . GLU A 1 177 ? -16.125 -14.812 18.906 1 83 177 GLU A N 1
ATOM 1342 C CA . GLU A 1 177 ? -15.906 -15.391 17.594 1 83 177 GLU A CA 1
ATOM 1343 C C . GLU A 1 177 ? -17.234 -15.797 16.938 1 83 177 GLU A C 1
ATOM 1345 O O . GLU A 1 177 ? -17.234 -16.422 15.875 1 83 177 GLU A O 1
ATOM 1350 N N . SER A 1 178 ? -18.312 -15.422 17.641 1 90.06 178 SER A N 1
ATOM 1351 C CA . SER A 1 178 ? -19.609 -15.734 17.047 1 90.06 178 SER A CA 1
ATOM 1352 C C . SER A 1 178 ? -19.828 -14.953 15.758 1 90.06 178 SER A C 1
ATOM 1354 O O . SER A 1 178 ? -19.344 -13.836 15.609 1 90.06 178 SER A O 1
ATOM 1356 N N . PRO A 1 179 ? -20.578 -15.633 14.891 1 95.31 179 PRO A N 1
ATOM 1357 C CA . PRO A 1 179 ? -20.875 -14.922 13.641 1 95.31 179 PRO A CA 1
ATOM 1358 C C . PRO A 1 179 ? -21.641 -13.617 13.875 1 95.31 179 PRO A C 1
ATOM 1360 O O . PRO A 1 179 ? -22.25 -13.438 14.93 1 95.31 179 PRO A O 1
ATOM 1363 N N . ILE A 1 180 ? -21.562 -12.742 12.945 1 94.94 180 ILE A N 1
ATOM 1364 C CA . ILE A 1 180 ? -22.234 -11.445 12.969 1 94.94 180 ILE A CA 1
ATOM 1365 C C . ILE A 1 180 ? -22.953 -11.203 11.648 1 94.94 180 ILE A C 1
ATOM 1367 O O . ILE A 1 180 ? -22.422 -11.539 10.578 1 94.94 180 ILE A O 1
ATOM 1371 N N . THR A 1 181 ? -24.156 -10.656 11.703 1 96.56 181 THR A N 1
ATOM 1372 C CA . THR A 1 181 ? -24.859 -10.336 10.461 1 96.56 181 THR A CA 1
ATOM 1373 C C . THR A 1 181 ? -24.219 -9.125 9.789 1 96.56 181 THR A C 1
ATOM 1375 O O . THR A 1 181 ? -23.562 -8.312 10.445 1 96.56 181 THR A O 1
ATOM 1378 N N . LEU A 1 182 ? -24.422 -9.039 8.492 1 96.5 182 LEU A N 1
ATOM 1379 C CA . LEU A 1 182 ? -23.922 -7.871 7.773 1 96.5 182 LEU A CA 1
ATOM 1380 C C . LEU A 1 182 ? -24.516 -6.59 8.344 1 96.5 182 LEU A C 1
ATOM 1382 O O . LEU A 1 182 ? -23.828 -5.57 8.453 1 96.5 182 LEU A O 1
ATOM 1386 N N . ALA A 1 183 ? -25.75 -6.617 8.688 1 96.06 183 ALA A N 1
ATOM 1387 C CA . ALA A 1 183 ? -26.438 -5.465 9.273 1 96.06 183 ALA A CA 1
ATOM 1388 C C . ALA A 1 183 ? -25.766 -5.035 10.578 1 96.06 183 ALA A C 1
ATOM 1390 O O . ALA A 1 183 ? -25.562 -3.844 10.812 1 96.06 183 ALA A O 1
ATOM 1391 N N . GLU A 1 184 ? -25.484 -6.035 11.398 1 94.19 184 GLU A N 1
ATOM 1392 C CA . GLU A 1 184 ? -24.797 -5.746 12.656 1 94.19 184 GLU A CA 1
ATOM 1393 C C . GLU A 1 184 ? -23.406 -5.184 12.406 1 94.19 184 GLU A C 1
ATOM 1395 O O . GLU A 1 184 ? -22.984 -4.246 13.078 1 94.19 184 GLU A O 1
ATOM 1400 N N . ALA A 1 185 ? -22.719 -5.773 11.453 1 94.19 185 ALA A N 1
ATOM 1401 C CA . ALA A 1 185 ? -21.375 -5.309 11.094 1 94.19 185 ALA A CA 1
ATOM 1402 C C . ALA A 1 185 ? -21.422 -3.861 10.609 1 94.19 185 ALA A C 1
ATOM 1404 O O . ALA A 1 185 ? -20.547 -3.059 10.961 1 94.19 185 ALA A O 1
ATOM 1405 N N . ALA A 1 186 ? -22.422 -3.561 9.883 1 93.69 186 ALA A N 1
ATOM 1406 C CA . ALA A 1 186 ? -22.578 -2.25 9.258 1 93.69 186 ALA A CA 1
ATOM 1407 C C . ALA A 1 186 ? -22.922 -1.186 10.297 1 93.69 186 ALA A C 1
ATOM 1409 O O . ALA A 1 186 ? -22.781 0.012 10.031 1 93.69 186 ALA A O 1
ATOM 1410 N N . ALA A 1 187 ? -23.375 -1.592 11.414 1 91.88 187 ALA A N 1
ATOM 1411 C CA . ALA A 1 187 ? -23.75 -0.659 12.477 1 91.88 187 ALA A CA 1
ATOM 1412 C C . ALA A 1 187 ? -22.516 -0.081 13.164 1 91.88 187 ALA A C 1
ATOM 1414 O O . ALA A 1 187 ? -22.594 0.952 13.828 1 91.88 187 ALA A O 1
ATOM 1415 N N . SER A 1 188 ? -21.406 -0.752 12.984 1 92.44 188 SER A N 1
ATOM 1416 C CA . SER A 1 188 ? -20.156 -0.24 13.539 1 92.44 188 SER A CA 1
ATOM 1417 C C . SER A 1 188 ? -19.562 0.838 12.641 1 92.44 188 SER A C 1
ATOM 1419 O O . SER A 1 188 ? -19.797 0.85 11.43 1 92.44 188 SER A O 1
ATOM 1421 N N . ARG A 1 189 ? -18.875 1.756 13.312 1 94.12 189 ARG A N 1
ATOM 1422 C CA . ARG A 1 189 ? -18.016 2.631 12.516 1 94.12 189 ARG A CA 1
ATOM 1423 C C . ARG A 1 189 ? -16.906 1.84 11.844 1 94.12 189 ARG A C 1
ATOM 1425 O O . ARG A 1 189 ? -16.172 1.096 12.508 1 94.12 189 ARG A O 1
ATOM 1432 N N . LEU A 1 190 ? -16.797 2.064 10.5 1 95.56 190 LEU A N 1
ATOM 1433 C CA . LEU A 1 190 ? -15.883 1.199 9.773 1 95.56 190 LEU A CA 1
ATOM 1434 C C . LEU A 1 190 ? -14.758 2.014 9.141 1 95.56 190 LEU A C 1
ATOM 1436 O O . LEU A 1 190 ? -14.977 3.152 8.719 1 95.56 190 LEU A O 1
ATOM 1440 N N . VAL A 1 191 ? -13.594 1.43 9.156 1 94.62 191 VAL A N 1
ATOM 1441 C CA . VAL A 1 191 ? -12.516 1.843 8.266 1 94.62 191 VAL A CA 1
ATOM 1442 C C . VAL A 1 191 ? -12.398 0.857 7.102 1 94.62 191 VAL A C 1
ATOM 1444 O O . VAL A 1 191 ? -12.289 -0.353 7.316 1 94.62 191 VAL A O 1
ATOM 1447 N N . MET A 1 192 ? -12.477 1.413 5.902 1 92.94 192 MET A N 1
ATOM 1448 C CA . MET A 1 192 ? -12.5 0.566 4.711 1 92.94 192 MET A CA 1
ATOM 1449 C C . MET A 1 192 ? -11.43 1.004 3.717 1 92.94 192 MET A C 1
ATOM 1451 O O . MET A 1 192 ? -11 2.158 3.729 1 92.94 192 MET A O 1
ATOM 1455 N N . PRO A 1 193 ? -10.945 0.034 2.902 1 88.69 193 PRO A N 1
ATOM 1456 C CA . PRO A 1 193 ? -10.078 0.459 1.803 1 88.69 193 PRO A CA 1
ATOM 1457 C C . PRO A 1 193 ? -10.82 1.265 0.741 1 88.69 193 PRO A C 1
ATOM 1459 O O . PRO A 1 193 ? -12.055 1.344 0.771 1 88.69 193 PRO A O 1
ATOM 1462 N N . PRO A 1 194 ? -10.062 1.9 -0.169 1 83.81 194 PRO A N 1
ATOM 1463 C CA . PRO A 1 194 ? -10.711 2.705 -1.206 1 83.81 194 PRO A CA 1
ATOM 1464 C C . PRO A 1 194 ? -11.586 1.872 -2.141 1 83.81 194 PRO A C 1
ATOM 1466 O O . PRO A 1 194 ? -11.383 0.663 -2.268 1 83.81 194 PRO A O 1
ATOM 1469 N N . ARG A 1 195 ? -12.414 2.527 -2.844 1 82.44 195 ARG A N 1
ATOM 1470 C CA . ARG A 1 195 ? -13.398 1.889 -3.711 1 82.44 195 ARG A CA 1
ATOM 1471 C C . ARG A 1 195 ? -12.734 1.275 -4.938 1 82.44 195 ARG A C 1
ATOM 1473 O O . ARG A 1 195 ? -13.336 0.457 -5.633 1 82.44 195 ARG A O 1
ATOM 1480 N N . SER A 1 196 ? -11.594 1.713 -5.152 1 74.12 196 SER A N 1
ATOM 1481 C CA . SER A 1 196 ? -10.875 1.164 -6.297 1 74.12 196 SER A CA 1
ATOM 1482 C C . SER A 1 196 ? -10.477 -0.288 -6.055 1 74.12 196 SER A C 1
ATOM 1484 O O . SER A 1 196 ? -10.172 -1.019 -7 1 74.12 196 SER A O 1
ATOM 1486 N N . LEU A 1 197 ? -10.578 -0.684 -4.883 1 78.56 197 LEU A N 1
ATOM 1487 C CA . LEU A 1 197 ? -10.18 -2.047 -4.551 1 78.56 197 LEU A CA 1
ATOM 1488 C C . LEU A 1 197 ? -11.359 -3 -4.645 1 78.56 197 LEU A C 1
ATOM 1490 O O . LEU A 1 197 ? -12.484 -2.646 -4.266 1 78.56 197 LEU A O 1
ATOM 1494 N N . HIS A 1 198 ? -11.07 -4.191 -5.086 1 79.69 198 HIS A N 1
ATOM 1495 C CA . HIS A 1 198 ? -12.102 -5.203 -5.277 1 79.69 198 HIS A CA 1
ATOM 1496 C C . HIS A 1 198 ? -12.789 -5.555 -3.961 1 79.69 198 HIS A C 1
ATOM 1498 O O . HIS A 1 198 ? -14.008 -5.746 -3.922 1 79.69 198 HIS A O 1
ATOM 1504 N N . LEU A 1 199 ? -12.023 -5.602 -2.945 1 86.31 199 LEU A N 1
ATOM 1505 C CA . LEU A 1 199 ? -12.586 -5.945 -1.642 1 86.31 199 LEU A CA 1
ATOM 1506 C C . LEU A 1 199 ? -13.672 -4.961 -1.24 1 86.31 199 LEU A C 1
ATOM 1508 O O . LEU A 1 199 ? -14.75 -5.367 -0.785 1 86.31 199 LEU A O 1
ATOM 1512 N N . ARG A 1 200 ? -13.367 -3.732 -1.396 1 89 200 ARG A N 1
ATOM 1513 C CA . ARG A 1 200 ? -14.328 -2.688 -1.065 1 89 200 ARG A CA 1
ATOM 1514 C C . ARG A 1 200 ? -15.602 -2.834 -1.896 1 89 200 ARG A C 1
ATOM 1516 O O . ARG A 1 200 ? -16.719 -2.748 -1.364 1 89 200 ARG A O 1
ATOM 1523 N N . ARG A 1 201 ? -15.469 -3.068 -3.141 1 86.31 201 ARG A N 1
ATOM 1524 C CA . ARG A 1 201 ? -16.609 -3.197 -4.043 1 86.31 201 ARG A CA 1
ATOM 1525 C C . ARG A 1 201 ? -17.484 -4.383 -3.654 1 86.31 201 ARG A C 1
ATOM 1527 O O . ARG A 1 201 ? -18.719 -4.293 -3.707 1 86.31 201 ARG A O 1
ATOM 1534 N N . ARG A 1 202 ? -16.859 -5.414 -3.357 1 89.5 202 ARG A N 1
ATOM 1535 C CA . ARG A 1 202 ? -17.609 -6.605 -2.963 1 89.5 202 ARG A CA 1
ATOM 1536 C C . ARG A 1 202 ? -18.438 -6.344 -1.712 1 89.5 202 ARG A C 1
ATOM 1538 O O . ARG A 1 202 ? -19.594 -6.789 -1.616 1 89.5 202 ARG A O 1
ATOM 1545 N N . ILE A 1 203 ? -17.875 -5.664 -0.77 1 94.12 203 ILE A N 1
ATOM 1546 C CA . ILE A 1 203 ? -18.562 -5.332 0.473 1 94.12 203 ILE A CA 1
ATOM 1547 C C . ILE A 1 203 ? -19.734 -4.402 0.179 1 94.12 203 ILE A C 1
ATOM 1549 O O . ILE A 1 203 ? -20.844 -4.617 0.676 1 94.12 203 ILE A O 1
ATOM 1553 N N . GLU A 1 204 ? -19.469 -3.467 -0.614 1 93.31 204 GLU A N 1
ATOM 1554 C CA . GLU A 1 204 ? -20.5 -2.5 -0.958 1 93.31 204 GLU A CA 1
ATOM 1555 C C . GLU A 1 204 ? -21.641 -3.16 -1.743 1 93.31 204 GLU A C 1
ATOM 1557 O O . GLU A 1 204 ? -22.797 -2.814 -1.566 1 93.31 204 GLU A O 1
ATOM 1562 N N . GLN A 1 205 ? -21.281 -4.016 -2.639 1 91.69 205 GLN A N 1
ATOM 1563 C CA . GLN A 1 205 ? -22.297 -4.754 -3.395 1 91.69 205 GLN A CA 1
ATOM 1564 C C . GLN A 1 205 ? -23.203 -5.555 -2.465 1 91.69 205 GLN A C 1
ATOM 1566 O O . GLN A 1 205 ? -24.422 -5.551 -2.627 1 91.69 205 GLN A O 1
ATOM 1571 N N . ALA A 1 206 ? -22.609 -6.223 -1.564 1 94.38 206 ALA A N 1
ATOM 1572 C CA . ALA A 1 206 ? -23.391 -6.996 -0.599 1 94.38 206 ALA A CA 1
ATOM 1573 C C . ALA A 1 206 ? -24.297 -6.094 0.219 1 94.38 206 ALA A C 1
ATOM 1575 O O . ALA A 1 206 ? -25.453 -6.441 0.483 1 94.38 206 ALA A O 1
ATOM 1576 N N . ALA A 1 207 ? -23.766 -4.984 0.65 1 94.81 207 ALA A N 1
ATOM 1577 C CA . ALA A 1 207 ? -24.562 -4.02 1.412 1 94.81 207 ALA A CA 1
ATOM 1578 C C . ALA A 1 207 ? -25.75 -3.512 0.596 1 94.81 207 ALA A C 1
ATOM 1580 O O . ALA A 1 207 ? -26.875 -3.43 1.102 1 94.81 207 ALA A O 1
ATOM 1581 N N . MET A 1 208 ? -25.469 -3.225 -0.607 1 93.75 208 MET A N 1
ATOM 1582 C CA . MET A 1 208 ? -26.516 -2.73 -1.505 1 93.75 208 MET A CA 1
ATOM 1583 C C . MET A 1 208 ? -27.609 -3.777 -1.697 1 93.75 208 MET A C 1
ATOM 1585 O O . MET A 1 208 ? -28.797 -3.455 -1.646 1 93.75 208 MET A O 1
ATOM 1589 N N . GLU A 1 209 ? -27.25 -4.926 -1.939 1 93.62 209 GLU A N 1
ATOM 1590 C CA . GLU A 1 209 ? -28.172 -6.02 -2.188 1 93.62 209 GLU A CA 1
ATOM 1591 C C . GLU A 1 209 ? -29.062 -6.281 -0.968 1 93.62 209 GLU A C 1
ATOM 1593 O O . GLU A 1 209 ? -30.188 -6.758 -1.104 1 93.62 209 GLU A O 1
ATOM 1598 N N . THR A 1 210 ? -28.594 -5.977 0.207 1 94.44 210 THR A N 1
ATOM 1599 C CA . THR A 1 210 ? -29.328 -6.27 1.432 1 94.44 210 THR A CA 1
ATOM 1600 C C . THR A 1 210 ? -29.984 -5.004 1.984 1 94.44 210 THR A C 1
ATOM 1602 O O . THR A 1 210 ? -30.672 -5.055 3.002 1 94.44 210 THR A O 1
ATOM 1605 N N . GLY A 1 211 ? -29.703 -3.895 1.404 1 94.44 211 GLY A N 1
ATOM 1606 C CA . GLY A 1 211 ? -30.281 -2.635 1.843 1 94.44 211 GLY A CA 1
ATOM 1607 C C . GLY A 1 211 ? -29.625 -2.084 3.1 1 94.44 211 GLY A C 1
ATOM 1608 O O . GLY A 1 211 ? -30.266 -1.355 3.863 1 94.44 211 GLY A O 1
ATOM 1609 N N . VAL A 1 212 ? -28.484 -2.539 3.367 1 93.75 212 VAL A N 1
ATOM 1610 C CA . VAL A 1 212 ? -27.75 -2.09 4.543 1 93.75 212 VAL A CA 1
ATOM 1611 C C . VAL A 1 212 ? -26.828 -0.926 4.164 1 93.75 212 VAL A C 1
ATOM 1613 O O . VAL A 1 212 ? -26.219 -0.934 3.096 1 93.75 212 VAL A O 1
ATOM 1616 N N . THR A 1 213 ? -26.781 0.082 5 1 93.88 213 THR A N 1
ATOM 1617 C CA . THR A 1 213 ? -25.891 1.206 4.785 1 93.88 213 THR A CA 1
ATOM 1618 C C . THR A 1 213 ? -24.625 1.057 5.633 1 93.88 213 THR A C 1
ATOM 1620 O O . THR A 1 213 ? -24.703 0.916 6.855 1 93.88 213 THR A O 1
ATOM 1623 N N . LEU A 1 214 ? -23.516 1.144 4.977 1 93.56 214 LEU A N 1
ATOM 1624 C CA . LEU A 1 214 ? -22.234 1.032 5.676 1 93.56 214 LEU A CA 1
ATOM 1625 C C . LEU A 1 214 ? -21.812 2.383 6.234 1 93.56 214 LEU A C 1
ATOM 1627 O O . LEU A 1 214 ? -21.938 3.408 5.562 1 93.56 214 LEU A O 1
ATOM 1631 N N . ASP A 1 215 ? -21.359 2.381 7.422 1 91.38 215 ASP A N 1
ATOM 1632 C CA . ASP A 1 215 ? -20.766 3.58 7.996 1 91.38 215 ASP A CA 1
ATOM 1633 C C . ASP A 1 215 ? -19.25 3.604 7.758 1 91.38 215 ASP A C 1
ATOM 1635 O O . ASP A 1 215 ? -18.469 3.373 8.68 1 91.38 215 ASP A O 1
ATOM 1639 N N . SER A 1 216 ? -18.859 3.9 6.609 1 89.25 216 SER A N 1
ATOM 1640 C CA . SER A 1 216 ? -17.453 3.971 6.234 1 89.25 216 SER A CA 1
ATOM 1641 C C . SER A 1 216 ? -16.875 5.355 6.52 1 89.25 216 SER A C 1
ATOM 1643 O O . SER A 1 216 ? -16.406 6.031 5.605 1 89.25 216 SER A O 1
ATOM 1645 N N . SER A 1 217 ? -16.766 5.676 7.754 1 87.62 217 SER A N 1
ATOM 1646 C CA . SER A 1 217 ? -16.297 6.992 8.18 1 87.62 217 SER A CA 1
ATOM 1647 C C . SER A 1 217 ? -14.836 7.211 7.816 1 87.62 217 SER A C 1
ATOM 1649 O O . SER A 1 217 ? -14.391 8.352 7.664 1 87.62 217 SER A O 1
ATOM 1651 N N . TYR A 1 218 ? -14.133 6.105 7.785 1 91.81 218 TYR A N 1
ATOM 1652 C CA . TYR A 1 218 ? -12.711 6.188 7.477 1 91.81 218 TYR A CA 1
ATOM 1653 C C . TYR A 1 218 ? -12.375 5.363 6.238 1 91.81 218 TYR A C 1
ATOM 1655 O O . TYR A 1 218 ? -12.914 4.273 6.043 1 91.81 218 TYR A O 1
ATOM 1663 N N . GLU A 1 219 ? -11.5 5.914 5.43 1 90.81 219 GLU A N 1
ATOM 1664 C CA . GLU A 1 219 ? -10.93 5.219 4.285 1 90.81 219 GLU A CA 1
ATOM 1665 C C . GLU A 1 219 ? -9.398 5.27 4.316 1 90.81 219 GLU A C 1
ATOM 1667 O O . GLU A 1 219 ? -8.812 6.344 4.453 1 90.81 219 GLU A O 1
ATOM 1672 N N . GLN A 1 220 ? -8.82 4.121 4.328 1 88.94 220 GLN A N 1
ATOM 1673 C CA . GLN A 1 220 ? -7.359 4.035 4.359 1 88.94 220 GLN A CA 1
ATOM 1674 C C . GLN A 1 220 ? -6.844 3.096 3.275 1 88.94 220 GLN A C 1
ATOM 1676 O O . GLN A 1 220 ? -7.453 2.061 2.998 1 88.94 220 GLN A O 1
ATOM 1681 N N . GLN A 1 221 ? -5.652 3.402 2.799 1 82 221 GLN A N 1
ATOM 1682 C CA . GLN A 1 221 ? -5.09 2.631 1.696 1 82 221 GLN A CA 1
ATOM 1683 C C . GLN A 1 221 ? -4.156 1.538 2.209 1 82 221 GLN A C 1
ATOM 1685 O O . GLN A 1 221 ? -3.93 0.537 1.526 1 82 221 GLN A O 1
ATOM 1690 N N . SER A 1 222 ? -3.635 1.771 3.318 1 81.31 222 SER A N 1
ATOM 1691 C CA . SER A 1 222 ? -2.602 0.858 3.797 1 81.31 222 SER A CA 1
ATOM 1692 C C . SER A 1 222 ? -3.135 -0.055 4.895 1 81.31 222 SER A C 1
ATOM 1694 O O . SER A 1 222 ? -3.973 0.357 5.699 1 81.31 222 SER A O 1
ATOM 1696 N N . ALA A 1 223 ? -2.564 -1.283 4.898 1 82.19 223 ALA A N 1
ATOM 1697 C CA . ALA A 1 223 ? -2.939 -2.229 5.945 1 82.19 223 ALA A CA 1
ATOM 1698 C C . ALA A 1 223 ? -2.572 -1.691 7.328 1 82.19 223 ALA A C 1
ATOM 1700 O O . ALA A 1 223 ? -3.387 -1.736 8.25 1 82.19 223 ALA A O 1
ATOM 1701 N N . PRO A 1 224 ? -1.417 -1.085 7.496 1 82.19 224 PRO A N 1
ATOM 1702 C CA . PRO A 1 224 ? -1.1 -0.517 8.805 1 82.19 224 PRO A CA 1
ATOM 1703 C C . PRO A 1 224 ? -2.078 0.577 9.227 1 82.19 224 PRO A C 1
ATOM 1705 O O . PRO A 1 224 ? -2.436 0.669 10.406 1 82.19 224 PRO A O 1
ATOM 1708 N N . GLY A 1 225 ? -2.457 1.356 8.258 1 86.88 225 GLY A N 1
ATOM 1709 C CA . GLY A 1 225 ? -3.445 2.375 8.57 1 86.88 225 GLY A CA 1
ATOM 1710 C C . GLY A 1 225 ? -4.77 1.799 9.039 1 86.88 225 GLY A C 1
ATOM 1711 O O . GLY A 1 225 ? -5.328 2.25 10.039 1 86.88 225 GLY A O 1
ATOM 1712 N N . ILE A 1 226 ? -5.215 0.841 8.391 1 88.88 226 ILE A N 1
ATOM 1713 C CA . ILE A 1 226 ? -6.492 0.218 8.719 1 88.88 226 ILE A CA 1
ATOM 1714 C C . ILE A 1 226 ? -6.391 -0.473 10.078 1 88.88 226 ILE A C 1
ATOM 1716 O O . ILE A 1 226 ? -7.215 -0.238 10.969 1 88.88 226 ILE A O 1
ATOM 1720 N N . THR A 1 227 ? -5.402 -1.232 10.266 1 87 227 THR A N 1
ATOM 1721 C CA . THR A 1 227 ? -5.273 -2.021 11.484 1 87 227 THR A CA 1
ATOM 1722 C C . THR A 1 227 ? -5.043 -1.116 12.695 1 87 227 THR A C 1
ATOM 1724 O O . THR A 1 227 ? -5.492 -1.423 13.797 1 87 227 THR A O 1
ATOM 1727 N N . SER A 1 228 ? -4.383 -0.036 12.484 1 88.19 228 SER A N 1
ATOM 1728 C CA . SER A 1 228 ? -4.117 0.865 13.602 1 88.19 228 SER A CA 1
ATOM 1729 C C . SER A 1 228 ? -5.41 1.479 14.133 1 88.19 228 SER A C 1
ATOM 1731 O O . SER A 1 228 ? -5.559 1.673 15.344 1 88.19 228 SER A O 1
ATOM 1733 N N . LEU A 1 229 ? -6.281 1.823 13.266 1 91.12 229 LEU A N 1
ATOM 1734 C CA . LEU A 1 229 ? -7.562 2.367 13.703 1 91.12 229 LEU A CA 1
ATOM 1735 C C . LEU A 1 229 ? -8.375 1.316 14.453 1 91.12 229 LEU A C 1
ATOM 1737 O O . LEU A 1 229 ? -9.039 1.629 15.438 1 91.12 229 LEU A O 1
ATOM 1741 N N . VAL A 1 230 ? -8.328 0.1 14 1 90.75 230 VAL A N 1
ATOM 1742 C CA . VAL A 1 230 ? -9.031 -0.998 14.656 1 90.75 230 VAL A CA 1
ATOM 1743 C C . VAL A 1 230 ? -8.445 -1.22 16.047 1 90.75 230 VAL A C 1
ATOM 1745 O O . VAL A 1 230 ? -9.188 -1.294 17.031 1 90.75 230 VAL A O 1
ATOM 1748 N N . ARG A 1 231 ? -7.172 -1.242 16.125 1 87.5 231 ARG A N 1
ATOM 1749 C CA . ARG A 1 231 ? -6.488 -1.485 17.391 1 87.5 231 ARG A CA 1
ATOM 1750 C C . ARG A 1 231 ? -6.77 -0.364 18.391 1 87.5 231 ARG A C 1
ATOM 1752 O O . ARG A 1 231 ? -6.832 -0.602 19.594 1 87.5 231 ARG A O 1
ATOM 1759 N N . ALA A 1 232 ? -6.941 0.798 17.906 1 88.75 232 ALA A N 1
ATOM 1760 C CA . ALA A 1 232 ? -7.18 1.961 18.75 1 88.75 232 ALA A CA 1
ATOM 1761 C C . ALA A 1 232 ? -8.641 2.037 19.188 1 88.75 232 ALA A C 1
ATOM 1763 O O . ALA A 1 232 ? -9.016 2.9 19.984 1 88.75 232 ALA A O 1
ATOM 1764 N N . GLY A 1 233 ? -9.477 1.161 18.625 1 89.44 233 GLY A N 1
ATOM 1765 C CA . GLY A 1 233 ? -10.883 1.146 18.969 1 89.44 233 GLY A CA 1
ATOM 1766 C C . GLY A 1 233 ? -11.688 2.238 18.281 1 89.44 233 GLY A C 1
ATOM 1767 O O . GLY A 1 233 ? -12.812 2.531 18.688 1 89.44 233 GLY A O 1
ATOM 1768 N N . LEU A 1 234 ? -11.109 2.797 17.25 1 92.19 234 LEU A N 1
ATOM 1769 C CA . LEU A 1 234 ? -11.758 3.918 16.578 1 92.19 234 LEU A CA 1
ATOM 1770 C C . LEU A 1 234 ? -12.727 3.424 15.508 1 92.19 234 LEU A C 1
ATOM 1772 O O . LEU A 1 234 ? -13.664 4.133 15.141 1 92.19 234 LEU A O 1
ATOM 1776 N N . ALA A 1 235 ? -12.461 2.266 14.992 1 93.94 235 ALA A N 1
ATOM 1777 C CA . ALA A 1 235 ? -13.305 1.683 13.961 1 93.94 235 ALA A CA 1
ATOM 1778 C C . ALA A 1 235 ? -13.109 0.171 13.875 1 93.94 235 ALA A C 1
ATOM 1780 O O . ALA A 1 235 ? -12.086 -0.354 14.32 1 93.94 235 ALA A O 1
ATOM 1781 N N . ALA A 1 236 ? -14.102 -0.458 13.367 1 93.88 236 ALA A N 1
ATOM 1782 C CA . ALA A 1 236 ? -13.969 -1.832 12.891 1 93.88 236 ALA A CA 1
ATOM 1783 C C . ALA A 1 236 ? -13.734 -1.869 11.383 1 93.88 236 ALA A C 1
ATOM 1785 O O . ALA A 1 236 ? -13.68 -0.825 10.734 1 93.88 236 ALA A O 1
ATOM 1786 N N . THR A 1 237 ? -13.414 -3.01 10.867 1 93.81 237 THR A N 1
ATOM 1787 C CA . THR A 1 237 ? -13.266 -3.168 9.43 1 93.81 237 THR A CA 1
ATOM 1788 C C . THR A 1 237 ? -13.844 -4.504 8.969 1 93.81 237 THR A C 1
ATOM 1790 O O . THR A 1 237 ? -14.32 -5.297 9.781 1 93.81 237 THR A O 1
ATOM 1793 N N . ILE A 1 238 ? -13.984 -4.676 7.676 1 94.12 238 ILE A N 1
ATOM 1794 C CA . ILE A 1 238 ? -14.32 -5.941 7.035 1 94.12 238 ILE A CA 1
ATOM 1795 C C . ILE A 1 238 ? -13.164 -6.398 6.156 1 94.12 238 ILE A C 1
ATOM 1797 O O . ILE A 1 238 ? -12.688 -5.648 5.297 1 94.12 238 ILE A O 1
ATOM 1801 N N . SER A 1 239 ? -12.719 -7.562 6.418 1 92.19 239 SER A N 1
ATOM 1802 C CA . SER A 1 239 ? -11.492 -7.996 5.754 1 92.19 239 SER A CA 1
ATOM 1803 C C . SER A 1 239 ? -11.508 -9.492 5.48 1 92.19 239 SER A C 1
ATOM 1805 O O . SER A 1 239 ? -12.328 -10.227 6.051 1 92.19 239 SER A O 1
ATOM 1807 N N . ASN A 1 240 ? -10.578 -9.852 4.508 1 91.12 240 ASN A N 1
ATOM 1808 C CA . ASN A 1 240 ? -10.273 -11.266 4.371 1 91.12 240 ASN A CA 1
ATOM 1809 C C . ASN A 1 240 ? -9.344 -11.75 5.488 1 91.12 240 ASN A C 1
ATOM 1811 O O . ASN A 1 240 ? -8.922 -10.961 6.332 1 91.12 240 ASN A O 1
ATOM 1815 N N . TRP A 1 241 ? -8.992 -12.953 5.484 1 87 241 TRP A N 1
ATOM 1816 C CA . TRP A 1 241 ? -8.406 -13.602 6.656 1 87 241 TRP A CA 1
ATOM 1817 C C . TRP A 1 241 ? -6.914 -13.281 6.758 1 87 241 TRP A C 1
ATOM 1819 O O . TRP A 1 241 ? -6.414 -12.953 7.836 1 87 241 TRP A O 1
ATOM 1829 N N . PRO A 1 242 ? -6.082 -13.258 5.727 1 82.25 242 PRO A N 1
ATOM 1830 C CA . PRO A 1 242 ? -4.625 -13.234 5.875 1 82.25 242 PRO A CA 1
ATOM 1831 C C . PRO A 1 242 ? -4.129 -12.023 6.652 1 82.25 242 PRO A C 1
ATOM 1833 O O . PRO A 1 242 ? -3.25 -12.148 7.512 1 82.25 242 PRO A O 1
ATOM 1836 N N . PRO A 1 243 ? -4.645 -10.781 6.367 1 76.38 243 PRO A N 1
ATOM 1837 C CA . PRO A 1 243 ? -4.156 -9.641 7.148 1 76.38 243 PRO A CA 1
ATOM 1838 C C . PRO A 1 243 ? -4.438 -9.789 8.641 1 76.38 243 PRO A C 1
ATOM 1840 O O . PRO A 1 243 ? -3.824 -9.102 9.461 1 76.38 243 PRO A O 1
ATOM 1843 N N . LEU A 1 244 ? -5.383 -10.555 9.016 1 72.56 244 LEU A N 1
ATOM 1844 C CA . LEU A 1 244 ? -5.832 -10.711 10.391 1 72.56 244 LEU A CA 1
ATOM 1845 C C . LEU A 1 244 ? -4.836 -11.531 11.203 1 72.56 244 LEU A C 1
ATOM 1847 O O . LEU A 1 244 ? -4.805 -11.445 12.43 1 72.56 244 LEU A O 1
ATOM 1851 N N . LEU A 1 245 ? -4.098 -12.273 10.484 1 68.12 245 LEU A N 1
ATOM 1852 C CA . LEU A 1 245 ? -3.125 -13.133 11.148 1 68.12 245 LEU A CA 1
ATOM 1853 C C . LEU A 1 245 ? -2.105 -12.297 11.914 1 68.12 245 LEU A C 1
ATOM 1855 O O . LEU A 1 245 ? -1.607 -12.727 12.961 1 68.12 245 LEU A O 1
ATOM 1859 N N . ASP A 1 246 ? -1.849 -11.164 11.383 1 63.12 246 ASP A N 1
ATOM 1860 C CA . ASP A 1 246 ? -0.83 -10.328 12.008 1 63.12 246 ASP A CA 1
ATOM 1861 C C . ASP A 1 246 ? -1.465 -9.273 12.914 1 63.12 246 ASP A C 1
ATOM 1863 O O . ASP A 1 246 ? -0.759 -8.508 13.57 1 63.12 246 ASP A O 1
ATOM 1867 N N . LEU A 1 247 ? -2.762 -9.227 12.719 1 61.28 247 LEU A N 1
ATOM 1868 C CA . LEU A 1 247 ? -3.441 -8.25 13.562 1 61.28 247 LEU A CA 1
ATOM 1869 C C . LEU A 1 247 ? -3.432 -8.688 15.023 1 61.28 247 LEU A C 1
ATOM 1871 O O . LEU A 1 247 ? -3.844 -9.805 15.344 1 61.28 247 LEU A O 1
ATOM 1875 N N . ALA A 1 248 ? -2.373 -8.219 15.75 1 56.44 248 ALA A N 1
ATOM 1876 C CA . ALA A 1 248 ? -2.184 -8.586 17.141 1 56.44 248 ALA A CA 1
ATOM 1877 C C . ALA A 1 248 ? -3.479 -8.422 17.938 1 56.44 248 ALA A C 1
ATOM 1879 O O . ALA A 1 248 ? -4.363 -7.66 17.531 1 56.44 248 ALA A O 1
ATOM 1880 N N . ALA A 1 249 ? -3.686 -9.203 19.031 1 59.44 249 ALA A N 1
ATOM 1881 C CA . ALA A 1 249 ? -4.625 -8.969 20.125 1 59.44 249 ALA A CA 1
ATOM 1882 C C . ALA A 1 249 ? -4.68 -7.488 20.484 1 59.44 249 ALA A C 1
ATOM 1884 O O . ALA A 1 249 ? -3.688 -6.77 20.344 1 59.44 249 ALA A O 1
ATOM 1885 N N . PRO A 1 250 ? -5.914 -7.145 20.656 1 61.75 250 PRO A N 1
ATOM 1886 C CA . PRO A 1 250 ? -7.133 -7.836 21.078 1 61.75 250 PRO A CA 1
ATOM 1887 C C . PRO A 1 250 ? -8.211 -7.832 20 1 61.75 250 PRO A C 1
ATOM 1889 O O . PRO A 1 250 ? -9.375 -8.133 20.281 1 61.75 250 PRO A O 1
ATOM 1892 N N . ALA A 1 251 ? -7.891 -7.637 18.766 1 76.69 251 ALA A N 1
ATOM 1893 C CA . ALA A 1 251 ? -8.977 -7.57 17.797 1 76.69 251 ALA A CA 1
ATOM 1894 C C . ALA A 1 251 ? -9.586 -8.953 17.562 1 76.69 251 ALA A C 1
ATOM 1896 O O . ALA A 1 251 ? -8.891 -9.961 17.641 1 76.69 251 ALA A O 1
ATOM 1897 N N . SER A 1 252 ? -10.961 -8.984 17.594 1 84.88 252 SER A N 1
ATOM 1898 C CA . SER A 1 252 ? -11.727 -10.195 17.281 1 84.88 252 SER A CA 1
ATOM 1899 C C . SER A 1 252 ? -12.188 -10.195 15.82 1 84.88 252 SER A C 1
ATOM 1901 O O . SER A 1 252 ? -12.547 -9.148 15.281 1 84.88 252 SER A O 1
ATOM 1903 N N . ALA A 1 253 ? -12.125 -11.367 15.234 1 90 253 ALA A N 1
ATOM 1904 C CA . ALA A 1 253 ? -12.641 -11.57 13.883 1 90 253 ALA A CA 1
ATOM 1905 C C . ALA A 1 253 ? -13.914 -12.398 13.906 1 90 253 ALA A C 1
ATOM 1907 O O . ALA A 1 253 ? -13.922 -13.523 14.406 1 90 253 ALA A O 1
ATOM 1908 N N . ARG A 1 254 ? -14.984 -11.797 13.453 1 92.5 254 ARG A N 1
ATOM 1909 C CA . ARG A 1 254 ? -16.266 -12.484 13.422 1 92.5 254 ARG A CA 1
ATOM 1910 C C . ARG A 1 254 ? -16.734 -12.711 11.984 1 92.5 254 ARG A C 1
ATOM 1912 O O . ARG A 1 254 ? -16.734 -11.781 11.172 1 92.5 254 ARG A O 1
ATOM 1919 N N . LEU A 1 255 ? -17.109 -13.969 11.711 1 95.06 255 LEU A N 1
ATOM 1920 C CA . LEU A 1 255 ? -17.594 -14.312 10.383 1 95.06 255 LEU A CA 1
ATOM 1921 C C . LEU A 1 255 ? -18.875 -13.547 10.055 1 95.06 255 LEU A C 1
ATOM 1923 O O . LEU A 1 255 ? -19.812 -13.531 10.844 1 95.06 255 LEU A O 1
ATOM 1927 N N . ILE A 1 256 ? -18.891 -12.891 8.898 1 96.75 256 ILE A N 1
ATOM 1928 C CA . ILE A 1 256 ? -20.078 -12.188 8.469 1 96.75 256 ILE A CA 1
ATOM 1929 C C . ILE A 1 256 ? -21.062 -13.172 7.816 1 96.75 256 ILE A C 1
ATOM 1931 O O . ILE A 1 256 ? -20.672 -13.938 6.926 1 96.75 256 ILE A O 1
ATOM 1935 N N . VAL A 1 257 ? -22.281 -13.102 8.312 1 96.38 257 VAL A N 1
ATOM 1936 C CA . VAL A 1 257 ? -23.344 -13.953 7.777 1 96.38 257 VAL A CA 1
ATOM 1937 C C . VAL A 1 257 ? -24.562 -13.109 7.434 1 96.38 257 VAL A C 1
ATOM 1939 O O . VAL A 1 257 ? -24.609 -11.914 7.746 1 96.38 257 VAL A O 1
ATOM 1942 N N . GLU A 1 258 ? -25.547 -13.617 6.711 1 93.19 258 GLU A N 1
ATOM 1943 C CA . GLU A 1 258 ? -26.812 -13 6.352 1 93.19 258 GLU A CA 1
ATOM 1944 C C . GLU A 1 258 ? -26.609 -11.664 5.648 1 93.19 258 GLU A C 1
ATOM 1946 O O . GLU A 1 258 ? -27.031 -10.625 6.141 1 93.19 258 GLU A O 1
ATOM 1951 N N . PRO A 1 259 ? -26.016 -11.633 4.535 1 94.62 259 PRO A N 1
ATOM 1952 C CA . PRO A 1 259 ? -25.453 -12.773 3.809 1 94.62 259 PRO A CA 1
ATOM 1953 C C . PRO A 1 259 ? -23.953 -12.938 4.051 1 94.62 259 PRO A C 1
ATOM 1955 O O . PRO A 1 259 ? -23.297 -12.031 4.566 1 94.62 259 PRO A O 1
ATOM 1958 N N . ARG A 1 260 ? -23.578 -14.117 3.744 1 95.88 260 ARG A N 1
ATOM 1959 C CA . ARG A 1 260 ? -22.141 -14.289 3.641 1 95.88 260 ARG A CA 1
ATOM 1960 C C . ARG A 1 260 ? -21.562 -13.5 2.465 1 95.88 260 ARG A C 1
ATOM 1962 O O . ARG A 1 260 ? -22.219 -13.383 1.423 1 95.88 260 ARG A O 1
ATOM 1969 N N . ILE A 1 261 ? -20.5 -12.93 2.695 1 95.62 261 ILE A N 1
ATOM 1970 C CA . ILE A 1 261 ? -19.766 -12.289 1.609 1 95.62 261 ILE A CA 1
ATOM 1971 C C . ILE A 1 261 ? -18.562 -13.156 1.209 1 95.62 261 ILE A C 1
ATOM 1973 O O . ILE A 1 261 ? -17.625 -13.328 1.989 1 95.62 261 ILE A O 1
ATOM 1977 N N . THR A 1 262 ? -18.578 -13.664 0.031 1 94 262 THR A N 1
ATOM 1978 C CA . THR A 1 262 ? -17.562 -14.625 -0.392 1 94 262 THR A CA 1
ATOM 1979 C C . THR A 1 262 ? -16.766 -14.078 -1.577 1 94 262 THR A C 1
ATOM 1981 O O . THR A 1 262 ? -17.25 -13.211 -2.311 1 94 262 THR A O 1
ATOM 1984 N N . ARG A 1 263 ? -15.539 -14.516 -1.62 1 93.06 263 ARG A N 1
ATOM 1985 C CA . ARG A 1 263 ? -14.656 -14.258 -2.752 1 93.06 263 ARG A CA 1
ATOM 1986 C C . ARG A 1 263 ? -13.969 -15.531 -3.217 1 93.06 263 ARG A C 1
ATOM 1988 O O . ARG A 1 263 ? -13.672 -16.422 -2.408 1 93.06 263 ARG A O 1
ATOM 1995 N N . THR A 1 264 ? -13.758 -15.555 -4.523 1 94.5 264 THR A N 1
ATOM 1996 C CA . THR A 1 264 ? -13.031 -16.688 -5.086 1 94.5 264 THR A CA 1
ATOM 1997 C C . THR A 1 264 ? -11.594 -16.312 -5.402 1 94.5 264 THR A C 1
ATOM 1999 O O . THR A 1 264 ? -11.344 -15.352 -6.137 1 94.5 264 THR A O 1
ATOM 2002 N N . ILE A 1 265 ? -10.688 -17.031 -4.816 1 95.69 265 ILE A N 1
ATOM 2003 C CA . ILE A 1 265 ? -9.273 -16.844 -5.105 1 95.69 265 ILE A CA 1
ATOM 2004 C C . ILE A 1 265 ? -8.852 -17.75 -6.258 1 95.69 265 ILE A C 1
ATOM 2006 O O . ILE A 1 265 ? -9.102 -18.969 -6.227 1 95.69 265 ILE A O 1
ATOM 2010 N N . ALA A 1 266 ? -8.234 -17.125 -7.227 1 95.62 266 ALA A N 1
ATOM 2011 C CA . ALA A 1 266 ? -7.879 -17.859 -8.43 1 95.62 266 ALA A CA 1
ATOM 2012 C C . ALA A 1 266 ? -6.449 -17.547 -8.867 1 95.62 266 ALA A C 1
ATOM 2014 O O . ALA A 1 266 ? -5.879 -16.531 -8.461 1 95.62 266 ALA A O 1
ATOM 2015 N N . LEU A 1 267 ? -5.875 -18.469 -9.562 1 96.5 267 LEU A N 1
ATOM 2016 C CA . LEU A 1 267 ? -4.703 -18.188 -10.383 1 96.5 267 LEU A CA 1
ATOM 2017 C C . LEU A 1 267 ? -5.117 -17.734 -11.781 1 96.5 267 LEU A C 1
ATOM 2019 O O . LEU A 1 267 ? -6.008 -18.328 -12.391 1 96.5 267 LEU A O 1
ATOM 2023 N N . ALA A 1 268 ? -4.531 -16.625 -12.203 1 95.06 268 ALA A N 1
ATOM 2024 C CA . ALA A 1 268 ? -4.941 -16.078 -13.492 1 95.06 268 ALA A CA 1
ATOM 2025 C C . ALA A 1 268 ? -3.729 -15.664 -14.32 1 95.06 268 ALA A C 1
ATOM 2027 O O . ALA A 1 268 ? -2.701 -15.266 -13.766 1 95.06 268 ALA A O 1
ATOM 2028 N N . HIS A 1 269 ? -3.799 -15.75 -15.586 1 94 269 HIS A N 1
ATOM 2029 C CA . HIS A 1 269 ? -2.818 -15.227 -16.531 1 94 269 HIS A CA 1
ATOM 2030 C C . HIS A 1 269 ? -3.498 -14.688 -17.781 1 94 269 HIS A C 1
ATOM 2032 O O . HIS A 1 269 ? -4.676 -14.961 -18.031 1 94 269 HIS A O 1
ATOM 2038 N N . SER A 1 270 ? -2.783 -13.898 -18.484 1 91.38 270 SER A N 1
ATOM 2039 C CA . SER A 1 270 ? -3.338 -13.266 -19.672 1 91.38 270 SER A CA 1
ATOM 2040 C C . SER A 1 270 ? -3.646 -14.297 -20.75 1 91.38 270 SER A C 1
ATOM 2042 O O . SER A 1 270 ? -2.869 -15.234 -20.969 1 91.38 270 SER A O 1
ATOM 2044 N N . GLN A 1 271 ? -4.766 -14.141 -21.375 1 84.75 271 GLN A N 1
ATOM 2045 C CA . GLN A 1 271 ? -5.133 -15 -22.5 1 84.75 271 GLN A CA 1
ATOM 2046 C C . GLN A 1 271 ? -4.18 -14.805 -23.672 1 84.75 271 GLN A C 1
ATOM 2048 O O . GLN A 1 271 ? -4.023 -15.695 -24.5 1 84.75 271 GLN A O 1
ATOM 2053 N N . HIS A 1 272 ? -3.576 -13.695 -23.688 1 79.38 272 HIS A N 1
ATOM 2054 C CA . HIS A 1 272 ? -2.75 -13.32 -24.828 1 79.38 272 HIS A CA 1
ATOM 2055 C C . HIS A 1 272 ? -1.285 -13.664 -24.594 1 79.38 272 HIS A C 1
ATOM 2057 O O . HIS A 1 272 ? -0.447 -13.492 -25.484 1 79.38 272 HIS A O 1
ATOM 2063 N N . LYS A 1 273 ? -0.941 -14.125 -23.469 1 79.88 273 LYS A N 1
ATOM 2064 C CA . LYS A 1 273 ? 0.42 -14.523 -23.109 1 79.88 273 LYS A CA 1
ATOM 2065 C C . LYS A 1 273 ? 0.441 -15.906 -22.469 1 79.88 273 LYS A C 1
ATOM 2067 O O . LYS A 1 273 ? 0.357 -16.016 -21.25 1 79.88 273 LYS A O 1
ATOM 2072 N N . PRO A 1 274 ? 0.639 -16.875 -23.344 1 75.25 274 PRO A N 1
ATOM 2073 C CA . PRO A 1 274 ? 0.724 -18.219 -22.766 1 75.25 274 PRO A CA 1
ATOM 2074 C C . PRO A 1 274 ? 1.878 -18.359 -21.766 1 75.25 274 PRO A C 1
ATOM 2076 O O . PRO A 1 274 ? 2.896 -17.672 -21.906 1 75.25 274 PRO A O 1
ATOM 2079 N N . LEU A 1 275 ? 1.72 -19.266 -20.875 1 86.5 275 LEU A N 1
ATOM 2080 C CA . LEU A 1 275 ? 2.73 -19.484 -19.844 1 86.5 275 LEU A CA 1
ATOM 2081 C C . LEU A 1 275 ? 3.953 -20.188 -20.422 1 86.5 275 LEU A C 1
ATOM 2083 O O . LEU A 1 275 ? 3.818 -21.172 -21.156 1 86.5 275 LEU A O 1
ATOM 2087 N N . SER A 1 276 ? 5.125 -19.672 -20.141 1 82.88 276 SER A N 1
ATOM 2088 C CA . SER A 1 276 ? 6.344 -20.438 -20.375 1 82.88 276 SER A CA 1
ATOM 2089 C C . SER A 1 276 ? 6.398 -21.672 -19.484 1 82.88 276 SER A C 1
ATOM 2091 O O . SER A 1 276 ? 5.598 -21.812 -18.562 1 82.88 276 SER A O 1
ATOM 2093 N N . PHE A 1 277 ? 7.277 -22.562 -19.844 1 81.31 277 PHE A N 1
ATOM 2094 C CA . PHE A 1 277 ? 7.438 -23.766 -19.016 1 81.31 277 PHE A CA 1
ATOM 2095 C C . PHE A 1 277 ? 7.781 -23.375 -17.578 1 81.31 277 PHE A C 1
ATOM 2097 O O . PHE A 1 277 ? 7.207 -23.922 -16.625 1 81.31 277 PHE A O 1
ATOM 2104 N N . ALA A 1 278 ? 8.719 -22.391 -17.406 1 89 278 ALA A N 1
ATOM 2105 C CA . ALA A 1 278 ? 9.117 -21.906 -16.078 1 89 278 ALA A CA 1
ATOM 2106 C C . ALA A 1 278 ? 7.922 -21.328 -15.336 1 89 278 ALA A C 1
ATOM 2108 O O . ALA A 1 278 ? 7.727 -21.594 -14.148 1 89 278 ALA A O 1
ATOM 2109 N N . ALA A 1 279 ? 7.102 -20.562 -16.062 1 94.06 279 ALA A N 1
ATOM 2110 C CA . ALA A 1 279 ? 5.926 -19.922 -15.453 1 94.06 279 ALA A CA 1
ATOM 2111 C C . ALA A 1 279 ? 4.895 -20.984 -15.047 1 94.06 279 ALA A C 1
ATOM 2113 O O . ALA A 1 279 ? 4.238 -20.844 -14.008 1 94.06 279 ALA A O 1
ATOM 2114 N N . ALA A 1 280 ? 4.77 -21.984 -15.867 1 88.69 280 ALA A N 1
ATOM 2115 C CA . ALA A 1 280 ? 3.844 -23.062 -15.547 1 88.69 280 ALA A CA 1
ATOM 2116 C C . ALA A 1 280 ? 4.289 -23.812 -14.297 1 88.69 280 ALA A C 1
ATOM 2118 O O . ALA A 1 280 ? 3.467 -24.172 -13.453 1 88.69 280 ALA A O 1
ATOM 2119 N N . CYS A 1 281 ? 5.559 -24.094 -14.211 1 89.31 281 CYS A N 1
ATOM 2120 C CA . CYS A 1 281 ? 6.105 -24.734 -13.016 1 89.31 281 CYS A CA 1
ATOM 2121 C C . CYS A 1 281 ? 5.836 -23.906 -11.773 1 89.31 281 CYS A C 1
ATOM 2123 O O . CYS A 1 281 ? 5.402 -24.438 -10.75 1 89.31 281 CYS A O 1
ATOM 2125 N N . MET A 1 282 ? 6.055 -22.594 -11.891 1 96.06 282 MET A N 1
ATOM 2126 C CA . MET A 1 282 ? 5.82 -21.703 -10.758 1 96.06 282 MET A CA 1
ATOM 2127 C C . MET A 1 282 ? 4.336 -21.641 -10.422 1 96.06 282 MET A C 1
ATOM 2129 O O . MET A 1 282 ? 3.967 -21.562 -9.242 1 96.06 282 MET A O 1
ATOM 2133 N N . ARG A 1 283 ? 3.486 -21.594 -11.422 1 95.56 283 ARG A N 1
ATOM 2134 C CA . ARG A 1 283 ? 2.045 -21.594 -11.195 1 95.56 283 ARG A CA 1
ATOM 2135 C C . ARG A 1 283 ? 1.617 -22.812 -10.375 1 95.56 283 ARG A C 1
ATOM 2137 O O . ARG A 1 283 ? 0.844 -22.672 -9.422 1 95.56 283 ARG A O 1
ATOM 2144 N N . ASP A 1 284 ? 2.115 -23.938 -10.719 1 92.5 284 ASP A N 1
ATOM 2145 C CA . ASP A 1 284 ? 1.785 -25.172 -9.992 1 92.5 284 ASP A CA 1
ATOM 2146 C C . ASP A 1 284 ? 2.293 -25.094 -8.547 1 92.5 284 ASP A C 1
ATOM 2148 O O . ASP A 1 284 ? 1.615 -25.547 -7.625 1 92.5 284 ASP A O 1
ATOM 2152 N N . LEU A 1 285 ? 3.457 -24.594 -8.398 1 95 285 LEU A N 1
ATOM 2153 C CA . LEU A 1 285 ? 4.012 -24.422 -7.059 1 95 285 LEU A CA 1
ATOM 2154 C C . LEU A 1 285 ? 3.125 -23.5 -6.215 1 95 285 LEU A C 1
ATOM 2156 O O . LEU A 1 285 ? 2.812 -23.828 -5.066 1 95 285 LEU A O 1
ATOM 2160 N N . VAL A 1 286 ? 2.732 -22.344 -6.766 1 97.75 286 VAL A N 1
ATOM 2161 C CA . VAL A 1 286 ? 1.914 -21.375 -6.043 1 97.75 286 VAL A CA 1
ATOM 2162 C C . VAL A 1 286 ? 0.554 -21.984 -5.719 1 97.75 286 VAL A C 1
ATOM 2164 O O . VAL A 1 286 ? 0.008 -21.766 -4.637 1 97.75 286 VAL A O 1
ATOM 2167 N N . ARG A 1 287 ? 0.056 -22.734 -6.676 1 96.31 287 ARG A N 1
ATOM 2168 C CA . ARG A 1 287 ? -1.203 -23.422 -6.41 1 96.31 287 ARG A CA 1
ATOM 2169 C C . ARG A 1 287 ? -1.077 -24.344 -5.195 1 96.31 287 ARG A C 1
ATOM 2171 O O . ARG A 1 287 ? -1.952 -24.359 -4.328 1 96.31 287 ARG A O 1
ATOM 2178 N N . ALA A 1 288 ? -0.061 -25.141 -5.176 1 94.62 288 ALA A N 1
ATOM 2179 C CA . ALA A 1 288 ? 0.17 -26.047 -4.059 1 94.62 288 ALA A CA 1
ATOM 2180 C C . ALA A 1 288 ? 0.275 -25.281 -2.742 1 94.62 288 ALA A C 1
ATOM 2182 O O . ALA A 1 288 ? -0.232 -25.734 -1.713 1 94.62 288 ALA A O 1
ATOM 2183 N N . LEU A 1 289 ? 0.919 -24.172 -2.746 1 97 289 LEU A N 1
ATOM 2184 C CA . LEU A 1 289 ? 1.066 -23.344 -1.551 1 97 289 LEU A CA 1
ATOM 2185 C C . LEU A 1 289 ? -0.286 -22.812 -1.085 1 97 289 LEU A C 1
ATOM 2187 O O . LEU A 1 289 ? -0.548 -22.75 0.118 1 97 289 LEU A O 1
ATOM 2191 N N . LEU A 1 290 ? -1.104 -22.391 -2.047 1 97.56 290 LEU A N 1
ATOM 2192 C CA . LEU A 1 290 ? -2.441 -21.922 -1.708 1 97.56 290 LEU A CA 1
ATOM 2193 C C . LEU A 1 290 ? -3.262 -23.031 -1.066 1 97.56 290 LEU A C 1
ATOM 2195 O O . LEU A 1 290 ? -3.922 -22.812 -0.047 1 97.56 290 LEU A O 1
ATOM 2199 N N . VAL A 1 291 ? -3.219 -24.203 -1.662 1 95.19 291 VAL A N 1
ATOM 2200 C CA . VAL A 1 291 ? -3.943 -25.359 -1.137 1 95.19 291 VAL A CA 1
ATOM 2201 C C . VAL A 1 291 ? -3.457 -25.688 0.274 1 95.19 291 VAL A C 1
ATOM 2203 O O . VAL A 1 291 ? -4.262 -25.906 1.18 1 95.19 291 VAL A O 1
ATOM 2206 N N . ASP A 1 292 ? -2.168 -25.672 0.466 1 95.12 292 ASP A N 1
ATOM 2207 C CA . ASP A 1 292 ? -1.585 -25.938 1.775 1 95.12 292 ASP A CA 1
ATOM 2208 C C . ASP A 1 292 ? -2.027 -24.891 2.801 1 95.12 292 ASP A C 1
ATOM 2210 O O . ASP A 1 292 ? -2.287 -25.234 3.959 1 95.12 292 ASP A O 1
ATOM 2214 N N . ALA A 1 293 ? -2.025 -23.609 2.395 1 95.69 293 ALA A N 1
ATOM 2215 C CA . ALA A 1 293 ? -2.445 -22.547 3.295 1 95.69 293 ALA A CA 1
ATOM 2216 C C . ALA A 1 293 ? -3.877 -22.766 3.777 1 95.69 293 ALA A C 1
ATOM 2218 O O . ALA A 1 293 ? -4.195 -22.5 4.938 1 95.69 293 ALA A O 1
ATOM 2219 N N . VAL A 1 294 ? -4.723 -23.25 2.902 1 95.75 294 VAL A N 1
ATOM 2220 C CA . VAL A 1 294 ? -6.117 -23.5 3.256 1 95.75 294 VAL A CA 1
ATOM 2221 C C . VAL A 1 294 ? -6.207 -24.719 4.156 1 95.75 294 VAL A C 1
ATOM 2223 O O . VAL A 1 294 ? -6.898 -24.703 5.18 1 95.75 294 VAL A O 1
ATOM 2226 N N . ARG A 1 295 ? -5.496 -25.781 3.816 1 94.44 295 ARG A N 1
ATOM 2227 C CA . ARG A 1 295 ? -5.531 -27.016 4.578 1 94.44 295 ARG A CA 1
ATOM 2228 C C . ARG A 1 295 ? -5.004 -26.797 5.996 1 94.44 295 ARG A C 1
ATOM 2230 O O . ARG A 1 295 ? -5.5 -27.406 6.945 1 94.44 295 ARG A O 1
ATOM 2237 N N . SER A 1 296 ? -4.035 -25.969 6.133 1 93.75 296 SER A N 1
ATOM 2238 C CA . SER A 1 296 ? -3.439 -25.703 7.438 1 93.75 296 SER A CA 1
ATOM 2239 C C . SER A 1 296 ? -4.18 -24.594 8.172 1 93.75 296 SER A C 1
ATOM 2241 O O . SER A 1 296 ? -3.768 -24.172 9.25 1 93.75 296 SER A O 1
ATOM 2243 N N . GLU A 1 297 ? -5.191 -23.969 7.562 1 91.75 297 GLU A N 1
ATOM 2244 C CA . GLU A 1 297 ? -6.074 -22.953 8.125 1 91.75 297 GLU A CA 1
ATOM 2245 C C . GLU A 1 297 ? -5.328 -21.625 8.336 1 91.75 297 GLU A C 1
ATOM 2247 O O . GLU A 1 297 ? -5.719 -20.812 9.18 1 91.75 297 GLU A O 1
ATOM 2252 N N . ARG A 1 298 ? -4.211 -21.484 7.676 1 91.5 298 ARG A N 1
ATOM 2253 C CA . ARG A 1 298 ? -3.518 -20.188 7.684 1 91.5 298 ARG A CA 1
ATOM 2254 C C . ARG A 1 298 ? -4.242 -19.172 6.809 1 91.5 298 ARG A C 1
ATOM 2256 O O . ARG A 1 298 ? -4.082 -17.969 6.988 1 91.5 298 ARG A O 1
ATOM 2263 N N . TRP A 1 299 ? -4.887 -19.703 5.832 1 93.69 299 TRP A N 1
ATOM 2264 C CA . TRP A 1 299 ? -5.844 -18.953 5.031 1 93.69 299 TRP A CA 1
ATOM 2265 C C . TRP A 1 299 ? -7.215 -19.625 5.047 1 93.69 299 TRP A C 1
ATOM 2267 O O . TRP A 1 299 ? -7.453 -20.578 4.316 1 93.69 299 TRP A O 1
ATOM 2277 N N . LYS A 1 300 ? -8.078 -19.078 5.832 1 93.75 300 LYS A N 1
ATOM 2278 C CA . LYS A 1 300 ? -9.383 -19.703 5.988 1 93.75 300 LYS A CA 1
ATOM 2279 C C . LYS A 1 300 ? -10.188 -19.656 4.691 1 93.75 300 LYS A C 1
ATOM 2281 O O . LYS A 1 300 ? -10.414 -18.562 4.148 1 93.75 300 LYS A O 1
ATOM 2286 N N . GLY A 1 301 ? -10.477 -20.766 4.137 1 95.19 301 GLY A N 1
ATOM 2287 C CA . GLY A 1 301 ? -11.227 -20.891 2.898 1 95.19 301 GLY A CA 1
ATOM 2288 C C . GLY A 1 301 ? -11.656 -22.312 2.594 1 95.19 301 GLY A C 1
ATOM 2289 O O . GLY A 1 301 ? -11.391 -23.219 3.375 1 95.19 301 GLY A O 1
ATOM 2290 N N . THR A 1 302 ? -12.469 -22.5 1.589 1 96.25 302 THR A N 1
ATOM 2291 C CA . THR A 1 302 ? -12.945 -23.797 1.109 1 96.25 302 THR A CA 1
ATOM 2292 C C . THR A 1 302 ? -12.367 -24.109 -0.272 1 96.25 302 THR A C 1
ATOM 2294 O O . THR A 1 302 ? -12.641 -23.375 -1.235 1 96.25 302 THR A O 1
ATOM 2297 N N . LEU A 1 303 ? -11.648 -25.188 -0.387 1 95.81 303 LEU A N 1
ATOM 2298 C CA . LEU A 1 303 ? -10.992 -25.547 -1.64 1 95.81 303 LEU A CA 1
ATOM 2299 C C . LEU A 1 303 ? -12.023 -25.859 -2.721 1 95.81 303 LEU A C 1
ATOM 2301 O O . LEU A 1 303 ? -13.055 -26.469 -2.443 1 95.81 303 LEU A O 1
ATOM 2305 N N . ILE A 1 304 ? -11.703 -25.422 -3.889 1 93.44 304 ILE A N 1
ATOM 2306 C CA . ILE A 1 304 ? -12.5 -25.734 -5.074 1 93.44 304 ILE A CA 1
ATOM 2307 C C . ILE A 1 304 ? -11.852 -26.875 -5.848 1 93.44 304 ILE A C 1
ATOM 2309 O O . ILE A 1 304 ? -10.664 -26.812 -6.188 1 93.44 304 ILE A O 1
ATOM 2313 N N . GLU A 1 305 ? -12.625 -27.938 -6 1 81.25 305 GLU A N 1
ATOM 2314 C CA . GLU A 1 305 ? -12.094 -29.109 -6.703 1 81.25 305 GLU A CA 1
ATOM 2315 C C . GLU A 1 305 ? -11.758 -28.766 -8.156 1 81.25 305 GLU A C 1
ATOM 2317 O O . GLU A 1 305 ? -12.484 -28 -8.805 1 81.25 305 GLU A O 1
ATOM 2322 N N . ARG A 1 306 ? -10.57 -29.078 -8.602 1 70 306 ARG A N 1
ATOM 2323 C CA . ARG A 1 306 ? -10.148 -28.859 -9.977 1 70 306 ARG A CA 1
ATOM 2324 C C . ARG A 1 306 ? -11.055 -29.594 -10.961 1 70 306 ARG A C 1
ATOM 2326 O O . ARG A 1 306 ? -11.375 -30.766 -10.75 1 70 306 ARG A O 1
ATOM 2333 N N . GLU A 1 307 ? -12.016 -28.922 -11.578 1 51.31 307 GLU A N 1
ATOM 2334 C CA . GLU A 1 307 ? -12.711 -29.703 -12.602 1 51.31 307 GLU A CA 1
ATOM 2335 C C . GLU A 1 307 ? -11.727 -30.422 -13.516 1 51.31 307 GLU A C 1
ATOM 2337 O O . GLU A 1 307 ? -10.688 -29.875 -13.875 1 51.31 307 GLU A O 1
ATOM 2342 N N . ALA A 1 308 ? -11.625 -31.781 -13.445 1 43.12 308 ALA A N 1
ATOM 2343 C CA . ALA A 1 308 ? -10.922 -32.625 -14.406 1 43.12 308 ALA A CA 1
ATOM 2344 C C . ALA A 1 308 ? -10.898 -31.969 -15.789 1 43.12 308 ALA A C 1
ATOM 2346 O O . ALA A 1 308 ? -11.945 -31.625 -16.344 1 43.12 308 ALA A O 1
ATOM 2347 N N . LEU A 1 309 ? -10.016 -30.984 -16 1 39.5 309 LEU A N 1
ATOM 2348 C CA . LEU A 1 309 ? -9.898 -30.688 -17.438 1 39.5 309 LEU A CA 1
ATOM 2349 C C . LEU A 1 309 ? -10.273 -31.906 -18.266 1 39.5 309 LEU A C 1
ATOM 2351 O O . LEU A 1 309 ? -9.68 -32.969 -18.109 1 39.5 309 LEU A O 1
ATOM 2355 N N . ALA A 1 310 ? -11.406 -32.156 -18.891 1 37.25 310 ALA A N 1
ATOM 2356 C CA . ALA A 1 310 ? -11.734 -33.094 -19.969 1 37.25 310 ALA A CA 1
ATOM 2357 C C . ALA A 1 310 ? -10.57 -33.188 -20.953 1 37.25 310 ALA A C 1
ATOM 2359 O O . ALA A 1 310 ? -10.102 -32.188 -21.484 1 37.25 310 ALA A O 1
ATOM 2360 N N . GLU A 1 311 ? -9.641 -34.094 -20.891 1 32.94 311 GLU A N 1
ATOM 2361 C CA . GLU A 1 311 ? -8.914 -34.688 -22 1 32.94 311 GLU A CA 1
ATOM 2362 C C . GLU A 1 311 ? -9.734 -34.656 -23.281 1 32.94 311 GLU A C 1
ATOM 2364 O O . GLU A 1 311 ? -10.289 -35.656 -23.719 1 32.94 311 GLU A O 1
ATOM 2369 N N . GLN A 1 312 ? -10.672 -33.906 -23.453 1 30.38 312 GLN A N 1
ATOM 2370 C CA . GLN A 1 312 ? -11.305 -34.062 -24.766 1 30.38 312 GLN A CA 1
ATOM 2371 C C . GLN A 1 312 ? -10.289 -33.969 -25.891 1 30.38 312 GLN A C 1
ATOM 2373 O O . GLN A 1 312 ? -10.578 -34.312 -27.031 1 30.38 312 GLN A O 1
ATOM 2378 N N . SER A 1 313 ? -9.32 -32.969 -25.953 1 28.84 313 SER A N 1
ATOM 2379 C CA . SER A 1 313 ? -8.688 -33.125 -27.25 1 28.84 313 SER A CA 1
ATOM 2380 C C . SER A 1 313 ? -7.727 -34.281 -27.297 1 28.84 313 SER A C 1
ATOM 2382 O O . SER A 1 313 ? -6.531 -34.125 -27.031 1 28.84 313 SER A O 1
ATOM 2384 N N . LEU A 1 314 ? -7.781 -35.344 -26.422 1 22.31 314 LEU A N 1
ATOM 2385 C CA . LEU A 1 314 ? -7.258 -36.438 -27.219 1 22.31 314 LEU A CA 1
ATOM 2386 C C . LEU A 1 314 ? -8.203 -36.781 -28.375 1 22.31 314 LEU A C 1
ATOM 2388 O O . LEU A 1 314 ? -9.422 -36.781 -28.203 1 22.31 314 LEU A O 1
ATOM 2392 N N . MET B 1 1 ? -16.484 34.031 -16.109 1 70.88 1 MET B N 1
ATOM 2393 C CA . MET B 1 1 ? -15.977 33.031 -15.188 1 70.88 1 MET B CA 1
ATOM 2394 C C . MET B 1 1 ? -16.609 33.188 -13.812 1 70.88 1 MET B C 1
ATOM 2396 O O . MET B 1 1 ? -16.641 34.281 -13.242 1 70.88 1 MET B O 1
ATOM 2400 N N . THR B 1 2 ? -17.359 32.188 -13.391 1 74 2 THR B N 1
ATOM 2401 C CA . THR B 1 2 ? -18.094 32.25 -12.125 1 74 2 THR B CA 1
ATOM 2402 C C . THR B 1 2 ? -17.5 31.234 -11.133 1 74 2 THR B C 1
ATOM 2404 O O . THR B 1 2 ? -16.766 30.328 -11.531 1 74 2 THR B O 1
ATOM 2407 N N . LEU B 1 3 ? -17.828 31.469 -9.836 1 76.31 3 LEU B N 1
ATOM 2408 C CA . LEU B 1 3 ? -17.406 30.547 -8.797 1 76.31 3 LEU B CA 1
ATOM 2409 C C . LEU B 1 3 ? -17.953 29.141 -9.062 1 76.31 3 LEU B C 1
ATOM 2411 O O . LEU B 1 3 ? -17.297 28.141 -8.797 1 76.31 3 LEU B O 1
ATOM 2415 N N . LYS B 1 4 ? -19.125 29.141 -9.539 1 78.62 4 LYS B N 1
ATOM 2416 C CA . LYS B 1 4 ? -19.781 27.875 -9.867 1 78.62 4 LYS B CA 1
ATOM 2417 C C . LYS B 1 4 ? -19.016 27.125 -10.938 1 78.62 4 LYS B C 1
ATOM 2419 O O . LYS B 1 4 ? -18.828 25.906 -10.836 1 78.62 4 LYS B O 1
ATOM 2424 N N . GLN B 1 5 ? -18.578 27.828 -11.914 1 79.94 5 GLN B N 1
ATOM 2425 C CA . GLN B 1 5 ? -17.797 27.219 -12.984 1 79.94 5 GLN B CA 1
ATOM 2426 C C . GLN B 1 5 ? -16.469 26.688 -12.469 1 79.94 5 GLN B C 1
ATOM 2428 O O . GLN B 1 5 ? -16.031 25.609 -12.867 1 79.94 5 GLN B O 1
ATOM 2433 N N . LEU B 1 6 ? -15.883 27.453 -11.594 1 80 6 LEU B N 1
ATOM 2434 C CA . LEU B 1 6 ? -14.625 27.016 -10.992 1 80 6 LEU B CA 1
ATOM 2435 C C . LEU B 1 6 ? -14.82 25.75 -10.156 1 80 6 LEU B C 1
ATOM 2437 O O . LEU B 1 6 ? -14.008 24.828 -10.219 1 80 6 LEU B O 1
ATOM 2441 N N . ARG B 1 7 ? -15.891 25.703 -9.469 1 81 7 ARG B N 1
ATOM 2442 C CA . ARG B 1 7 ? -16.203 24.531 -8.672 1 81 7 ARG B CA 1
ATOM 2443 C C . ARG B 1 7 ? -16.469 23.312 -9.562 1 81 7 ARG B C 1
ATOM 2445 O O . ARG B 1 7 ? -16.094 22.188 -9.211 1 81 7 ARG B O 1
ATOM 2452 N N . TYR B 1 8 ? -17.047 23.562 -10.688 1 83.5 8 TYR B N 1
ATOM 2453 C CA . TYR B 1 8 ? -17.297 22.484 -11.633 1 83.5 8 TYR B CA 1
ATOM 2454 C C . TYR B 1 8 ? -15.992 21.938 -12.195 1 83.5 8 TYR B C 1
ATOM 2456 O O . TYR B 1 8 ? -15.836 20.719 -12.344 1 83.5 8 TYR B O 1
ATOM 2464 N N . LEU B 1 9 ? -15.109 22.812 -12.523 1 85.69 9 LEU B N 1
ATOM 2465 C CA . LEU B 1 9 ? -13.797 22.391 -13.008 1 85.69 9 LEU B CA 1
ATOM 2466 C C . LEU B 1 9 ? -13.094 21.516 -11.977 1 85.69 9 LEU B C 1
ATOM 2468 O O . LEU B 1 9 ? -12.562 20.453 -12.312 1 85.69 9 LEU B O 1
ATOM 2472 N N . ILE B 1 10 ? -13.125 21.953 -10.781 1 82.5 10 ILE B N 1
ATOM 2473 C CA . ILE B 1 10 ? -12.508 21.203 -9.688 1 82.5 10 ILE B CA 1
ATOM 2474 C C . ILE B 1 10 ? -13.156 19.828 -9.562 1 82.5 10 ILE B C 1
ATOM 2476 O O . ILE B 1 10 ? -12.469 18.812 -9.453 1 82.5 10 ILE B O 1
ATOM 2480 N N . ALA B 1 11 ? -14.445 19.75 -9.57 1 81.69 11 ALA B N 1
ATOM 2481 C CA . ALA B 1 11 ? -15.203 18.516 -9.422 1 81.69 11 ALA B CA 1
ATOM 2482 C C . ALA B 1 11 ? -14.844 17.516 -10.523 1 81.69 11 ALA B C 1
ATOM 2484 O O . ALA B 1 11 ? -14.703 16.328 -10.273 1 81.69 11 ALA B O 1
ATOM 2485 N N . ILE B 1 12 ? -14.648 18.016 -11.672 1 85.06 12 ILE B N 1
ATOM 2486 C CA . ILE B 1 12 ? -14.344 17.172 -12.82 1 85.06 12 ILE B CA 1
ATOM 2487 C C . ILE B 1 12 ? -12.945 16.578 -12.664 1 85.06 12 ILE B C 1
ATOM 2489 O O . ILE B 1 12 ? -12.734 15.391 -12.922 1 85.06 12 ILE B O 1
ATOM 2493 N N . VAL B 1 13 ? -12.039 17.359 -12.258 1 81.62 13 VAL B N 1
ATOM 2494 C CA . VAL B 1 13 ? -10.656 16.922 -12.125 1 81.62 13 VAL B CA 1
ATOM 2495 C C . VAL B 1 13 ? -10.539 15.891 -11.008 1 81.62 13 VAL B C 1
ATOM 2497 O O . VAL B 1 13 ? -9.859 14.875 -11.164 1 81.62 13 VAL B O 1
ATOM 2500 N N . GLU B 1 14 ? -11.227 16.172 -10.016 1 76.06 14 GLU B N 1
ATOM 2501 C CA . GLU B 1 14 ? -11.156 15.305 -8.844 1 76.06 14 GLU B CA 1
ATOM 2502 C C . GLU B 1 14 ? -11.883 13.984 -9.109 1 76.06 14 GLU B C 1
ATOM 2504 O O . GLU B 1 14 ? -11.445 12.93 -8.641 1 76.06 14 GLU B O 1
ATOM 2509 N N . ALA B 1 15 ? -12.961 14.047 -9.836 1 74.06 15 ALA B N 1
ATOM 2510 C CA . ALA B 1 15 ? -13.758 12.859 -10.133 1 74.06 15 ALA B CA 1
ATOM 2511 C C . ALA B 1 15 ? -13.164 12.078 -11.305 1 74.06 15 ALA B C 1
ATOM 2513 O O . ALA B 1 15 ? -13.445 10.891 -11.477 1 74.06 15 ALA B O 1
ATOM 2514 N N . GLY B 1 16 ? -12.336 12.82 -12.039 1 77.19 16 GLY B N 1
ATOM 2515 C CA . GLY B 1 16 ? -11.664 12.219 -13.18 1 77.19 16 GLY B CA 1
ATOM 2516 C C . GLY B 1 16 ? -12.578 12.031 -14.375 1 77.19 16 GLY B C 1
ATOM 2517 O O . GLY B 1 16 ? -12.164 11.484 -15.398 1 77.19 16 GLY B O 1
ATOM 2518 N N . SER B 1 17 ? -13.867 12.289 -14.219 1 81.38 17 SER B N 1
ATOM 2519 C CA . SER B 1 17 ? -14.82 12.18 -15.32 1 81.38 17 SER B CA 1
ATOM 2520 C C . SER B 1 17 ? -15.953 13.188 -15.164 1 81.38 17 SER B C 1
ATOM 2522 O O . SER B 1 17 ? -16.281 13.609 -14.055 1 81.38 17 SER B O 1
ATOM 2524 N N . PHE B 1 18 ? -16.562 13.516 -16.375 1 83.62 18 PHE B N 1
ATOM 2525 C CA . PHE B 1 18 ? -17.688 14.445 -16.375 1 83.62 18 PHE B CA 1
ATOM 2526 C C . PHE B 1 18 ? -18.906 13.82 -15.695 1 83.62 18 PHE B C 1
ATOM 2528 O O . PHE B 1 18 ? -19.594 14.484 -14.914 1 83.62 18 PHE B O 1
ATOM 2535 N N . SER B 1 19 ? -19.031 12.586 -15.992 1 81.69 19 SER B N 1
ATOM 2536 C CA . SER B 1 19 ? -20.203 11.922 -15.453 1 81.69 19 SER B CA 1
ATOM 2537 C C . SER B 1 19 ? -20.109 11.773 -13.938 1 81.69 19 SER B C 1
ATOM 2539 O O . SER B 1 19 ? -21.078 12.047 -13.219 1 81.69 19 SER B O 1
ATOM 2541 N N . ASN B 1 20 ? -19.016 11.398 -13.531 1 80.19 20 ASN B N 1
ATOM 2542 C CA . ASN B 1 20 ? -18.812 11.242 -12.102 1 80.19 20 ASN B CA 1
ATOM 2543 C C . ASN B 1 20 ? -18.906 12.578 -11.375 1 80.19 20 ASN B C 1
ATOM 2545 O O . ASN B 1 20 ? -19.469 12.664 -10.281 1 80.19 20 ASN B O 1
ATOM 2549 N N . ALA B 1 21 ? -18.328 13.5 -11.977 1 81.94 21 ALA B N 1
ATOM 2550 C CA . ALA B 1 21 ? -18.359 14.844 -11.406 1 81.94 21 ALA B CA 1
ATOM 2551 C C . ALA B 1 21 ? -19.797 15.359 -11.32 1 81.94 21 ALA B C 1
ATOM 2553 O O . ALA B 1 21 ? -20.188 15.977 -10.32 1 81.94 21 ALA B O 1
ATOM 2554 N N . ALA B 1 22 ? -20.578 15.086 -12.297 1 82.81 22 ALA B N 1
ATOM 2555 C CA . ALA B 1 22 ? -21.969 15.531 -12.312 1 82.81 22 ALA B CA 1
ATOM 2556 C C . ALA B 1 22 ? -22.766 14.875 -11.195 1 82.81 22 ALA B C 1
ATOM 2558 O O . ALA B 1 22 ? -23.562 15.531 -10.523 1 82.81 22 ALA B O 1
ATOM 2559 N N . ARG B 1 23 ? -22.5 13.695 -11.016 1 74.94 23 ARG B N 1
ATOM 2560 C CA . ARG B 1 23 ? -23.172 12.953 -9.945 1 74.94 23 ARG B CA 1
ATOM 2561 C C . ARG B 1 23 ? -22.812 13.523 -8.578 1 74.94 23 ARG B C 1
ATOM 2563 O O . ARG B 1 23 ? -23.688 13.719 -7.738 1 74.94 23 ARG B O 1
ATOM 2570 N N . GLN B 1 24 ? -21.625 13.891 -8.469 1 71.81 24 GLN B N 1
ATOM 2571 C CA . GLN B 1 24 ? -21.141 14.406 -7.195 1 71.81 24 GLN B CA 1
ATOM 2572 C C . GLN B 1 24 ? -21.672 15.82 -6.949 1 71.81 24 GLN B C 1
ATOM 2574 O O . GLN B 1 24 ? -21.922 16.203 -5.805 1 71.81 24 GLN B O 1
ATOM 2579 N N . ALA B 1 25 ? -21.75 16.531 -8.008 1 70.56 25 ALA B N 1
ATOM 2580 C CA . ALA B 1 25 ? -22.172 17.922 -7.918 1 70.56 25 ALA B CA 1
ATOM 2581 C C . ALA B 1 25 ? -23.688 18.047 -7.98 1 70.56 25 ALA B C 1
ATOM 2583 O O . ALA B 1 25 ? -24.234 19.141 -7.898 1 70.56 25 ALA B O 1
ATOM 2584 N N . PHE B 1 26 ? -24.375 16.891 -8.117 1 74.06 26 PHE B N 1
ATOM 2585 C CA . PHE B 1 26 ? -25.828 16.828 -8.172 1 74.06 26 PHE B CA 1
ATOM 2586 C C . PHE B 1 26 ? -26.375 17.703 -9.297 1 74.06 26 PHE B C 1
ATOM 2588 O O . PHE B 1 26 ? -27.297 18.484 -9.094 1 74.06 26 PHE B O 1
ATOM 2595 N N . ILE B 1 27 ? -25.75 17.609 -10.445 1 74.5 27 ILE B N 1
ATOM 2596 C CA . ILE B 1 27 ? -26.203 18.297 -11.641 1 74.5 27 ILE B CA 1
ATOM 2597 C C . ILE B 1 27 ? -26.172 17.344 -12.836 1 74.5 27 ILE B C 1
ATOM 2599 O O . ILE B 1 27 ? -25.531 16.297 -12.773 1 74.5 27 ILE B O 1
ATOM 2603 N N . ALA B 1 28 ? -26.969 17.641 -13.844 1 81.69 28 ALA B N 1
ATOM 2604 C CA . ALA B 1 28 ? -26.969 16.844 -15.07 1 81.69 28 ALA B CA 1
ATOM 2605 C C . ALA B 1 28 ? -25.641 17.016 -15.82 1 81.69 28 ALA B C 1
ATOM 2607 O O . ALA B 1 28 ? -25.094 18.109 -15.867 1 81.69 28 ALA B O 1
ATOM 2608 N N . GLN B 1 29 ? -25.125 15.945 -16.297 1 85.44 29 GLN B N 1
ATOM 2609 C CA . GLN B 1 29 ? -23.844 15.922 -17 1 85.44 29 GLN B CA 1
ATOM 2610 C C . GLN B 1 29 ? -23.828 16.922 -18.156 1 85.44 29 GLN B C 1
ATOM 2612 O O . GLN B 1 29 ? -22.859 17.656 -18.344 1 85.44 29 GLN B O 1
ATOM 2617 N N . PRO B 1 30 ? -24.938 17.047 -19 1 86.06 30 PRO B N 1
ATOM 2618 C CA . PRO B 1 30 ? -24.875 18.047 -20.062 1 86.06 30 PRO B CA 1
ATOM 2619 C C . PRO B 1 30 ? -24.734 19.469 -19.547 1 86.06 30 PRO B C 1
ATOM 2621 O O . PRO B 1 30 ? -24.047 20.297 -20.156 1 86.06 30 PRO B O 1
ATOM 2624 N N . ALA B 1 31 ? -25.344 19.734 -18.438 1 82.88 31 ALA B N 1
ATOM 2625 C CA . ALA B 1 31 ? -25.219 21.047 -17.828 1 82.88 31 ALA B CA 1
ATOM 2626 C C . ALA B 1 31 ? -23.797 21.328 -17.375 1 82.88 31 ALA B C 1
ATOM 2628 O O . ALA B 1 31 ? -23.266 22.422 -17.578 1 82.88 31 ALA B O 1
ATOM 2629 N N . LEU B 1 32 ? -23.203 20.359 -16.781 1 87.81 32 LEU B N 1
ATOM 2630 C CA . LEU B 1 32 ? -21.812 20.484 -16.344 1 87.81 32 LEU B CA 1
ATOM 2631 C C . LEU B 1 32 ? -20.891 20.703 -17.547 1 87.81 32 LEU B C 1
ATOM 2633 O O . LEU B 1 32 ? -20.016 21.562 -17.5 1 87.81 32 LEU B O 1
ATOM 2637 N N . SER B 1 33 ? -21.094 19.938 -18.578 1 88.62 33 SER B N 1
ATOM 2638 C CA . SER B 1 33 ? -20.297 20.062 -19.797 1 88.62 33 SER B CA 1
ATOM 2639 C C . SER B 1 33 ? -20.453 21.438 -20.422 1 88.62 33 SER B C 1
ATOM 2641 O O . SER B 1 33 ? -19.469 22.031 -20.859 1 88.62 33 SER B O 1
ATOM 2643 N N . ARG B 1 34 ? -21.641 21.891 -20.469 1 86.69 34 ARG B N 1
ATOM 2644 C CA . ARG B 1 34 ? -21.922 23.203 -21.031 1 86.69 34 ARG B CA 1
ATOM 2645 C C . ARG B 1 34 ? -21.203 24.297 -20.266 1 86.69 34 ARG B C 1
ATOM 2647 O O . ARG B 1 34 ? -20.656 25.234 -20.859 1 86.69 34 ARG B O 1
ATOM 2654 N N . GLN B 1 35 ? -21.281 24.188 -18.984 1 85.88 35 GLN B N 1
ATOM 2655 C CA . GLN B 1 35 ? -20.641 25.203 -18.141 1 85.88 35 GLN B CA 1
ATOM 2656 C C . GLN B 1 35 ? -19.125 25.234 -18.391 1 85.88 35 GLN B C 1
ATOM 2658 O O . GLN B 1 35 ? -18.531 26.312 -18.438 1 85.88 35 GLN B O 1
ATOM 2663 N N . ILE B 1 36 ? -18.562 24.078 -18.516 1 88.31 36 ILE B N 1
ATOM 2664 C CA . ILE B 1 36 ? -17.125 24.016 -18.781 1 88.31 36 ILE B CA 1
ATOM 2665 C C . ILE B 1 36 ? -16.844 24.547 -20.172 1 88.31 36 ILE B C 1
ATOM 2667 O O . ILE B 1 36 ? -15.844 25.25 -20.391 1 88.31 36 ILE B O 1
ATOM 2671 N N . GLY B 1 37 ? -17.656 24.172 -21.125 1 88.06 37 GLY B N 1
ATOM 2672 C CA . GLY B 1 37 ? -17.547 24.734 -22.469 1 88.06 37 GLY B CA 1
ATOM 2673 C C . GLY B 1 37 ? -17.578 26.25 -22.484 1 88.06 37 GLY B C 1
ATOM 2674 O O . GLY B 1 37 ? -16.797 26.891 -23.188 1 88.06 37 GLY B O 1
ATOM 2675 N N . LEU B 1 38 ? -18.516 26.812 -21.781 1 82.75 38 LEU B N 1
ATOM 2676 C CA . LEU B 1 38 ? -18.641 28.266 -21.672 1 82.75 38 LEU B CA 1
ATOM 2677 C C . LEU B 1 38 ? -17.375 28.875 -21.062 1 82.75 38 LEU B C 1
ATOM 2679 O O . LEU B 1 38 ? -16.906 29.922 -21.516 1 82.75 38 LEU B O 1
ATOM 2683 N N . LEU B 1 39 ? -16.891 28.219 -20.031 1 84.25 39 LEU B N 1
ATOM 2684 C CA . LEU B 1 39 ? -15.672 28.672 -19.391 1 84.25 39 LEU B CA 1
ATOM 2685 C C . LEU B 1 39 ? -14.5 28.656 -20.359 1 84.25 39 LEU B C 1
ATOM 2687 O O . LEU B 1 39 ? -13.727 29.609 -20.438 1 84.25 39 LEU B O 1
ATOM 2691 N N . GLU B 1 40 ? -14.383 27.609 -21.094 1 87.69 40 GLU B N 1
ATOM 2692 C CA . GLU B 1 40 ? -13.32 27.469 -22.078 1 87.69 40 GLU B CA 1
ATOM 2693 C C . GLU B 1 40 ? -13.469 28.5 -23.203 1 87.69 40 GLU B C 1
ATOM 2695 O O . GLU B 1 40 ? -12.477 29.062 -23.672 1 87.69 40 GLU B O 1
ATOM 2700 N N . SER B 1 41 ? -14.672 28.734 -23.641 1 84.56 41 SER B N 1
ATOM 2701 C CA . SER B 1 41 ? -14.953 29.734 -24.672 1 84.56 41 SER B CA 1
ATOM 2702 C C . SER B 1 41 ? -14.594 31.141 -24.188 1 84.56 41 SER B C 1
ATOM 2704 O O . SER B 1 41 ? -13.992 31.922 -24.922 1 84.56 41 SER B O 1
ATOM 2706 N N . GLU B 1 42 ? -14.992 31.406 -23.031 1 80.12 42 GLU B N 1
ATOM 2707 C CA . GLU B 1 42 ? -14.688 32.719 -22.453 1 80.12 42 GLU B CA 1
ATOM 2708 C C . GLU B 1 42 ? -13.188 32.938 -22.375 1 80.12 42 GLU B C 1
ATOM 2710 O O . GLU B 1 42 ? -12.703 34.031 -22.641 1 80.12 42 GLU B O 1
ATOM 2715 N N . LEU B 1 43 ? -12.531 31.891 -22 1 79.5 43 LEU B N 1
ATOM 2716 C CA . LEU B 1 43 ? -11.094 31.984 -21.797 1 79.5 43 LEU B CA 1
ATOM 2717 C C . LEU B 1 43 ? -10.344 31.766 -23.109 1 79.5 43 LEU B C 1
ATOM 2719 O O . LEU B 1 43 ? -9.133 32 -23.172 1 79.5 43 LEU B O 1
ATOM 2723 N N . GLU B 1 44 ? -11.078 31.391 -24.078 1 82.44 44 GLU B N 1
ATOM 2724 C CA . GLU B 1 44 ? -10.516 31.062 -25.391 1 82.44 44 GLU B CA 1
ATOM 2725 C C . GLU B 1 44 ? -9.383 30.047 -25.266 1 82.44 44 GLU B C 1
ATOM 2727 O O . GLU B 1 44 ? -8.344 30.203 -25.922 1 82.44 44 GLU B O 1
ATOM 2732 N N . MET B 1 45 ? -9.5 29.188 -24.297 1 80.75 45 MET B N 1
ATOM 2733 C CA . MET B 1 45 ? -8.539 28.125 -24.047 1 80.75 45 MET B CA 1
ATOM 2734 C C . MET B 1 45 ? -9.25 26.812 -23.734 1 80.75 45 MET B C 1
ATOM 2736 O O . MET B 1 45 ? -10.328 26.812 -23.141 1 80.75 45 MET B O 1
ATOM 2740 N N . GLN B 1 46 ? -8.633 25.75 -24.125 1 87.31 46 GLN B N 1
ATOM 2741 C CA . GLN B 1 46 ? -9.094 24.438 -23.703 1 87.31 46 GLN B CA 1
ATOM 2742 C C . GLN B 1 46 ? -8.508 24.062 -22.344 1 87.31 46 GLN B C 1
ATOM 2744 O O . GLN B 1 46 ? -7.301 24.156 -22.125 1 87.31 46 GLN B O 1
ATOM 2749 N N . LEU B 1 47 ? -9.422 23.766 -21.438 1 87.31 47 LEU B N 1
ATOM 2750 C CA . LEU B 1 47 ? -8.977 23.453 -20.078 1 87.31 47 LEU B CA 1
ATOM 2751 C C . LEU B 1 47 ? -8.859 21.953 -19.875 1 87.31 47 LEU B C 1
ATOM 2753 O O . LEU B 1 47 ? -8.016 21.484 -19.094 1 87.31 47 LEU B O 1
ATOM 2757 N N . LEU B 1 48 ? -9.781 21.25 -20.469 1 86.44 48 LEU B N 1
ATOM 2758 C CA . LEU B 1 48 ? -9.859 19.812 -20.281 1 86.44 48 LEU B CA 1
ATOM 2759 C C . LEU B 1 48 ? -9.664 19.078 -21.609 1 86.44 48 LEU B C 1
ATOM 2761 O O . LEU B 1 48 ? -10.148 19.547 -22.656 1 86.44 48 LEU B O 1
ATOM 2765 N N . ALA B 1 49 ? -8.805 18.172 -21.484 1 80.56 49 ALA B N 1
ATOM 2766 C CA . ALA B 1 49 ? -8.602 17.328 -22.656 1 80.56 49 ALA B CA 1
ATOM 2767 C C . ALA B 1 49 ? -9.18 15.938 -22.438 1 80.56 49 ALA B C 1
ATOM 2769 O O . ALA B 1 49 ? -8.969 15.328 -21.391 1 80.56 49 ALA B O 1
ATOM 2770 N N . ARG B 1 50 ? -10.203 15.656 -23.219 1 68.25 50 ARG B N 1
ATOM 2771 C CA . ARG B 1 50 ? -10.82 14.336 -23.125 1 68.25 50 ARG B CA 1
ATOM 2772 C C . ARG B 1 50 ? -9.875 13.25 -23.609 1 68.25 50 ARG B C 1
ATOM 2774 O O . ARG B 1 50 ? -9.234 13.398 -24.656 1 68.25 50 ARG B O 1
ATOM 2781 N N . GLN B 1 51 ? -9.555 12.5 -22.594 1 58.25 51 GLN B N 1
ATOM 2782 C CA . GLN B 1 51 ? -8.75 11.344 -22.969 1 58.25 51 GLN B CA 1
ATOM 2783 C C . GLN B 1 51 ? -9.547 10.047 -22.859 1 58.25 51 GLN B C 1
ATOM 2785 O O . GLN B 1 51 ? -10.656 10.039 -22.328 1 58.25 51 GLN B O 1
ATOM 2790 N N . HIS B 1 52 ? -9.18 8.883 -23.438 1 54.78 52 HIS B N 1
ATOM 2791 C CA . HIS B 1 52 ? -9.867 7.598 -23.453 1 54.78 52 HIS B CA 1
ATOM 2792 C C . HIS B 1 52 ? -10.195 7.133 -22.047 1 54.78 52 HIS B C 1
ATOM 2794 O O . HIS B 1 52 ? -11.242 6.523 -21.812 1 54.78 52 HIS B O 1
ATOM 2800 N N . ASP B 1 53 ? -9.398 7.41 -21.156 1 52.12 53 ASP B N 1
ATOM 2801 C CA . ASP B 1 53 ? -9.602 6.852 -19.828 1 52.12 53 ASP B CA 1
ATOM 2802 C C . ASP B 1 53 ? -10.047 7.93 -18.844 1 52.12 53 ASP B C 1
ATOM 2804 O O . ASP B 1 53 ? -9.984 7.73 -17.625 1 52.12 53 ASP B O 1
ATOM 2808 N N . GLY B 1 54 ? -10.406 9.023 -19.359 1 65.81 54 GLY B N 1
ATOM 2809 C CA . GLY B 1 54 ? -10.938 10.039 -18.469 1 65.81 54 GLY B CA 1
ATOM 2810 C C . GLY B 1 54 ? -10.617 11.453 -18.906 1 65.81 54 GLY B C 1
ATOM 2811 O O . GLY B 1 54 ? -10.531 11.734 -20.109 1 65.81 54 GLY B O 1
ATOM 2812 N N . ILE B 1 55 ? -10.664 12.367 -18.078 1 74.94 55 ILE B N 1
ATOM 2813 C CA . ILE B 1 55 ? -10.445 13.789 -18.328 1 74.94 55 ILE B CA 1
ATOM 2814 C C . ILE B 1 55 ? -9.094 14.211 -17.766 1 74.94 55 ILE B C 1
ATOM 2816 O O . ILE B 1 55 ? -8.711 13.797 -16.672 1 74.94 55 ILE B O 1
ATOM 2820 N N . GLU B 1 56 ? -8.195 14.758 -18.672 1 77.94 56 GLU B N 1
ATOM 2821 C CA . GLU B 1 56 ? -6.938 15.336 -18.203 1 77.94 56 GLU B CA 1
ATOM 2822 C C . GLU B 1 56 ? -6.945 16.859 -18.328 1 77.94 56 GLU B C 1
ATOM 2824 O O . GLU B 1 56 ? -7.566 17.406 -19.25 1 77.94 56 GLU B O 1
ATOM 2829 N N . LEU B 1 57 ? -6.172 17.469 -17.422 1 81.5 57 LEU B N 1
ATOM 2830 C CA . LEU B 1 57 ? -6.008 18.922 -17.469 1 81.5 57 LEU B CA 1
ATOM 2831 C C . LEU B 1 57 ? -4.98 19.328 -18.531 1 81.5 57 LEU B C 1
ATOM 2833 O O . LEU B 1 57 ? -3.928 18.688 -18.641 1 81.5 57 LEU B O 1
ATOM 2837 N N . THR B 1 58 ? -5.328 20.297 -19.453 1 79.75 58 THR B N 1
ATOM 2838 C CA . THR B 1 58 ? -4.312 21 -20.234 1 79.75 58 THR B CA 1
ATOM 2839 C C . THR B 1 58 ? -3.422 21.844 -19.344 1 79.75 58 THR B C 1
ATOM 2841 O O . THR B 1 58 ? -3.66 21.938 -18.141 1 79.75 58 THR B O 1
ATOM 2844 N N . ASP B 1 59 ? -2.383 22.422 -19.938 1 76.12 59 ASP B N 1
ATOM 2845 C CA . ASP B 1 59 ? -1.538 23.328 -19.172 1 76.12 59 ASP B CA 1
ATOM 2846 C C . ASP B 1 59 ? -2.352 24.5 -18.609 1 76.12 59 ASP B C 1
ATOM 2848 O O . ASP B 1 59 ? -2.195 24.859 -17.453 1 76.12 59 ASP B O 1
ATOM 2852 N N . ALA B 1 60 ? -3.082 24.969 -19.516 1 78.75 60 ALA B N 1
ATOM 2853 C CA . ALA B 1 60 ? -3.967 26.047 -19.078 1 78.75 60 ALA B CA 1
ATOM 2854 C C . ALA B 1 60 ? -4.957 25.562 -18.031 1 78.75 60 ALA B C 1
ATOM 2856 O O . ALA B 1 60 ? -5.254 26.266 -17.062 1 78.75 60 ALA B O 1
ATOM 2857 N N . GLY B 1 61 ? -5.41 24.344 -18.25 1 82.62 61 GLY B N 1
ATOM 2858 C CA . GLY B 1 61 ? -6.316 23.734 -17.281 1 82.62 61 GLY B CA 1
ATOM 2859 C C . GLY B 1 61 ? -5.688 23.547 -15.914 1 82.62 61 GLY B C 1
ATOM 2860 O O . GLY B 1 61 ? -6.324 23.797 -14.891 1 82.62 61 GLY B O 1
ATOM 2861 N N . ARG B 1 62 ? -4.543 23.172 -15.922 1 79.38 62 ARG B N 1
ATOM 2862 C CA . ARG B 1 62 ? -3.814 22.984 -14.672 1 79.38 62 ARG B CA 1
ATOM 2863 C C . ARG B 1 62 ? -3.648 24.297 -13.93 1 79.38 62 ARG B C 1
ATOM 2865 O O . ARG B 1 62 ? -3.848 24.359 -12.711 1 79.38 62 ARG B O 1
ATOM 2872 N N . GLN B 1 63 ? -3.271 25.312 -14.688 1 75.75 63 GLN B N 1
ATOM 2873 C CA . GLN B 1 63 ? -3.104 26.641 -14.086 1 75.75 63 GLN B CA 1
ATOM 2874 C C . GLN B 1 63 ? -4.414 27.141 -13.492 1 75.75 63 GLN B C 1
ATOM 2876 O O . GLN B 1 63 ? -4.438 27.641 -12.359 1 75.75 63 GLN B O 1
ATOM 2881 N N . LEU B 1 64 ? -5.438 26.984 -14.273 1 78.94 64 LEU B N 1
ATOM 2882 C CA . LEU B 1 64 ? -6.727 27.469 -13.789 1 78.94 64 LEU B CA 1
ATOM 2883 C C . LEU B 1 64 ? -7.211 26.625 -12.609 1 78.94 64 LEU B C 1
ATOM 2885 O O . LEU B 1 64 ? -7.832 27.156 -11.68 1 78.94 64 LEU B O 1
ATOM 2889 N N . TYR B 1 65 ? -6.98 25.391 -12.719 1 81.38 65 TYR B N 1
ATOM 2890 C CA . TYR B 1 65 ? -7.363 24.516 -11.625 1 81.38 65 TYR B CA 1
ATOM 2891 C C . TYR B 1 65 ? -6.699 24.938 -10.32 1 81.38 65 TYR B C 1
ATOM 2893 O O . TYR B 1 65 ? -7.359 25.016 -9.281 1 81.38 65 TYR B O 1
ATOM 2901 N N . GLU B 1 66 ? -5.492 25.234 -10.453 1 71.06 66 GLU B N 1
ATOM 2902 C CA . GLU B 1 66 ? -4.75 25.688 -9.281 1 71.06 66 GLU B CA 1
ATOM 2903 C C . GLU B 1 66 ? -5.34 26.969 -8.703 1 71.06 66 GLU B C 1
ATOM 2905 O O . GLU B 1 66 ? -5.535 27.078 -7.492 1 71.06 66 GLU B O 1
ATOM 2910 N N . VAL B 1 67 ? -5.605 27.828 -9.602 1 67.88 67 VAL B N 1
ATOM 2911 C CA . VAL B 1 67 ? -6.164 29.125 -9.195 1 67.88 67 VAL B CA 1
ATOM 2912 C C . VAL B 1 67 ? -7.586 28.922 -8.672 1 67.88 67 VAL B C 1
ATOM 2914 O O . VAL B 1 67 ? -7.965 29.516 -7.656 1 67.88 67 VAL B O 1
ATOM 2917 N N . ALA B 1 68 ? -8.344 28.109 -9.398 1 75.06 68 ALA B N 1
ATOM 2918 C CA . ALA B 1 68 ? -9.727 27.859 -9.008 1 75.06 68 ALA B CA 1
ATOM 2919 C C . ALA B 1 68 ? -9.805 27.266 -7.609 1 75.06 68 ALA B C 1
ATOM 2921 O O . ALA B 1 68 ? -10.617 27.688 -6.789 1 75.06 68 ALA B O 1
ATOM 2922 N N . ARG B 1 69 ? -9.008 26.406 -7.422 1 73.31 69 ARG B N 1
ATOM 2923 C CA . ARG B 1 69 ? -8.977 25.75 -6.113 1 73.31 69 ARG B CA 1
ATOM 2924 C C . ARG B 1 69 ? -8.633 26.75 -5.016 1 73.31 69 ARG B C 1
ATOM 2926 O O . ARG B 1 69 ? -9.266 26.766 -3.957 1 73.31 69 ARG B O 1
ATOM 2933 N N . SER B 1 70 ? -7.691 27.594 -5.305 1 66.56 70 SER B N 1
ATOM 2934 C CA . SER B 1 70 ? -7.277 28.609 -4.348 1 66.56 70 SER B CA 1
ATOM 2935 C C . SER B 1 70 ? -8.422 29.578 -4.043 1 66.56 70 SER B C 1
ATOM 2937 O O . SER B 1 70 ? -8.68 29.891 -2.877 1 66.56 70 SER B O 1
ATOM 2939 N N . VAL B 1 71 ? -9.055 29.938 -5.051 1 63.34 71 VAL B N 1
ATOM 2940 C CA . VAL B 1 71 ? -10.125 30.922 -4.914 1 63.34 71 VAL B CA 1
ATOM 2941 C C . VAL B 1 71 ? -11.297 30.312 -4.148 1 63.34 71 VAL B C 1
ATOM 2943 O O . VAL B 1 71 ? -11.82 30.922 -3.213 1 63.34 71 VAL B O 1
ATOM 2946 N N . VAL B 1 72 ? -11.664 29.219 -4.531 1 67.19 72 VAL B N 1
ATOM 2947 C CA . VAL B 1 72 ? -12.82 28.578 -3.9 1 67.19 72 VAL B CA 1
ATOM 2948 C C . VAL B 1 72 ? -12.508 28.297 -2.434 1 67.19 72 VAL B C 1
ATOM 2950 O O . VAL B 1 72 ? -13.359 28.484 -1.563 1 67.19 72 VAL B O 1
ATOM 2953 N N . GLN B 1 73 ? -11.406 27.891 -2.236 1 63.28 73 GLN B N 1
ATOM 2954 C CA . GLN B 1 73 ? -10.984 27.609 -0.873 1 63.28 73 GLN B CA 1
ATOM 2955 C C . GLN B 1 73 ? -10.945 28.875 -0.026 1 63.28 73 GLN B C 1
ATOM 2957 O O . GLN B 1 73 ? -11.336 28.859 1.146 1 63.28 73 GLN B O 1
ATOM 2962 N N . GLN B 1 74 ? -10.398 29.875 -0.601 1 58.69 74 GLN B N 1
ATOM 2963 C CA . GLN B 1 74 ? -10.375 31.156 0.114 1 58.69 74 GLN B CA 1
ATOM 2964 C C . GLN B 1 74 ? -11.781 31.609 0.475 1 58.69 74 GLN B C 1
ATOM 2966 O O . GLN B 1 74 ? -12.016 32.094 1.583 1 58.69 74 GLN B O 1
ATOM 2971 N N . LEU B 1 75 ? -12.594 31.438 -0.455 1 58.41 75 LEU B N 1
ATOM 2972 C CA . LEU B 1 75 ? -13.969 31.844 -0.205 1 58.41 75 LEU B CA 1
ATOM 2973 C C . LEU B 1 75 ? -14.617 30.953 0.859 1 58.41 75 LEU B C 1
ATOM 2975 O O . LEU B 1 75 ? -15.305 31.453 1.751 1 58.41 75 LEU B O 1
ATOM 2979 N N . ASP B 1 76 ? -14.328 29.766 0.696 1 58.97 76 ASP B N 1
ATOM 2980 C CA . ASP B 1 76 ? -14.891 28.844 1.677 1 58.97 76 ASP B CA 1
ATOM 2981 C C . ASP B 1 76 ? -14.273 29.047 3.055 1 58.97 76 ASP B C 1
ATOM 2983 O O . ASP B 1 76 ? -14.961 28.953 4.074 1 58.97 76 ASP B O 1
ATOM 2987 N N . SER B 1 77 ? -13.055 29.312 3.037 1 56.59 77 SER B N 1
ATOM 2988 C CA . SER B 1 77 ? -12.359 29.609 4.285 1 56.59 77 SER B CA 1
ATOM 2989 C C . SER B 1 77 ? -12.945 30.844 4.953 1 56.59 77 SER B C 1
ATOM 2991 O O . SER B 1 77 ? -13.086 30.891 6.18 1 56.59 77 SER B O 1
ATOM 2993 N N . VAL B 1 78 ? -13.211 31.828 4.176 1 51.94 78 VAL B N 1
ATOM 2994 C CA . VAL B 1 78 ? -13.797 33.031 4.719 1 51.94 78 VAL B CA 1
ATOM 2995 C C . VAL B 1 78 ? -15.156 32.719 5.344 1 51.94 78 VAL B C 1
ATOM 2997 O O . VAL B 1 78 ? -15.477 33.219 6.43 1 51.94 78 VAL B O 1
ATOM 3000 N N . LYS B 1 79 ? -15.906 31.984 4.613 1 51.5 79 LYS B N 1
ATOM 3001 C CA . LYS B 1 79 ? -17.203 31.594 5.168 1 51.5 79 LYS B CA 1
ATOM 3002 C C . LYS B 1 79 ? -17.031 30.828 6.48 1 51.5 79 LYS B C 1
ATOM 3004 O O . LYS B 1 79 ? -17.766 31.062 7.445 1 51.5 79 LYS B O 1
ATOM 3009 N N . ASP B 1 80 ? -16.172 29.938 6.391 1 53.09 80 ASP B N 1
ATOM 3010 C CA . ASP B 1 80 ? -15.891 29.156 7.59 1 53.09 80 ASP B CA 1
ATOM 3011 C C . ASP B 1 80 ? -15.336 30.031 8.703 1 53.09 80 ASP B C 1
ATOM 3013 O O . ASP B 1 80 ? -15.68 29.859 9.875 1 53.09 80 ASP B O 1
ATOM 3017 N N . GLU B 1 81 ? -14.375 30.828 8.344 1 50.81 81 GLU B N 1
ATOM 3018 C CA . GLU B 1 81 ? -13.82 31.766 9.312 1 50.81 81 GLU B CA 1
ATOM 3019 C C . GLU B 1 81 ? -14.914 32.625 9.93 1 50.81 81 GLU B C 1
ATOM 3021 O O . GLU B 1 81 ? -14.875 32.906 11.125 1 50.81 81 GLU B O 1
ATOM 3026 N N . LEU B 1 82 ? -15.719 33 9.109 1 50.53 82 LEU B N 1
ATOM 3027 C CA . LEU B 1 82 ? -16.812 33.812 9.633 1 50.53 82 LEU B CA 1
ATOM 3028 C C . LEU B 1 82 ? -17.688 33 10.578 1 50.53 82 LEU B C 1
ATOM 3030 O O . LEU B 1 82 ? -18.219 33.531 11.562 1 50.53 82 LEU B O 1
ATOM 3034 N N . LYS B 1 83 ? -17.859 31.828 10.203 1 50.38 83 LYS B N 1
ATOM 3035 C CA . LYS B 1 83 ? -18.656 30.969 11.078 1 50.38 83 LYS B CA 1
ATOM 3036 C C . LYS B 1 83 ? -17.797 30.406 12.219 1 50.38 83 LYS B C 1
ATOM 3038 O O . LYS B 1 83 ? -18.328 30.047 13.273 1 50.38 83 LYS B O 1
ATOM 3043 N N . SER B 1 84 ? -16.625 30 11.883 1 52.12 84 SER B N 1
ATOM 3044 C CA . SER B 1 84 ? -15.711 29.406 12.852 1 52.12 84 SER B CA 1
ATOM 3045 C C . SER B 1 84 ? -15.312 30.422 13.922 1 52.12 84 SER B C 1
ATOM 3047 O O . SER B 1 84 ? -14.93 31.547 13.602 1 52.12 84 SER B O 1
ATOM 3049 N N . SER B 1 85 ? -16.109 30.547 14.883 1 49.59 85 SER B N 1
ATOM 3050 C CA . SER B 1 85 ? -15.656 31.328 16.016 1 49.59 85 SER B CA 1
ATOM 3051 C C . SER B 1 85 ? -14.344 30.797 16.562 1 49.59 85 SER B C 1
ATOM 3053 O O . SER B 1 85 ? -14.023 29.625 16.391 1 49.59 85 SER B O 1
ATOM 3055 N N . ARG B 1 86 ? -13.328 31.672 16.953 1 54.44 86 ARG B N 1
ATOM 3056 C CA . ARG B 1 86 ? -11.969 31.484 17.438 1 54.44 86 ARG B CA 1
ATOM 3057 C C . ARG B 1 86 ? -11.852 30.203 18.25 1 54.44 86 ARG B C 1
ATOM 3059 O O . ARG B 1 86 ? -10.812 29.531 18.203 1 54.44 86 ARG B O 1
ATOM 3066 N N . GLY B 1 87 ? -12.961 29.703 18.812 1 61.53 87 GLY B N 1
ATOM 3067 C CA . GLY B 1 87 ? -12.797 28.625 19.766 1 61.53 87 GLY B CA 1
ATOM 3068 C C . GLY B 1 87 ? -13.328 27.297 19.266 1 61.53 87 GLY B C 1
ATOM 3069 O O . GLY B 1 87 ? -13.078 26.25 19.859 1 61.53 87 GLY B O 1
ATOM 3070 N N . ASN B 1 88 ? -14.031 27.344 18.062 1 74.69 88 ASN B N 1
ATOM 3071 C CA . ASN B 1 88 ? -14.609 26.094 17.594 1 74.69 88 ASN B CA 1
ATOM 3072 C C . ASN B 1 88 ? -14.539 25.969 16.078 1 74.69 88 ASN B C 1
ATOM 3074 O O . ASN B 1 88 ? -15.562 26.062 15.391 1 74.69 88 ASN B O 1
ATOM 3078 N N . PRO B 1 89 ? -13.297 25.734 15.547 1 84.31 89 PRO B N 1
ATOM 3079 C CA . PRO B 1 89 ? -13.172 25.641 14.094 1 84.31 89 PRO B CA 1
ATOM 3080 C C . PRO B 1 89 ? -14.086 24.578 13.492 1 84.31 89 PRO B C 1
ATOM 3082 O O . PRO B 1 89 ? -14.297 23.516 14.094 1 84.31 89 PRO B O 1
ATOM 3085 N N . LYS B 1 90 ? -14.688 24.953 12.383 1 84.44 90 LYS B N 1
ATOM 3086 C CA . LYS B 1 90 ? -15.578 24.062 11.648 1 84.44 90 LYS B CA 1
ATOM 3087 C C . LYS B 1 90 ? -15.164 23.953 10.188 1 84.44 90 LYS B C 1
ATOM 3089 O O . LYS B 1 90 ? -14.484 24.828 9.656 1 84.44 90 LYS B O 1
ATOM 3094 N N . GLY B 1 91 ? -15.508 22.797 9.547 1 86.88 91 GLY B N 1
ATOM 3095 C CA . GLY B 1 91 ? -15.227 22.594 8.133 1 86.88 91 GLY B CA 1
ATOM 3096 C C . GLY B 1 91 ? -14.57 21.266 7.84 1 86.88 91 GLY B C 1
ATOM 3097 O O . GLY B 1 91 ? -14.453 20.422 8.727 1 86.88 91 GLY B O 1
ATOM 3098 N N . HIS B 1 92 ? -14.234 21.172 6.562 1 91.31 92 HIS B N 1
ATOM 3099 C CA . HIS B 1 92 ? -13.57 19.938 6.125 1 91.31 92 HIS B CA 1
ATOM 3100 C C . HIS B 1 92 ? -12.062 20.156 5.988 1 91.31 92 HIS B C 1
ATOM 3102 O O . HIS B 1 92 ? -11.617 21.172 5.477 1 91.31 92 HIS B O 1
ATOM 3108 N N . VAL B 1 93 ? -11.305 19.266 6.535 1 94 93 VAL B N 1
ATOM 3109 C CA . VAL B 1 93 ? -9.852 19.312 6.41 1 94 93 VAL B CA 1
ATOM 3110 C C . VAL B 1 93 ? -9.336 17.969 5.902 1 94 93 VAL B C 1
ATOM 3112 O O . VAL B 1 93 ? -9.695 16.906 6.441 1 94 93 VAL B O 1
ATOM 3115 N N . ALA B 1 94 ? -8.516 17.984 4.863 1 94.56 94 ALA B N 1
ATOM 3116 C CA . ALA B 1 94 ? -7.887 16.797 4.293 1 94.56 94 ALA B CA 1
ATOM 3117 C C . ALA B 1 94 ? -6.379 16.812 4.531 1 94.56 94 ALA B C 1
ATOM 3119 O O . ALA B 1 94 ? -5.707 17.797 4.238 1 94.56 94 ALA B O 1
ATOM 3120 N N . ILE B 1 95 ? -5.875 15.672 5.043 1 95.44 95 ILE B N 1
ATOM 3121 C CA . ILE B 1 95 ? -4.465 15.578 5.395 1 95.44 95 ILE B CA 1
ATOM 3122 C C . ILE B 1 95 ? -3.846 14.359 4.707 1 95.44 95 ILE B C 1
ATOM 3124 O O . ILE B 1 95 ? -4.48 13.305 4.605 1 95.44 95 ILE B O 1
ATOM 3128 N N . SER B 1 96 ? -2.609 14.492 4.27 1 94.25 96 SER B N 1
ATOM 3129 C CA . SER B 1 96 ? -1.839 13.352 3.773 1 94.25 96 SER B CA 1
ATOM 3130 C C . SER B 1 96 ? -0.717 12.984 4.738 1 94.25 96 SER B C 1
ATOM 3132 O O . SER B 1 96 ? -0.004 13.859 5.234 1 94.25 96 SER B O 1
ATOM 3134 N N . ILE B 1 97 ? -0.633 11.719 5.043 1 93.25 97 ILE B N 1
ATOM 3135 C CA . ILE B 1 97 ? 0.468 11.234 5.867 1 93.25 97 ILE B CA 1
ATOM 3136 C C . ILE B 1 97 ? 1.16 10.07 5.168 1 93.25 97 ILE B C 1
ATOM 3138 O O . ILE B 1 97 ? 0.553 9.383 4.344 1 93.25 97 ILE B O 1
ATOM 3142 N N . PRO B 1 98 ? 2.463 9.898 5.473 1 89.38 98 PRO B N 1
ATOM 3143 C CA . PRO B 1 98 ? 3.135 8.75 4.867 1 89.38 98 PRO B CA 1
ATOM 3144 C C . PRO B 1 98 ? 2.553 7.414 5.34 1 89.38 98 PRO B C 1
ATOM 3146 O O . PRO B 1 98 ? 2.225 7.262 6.516 1 89.38 98 PRO B O 1
ATOM 3149 N N . ALA B 1 99 ? 2.514 6.488 4.395 1 83.94 99 ALA B N 1
ATOM 3150 C CA . ALA B 1 99 ? 2.002 5.16 4.73 1 83.94 99 ALA B CA 1
ATOM 3151 C C . ALA B 1 99 ? 2.828 4.52 5.84 1 83.94 99 ALA B C 1
ATOM 3153 O O . ALA B 1 99 ? 2.287 3.822 6.703 1 83.94 99 ALA B O 1
ATOM 3154 N N . THR B 1 100 ? 4.094 4.758 5.855 1 83.5 100 THR B N 1
ATOM 3155 C CA . THR B 1 100 ? 5.004 4.152 6.82 1 83.5 100 THR B CA 1
ATOM 3156 C C . THR B 1 100 ? 4.742 4.691 8.227 1 83.5 100 THR B C 1
ATOM 3158 O O . THR B 1 100 ? 5.184 4.102 9.211 1 83.5 100 THR B O 1
ATOM 3161 N N . ALA B 1 101 ? 4.066 5.773 8.305 1 89.25 101 ALA B N 1
ATOM 3162 C CA . ALA B 1 101 ? 3.83 6.379 9.609 1 89.25 101 ALA B CA 1
ATOM 3163 C C . ALA B 1 101 ? 2.35 6.324 9.977 1 89.25 101 ALA B C 1
ATOM 3165 O O . ALA B 1 101 ? 1.928 6.918 10.969 1 89.25 101 ALA B O 1
ATOM 3166 N N . SER B 1 102 ? 1.61 5.715 9.164 1 89.38 102 SER B N 1
ATOM 3167 C CA . SER B 1 102 ? 0.162 5.754 9.344 1 89.38 102 SER B CA 1
ATOM 3168 C C . SER B 1 102 ? -0.253 5.125 10.664 1 89.38 102 SER B C 1
ATOM 3170 O O . SER B 1 102 ? -1.094 5.676 11.383 1 89.38 102 SER B O 1
ATOM 3172 N N . ALA B 1 103 ? 0.305 3.996 11 1 87.88 103 ALA B N 1
ATOM 3173 C CA . ALA B 1 103 ? -0.073 3.307 12.227 1 87.88 103 ALA B CA 1
ATOM 3174 C C . ALA B 1 103 ? 0.218 4.172 13.453 1 87.88 103 ALA B C 1
ATOM 3176 O O . ALA B 1 103 ? -0.518 4.125 14.445 1 87.88 103 ALA B O 1
ATOM 3177 N N . LEU B 1 104 ? 1.217 4.914 13.383 1 90.81 104 LEU B N 1
ATOM 3178 C CA . LEU B 1 104 ? 1.637 5.754 14.5 1 90.81 104 LEU B CA 1
ATOM 3179 C C . LEU B 1 104 ? 0.792 7.023 14.578 1 90.81 104 LEU B C 1
ATOM 3181 O O . LEU B 1 104 ? 0.364 7.426 15.656 1 90.81 104 LEU B O 1
ATOM 3185 N N . LEU B 1 105 ? 0.487 7.605 13.461 1 94.62 105 LEU B N 1
ATOM 3186 C CA . LEU B 1 105 ? -0.051 8.961 13.43 1 94.62 105 LEU B CA 1
ATOM 3187 C C . LEU B 1 105 ? -1.573 8.938 13.336 1 94.62 105 LEU B C 1
ATOM 3189 O O . LEU B 1 105 ? -2.25 9.773 13.945 1 94.62 105 LEU B O 1
ATOM 3193 N N . LEU B 1 106 ? -2.078 8.055 12.594 1 94.69 106 LEU B N 1
ATOM 3194 C CA . LEU B 1 106 ? -3.479 8.102 12.188 1 94.69 106 LEU B CA 1
ATOM 3195 C C . LEU B 1 106 ? -4.398 8.062 13.406 1 94.69 106 LEU B C 1
ATOM 3197 O O . LEU B 1 106 ? -5.234 8.953 13.586 1 94.69 106 LEU B O 1
ATOM 3201 N N . PRO B 1 107 ? -4.297 7.102 14.336 1 95 107 PRO B N 1
ATOM 3202 C CA . PRO B 1 107 ? -5.18 7.09 15.5 1 95 107 PRO B CA 1
ATOM 3203 C C . PRO B 1 107 ? -5.02 8.336 16.375 1 95 107 PRO B C 1
ATOM 3205 O O . PRO B 1 107 ? -6.008 8.859 16.891 1 95 107 PRO B O 1
ATOM 3208 N N . ALA B 1 108 ? -3.787 8.75 16.531 1 96.06 108 ALA B N 1
ATOM 3209 C CA . ALA B 1 108 ? -3.516 9.922 17.344 1 96.06 108 ALA B CA 1
ATOM 3210 C C . ALA B 1 108 ? -4.164 11.172 16.75 1 96.06 108 ALA B C 1
ATOM 3212 O O . ALA B 1 108 ? -4.77 11.969 17.484 1 96.06 108 ALA B O 1
ATOM 3213 N N . ILE B 1 109 ? -4.066 11.359 15.461 1 97.44 109 ILE B N 1
ATOM 3214 C CA . ILE B 1 109 ? -4.637 12.516 14.773 1 97.44 109 ILE B CA 1
ATOM 3215 C C . ILE B 1 109 ? -6.152 12.508 14.938 1 97.44 109 ILE B C 1
ATOM 3217 O O . ILE B 1 109 ? -6.746 13.523 15.312 1 97.44 109 ILE B O 1
ATOM 3221 N N . ILE B 1 110 ? -6.758 11.398 14.672 1 96.44 110 ILE B N 1
ATOM 3222 C CA . ILE B 1 110 ? -8.211 11.297 14.695 1 96.44 110 ILE B CA 1
ATOM 3223 C C . ILE B 1 110 ? -8.719 11.523 16.125 1 96.44 110 ILE B C 1
ATOM 3225 O O . ILE B 1 110 ? -9.648 12.312 16.328 1 96.44 110 ILE B O 1
ATOM 3229 N N . THR B 1 111 ? -8.141 10.875 17.125 1 95.94 111 THR B N 1
ATOM 3230 C CA . THR B 1 111 ? -8.57 10.977 18.5 1 95.94 111 THR B CA 1
ATOM 3231 C C . THR B 1 111 ? -8.461 12.406 19.016 1 95.94 111 THR B C 1
ATOM 3233 O O . THR B 1 111 ? -9.406 12.945 19.594 1 95.94 111 THR B O 1
ATOM 3236 N N . GLN B 1 112 ? -7.363 13.023 18.766 1 95.12 112 GLN B N 1
ATOM 3237 C CA . GLN B 1 112 ? -7.137 14.383 19.25 1 95.12 112 GLN B CA 1
ATOM 3238 C C . GLN B 1 112 ? -8.008 15.391 18.516 1 95.12 112 GLN B C 1
ATOM 3240 O O . GLN B 1 112 ? -8.5 16.359 19.094 1 95.12 112 GLN B O 1
ATOM 3245 N N . ALA B 1 113 ? -8.117 15.219 17.203 1 95.31 113 ALA B N 1
ATOM 3246 C CA . ALA B 1 113 ? -8.984 16.094 16.422 1 95.31 113 ALA B CA 1
ATOM 3247 C C . ALA B 1 113 ? -10.422 16.062 16.938 1 95.31 113 ALA B C 1
ATOM 3249 O O . ALA B 1 113 ? -11.062 17.094 17.078 1 95.31 113 ALA B O 1
ATOM 3250 N N . GLN B 1 114 ? -10.906 14.867 17.156 1 92.81 114 GLN B N 1
ATOM 3251 C CA . GLN B 1 114 ? -12.266 14.703 17.641 1 92.81 114 GLN B CA 1
ATOM 3252 C C . GLN B 1 114 ? -12.445 15.359 19.016 1 92.81 114 GLN B C 1
ATOM 3254 O O . GLN B 1 114 ? -13.492 15.938 19.297 1 92.81 114 GLN B O 1
ATOM 3259 N N . ALA B 1 115 ? -11.477 15.258 19.875 1 91.25 115 ALA B N 1
ATOM 3260 C CA . ALA B 1 115 ? -11.539 15.805 21.219 1 91.25 115 ALA B CA 1
ATOM 3261 C C . ALA B 1 115 ? -11.445 17.328 21.203 1 91.25 115 ALA B C 1
ATOM 3263 O O . ALA B 1 115 ? -12.195 18.016 21.891 1 91.25 115 ALA B O 1
ATOM 3264 N N . ARG B 1 116 ? -10.594 17.906 20.391 1 88.88 116 ARG B N 1
ATOM 3265 C CA . ARG B 1 116 ? -10.266 19.328 20.422 1 88.88 116 ARG B CA 1
ATOM 3266 C C . ARG B 1 116 ? -11.117 20.109 19.438 1 88.88 116 ARG B C 1
ATOM 3268 O O . ARG B 1 116 ? -11.438 21.281 19.672 1 88.88 116 ARG B O 1
ATOM 3275 N N . PHE B 1 117 ? -11.383 19.453 18.297 1 92.56 117 PHE B N 1
ATOM 3276 C CA . PHE B 1 117 ? -12.07 20.141 17.203 1 92.56 117 PHE B CA 1
ATOM 3277 C C . PHE B 1 117 ? -13.234 19.312 16.688 1 92.56 117 PHE B C 1
ATOM 3279 O O . PHE B 1 117 ? -13.258 18.922 15.523 1 92.56 117 PHE B O 1
ATOM 3286 N N . PRO B 1 118 ? -14.281 19.125 17.422 1 90.69 118 PRO B N 1
ATOM 3287 C CA . PRO B 1 118 ? -15.391 18.25 17.031 1 90.69 118 PRO B CA 1
ATOM 3288 C C . PRO B 1 118 ? -16.141 18.766 15.797 1 90.69 118 PRO B C 1
ATOM 3290 O O . PRO B 1 118 ? -16.859 18.016 15.141 1 90.69 118 PRO B O 1
ATOM 3293 N N . GLY B 1 119 ? -16 20 15.477 1 89.69 119 GLY B N 1
ATOM 3294 C CA . GLY B 1 119 ? -16.688 20.578 14.336 1 89.69 119 GLY B CA 1
ATOM 3295 C C . GLY B 1 119 ? -15.969 20.344 13.023 1 89.69 119 GLY B C 1
ATOM 3296 O O . GLY B 1 119 ? -16.5 20.641 11.953 1 89.69 119 GLY B O 1
ATOM 3297 N N . ILE B 1 120 ? -14.781 19.797 13.047 1 91.25 120 ILE B N 1
ATOM 3298 C CA . ILE B 1 120 ? -13.992 19.562 11.844 1 91.25 120 ILE B CA 1
ATOM 3299 C C . ILE B 1 120 ? -14.289 18.156 11.305 1 91.25 120 ILE B C 1
ATOM 3301 O O . ILE B 1 120 ? -14.203 17.172 12.047 1 91.25 120 ILE B O 1
ATOM 3305 N N . LYS B 1 121 ? -14.734 18.078 10.086 1 92.81 121 LYS B N 1
ATOM 3306 C CA . LYS B 1 121 ? -14.773 16.812 9.367 1 92.81 121 LYS B CA 1
ATOM 3307 C C . LYS B 1 121 ? -13.414 16.484 8.758 1 92.81 121 LYS B C 1
ATOM 3309 O O . LYS B 1 121 ? -12.953 17.156 7.844 1 92.81 121 LYS B O 1
ATOM 3314 N N . LEU B 1 122 ? -12.82 15.383 9.203 1 94.12 122 LEU B N 1
ATOM 3315 C CA . LEU B 1 122 ? -11.43 15.094 8.883 1 94.12 122 LEU B CA 1
ATOM 3316 C C . LEU B 1 122 ? -11.32 13.945 7.887 1 94.12 122 LEU B C 1
ATOM 3318 O O . LEU B 1 122 ? -12 12.93 8.031 1 94.12 122 LEU B O 1
ATOM 3322 N N . THR B 1 123 ? -10.555 14.156 6.879 1 92.31 123 THR B N 1
ATOM 3323 C CA . THR B 1 123 ? -10.133 13.086 5.977 1 92.31 123 THR B CA 1
ATOM 3324 C C . THR B 1 123 ? -8.609 12.953 5.98 1 92.31 123 THR B C 1
ATOM 3326 O O . THR B 1 123 ? -7.895 13.922 5.73 1 92.31 123 THR B O 1
ATOM 3329 N N . VAL B 1 124 ? -8.148 11.734 6.305 1 93.38 124 VAL B N 1
ATOM 3330 C CA . VAL B 1 124 ? -6.711 11.484 6.309 1 93.38 124 VAL B CA 1
ATOM 3331 C C . VAL B 1 124 ? -6.363 10.461 5.23 1 93.38 124 VAL B C 1
ATOM 3333 O O . VAL B 1 124 ? -6.902 9.352 5.215 1 93.38 124 VAL B O 1
ATOM 3336 N N . TRP B 1 125 ? -5.465 10.828 4.426 1 88.06 125 TRP B N 1
ATOM 3337 C CA . TRP B 1 125 ? -4.977 9.953 3.363 1 88.06 125 TRP B CA 1
ATOM 3338 C C . TRP B 1 125 ? -3.594 9.406 3.703 1 88.06 125 TRP B C 1
ATOM 3340 O O . TRP B 1 125 ? -2.656 10.172 3.945 1 88.06 125 TRP B O 1
ATOM 3350 N N . ASP B 1 126 ? -3.578 8.062 3.746 1 86.38 126 ASP B N 1
ATOM 3351 C CA . ASP B 1 126 ? -2.27 7.449 3.947 1 86.38 126 ASP B CA 1
ATOM 3352 C C . ASP B 1 126 ? -1.751 6.828 2.652 1 86.38 126 ASP B C 1
ATOM 3354 O O . ASP B 1 126 ? -2.363 5.906 2.111 1 86.38 126 ASP B O 1
ATOM 3358 N N . GLY B 1 127 ? -1.005 7.488 1.959 1 71.06 127 GLY B N 1
ATOM 3359 C CA . GLY B 1 127 ? -0.578 6.949 0.677 1 71.06 127 GLY B CA 1
ATOM 3360 C C . GLY B 1 127 ? 0.931 6.898 0.524 1 71.06 127 GLY B C 1
ATOM 3361 O O . GLY B 1 127 ? 1.665 7.305 1.427 1 71.06 127 GLY B O 1
ATOM 3362 N N . LEU B 1 128 ? 1.229 6.184 -0.607 1 61.56 128 LEU B N 1
ATOM 3363 C CA . LEU B 1 128 ? 2.639 6.145 -0.982 1 61.56 128 LEU B CA 1
ATOM 3364 C C . LEU B 1 128 ? 3.143 7.539 -1.345 1 61.56 128 LEU B C 1
ATOM 3366 O O . LEU B 1 128 ? 2.371 8.383 -1.804 1 61.56 128 LEU B O 1
ATOM 3370 N N . SER B 1 129 ? 4.32 7.789 -0.98 1 59.38 129 SER B N 1
ATOM 3371 C CA . SER B 1 129 ? 5 9.078 -1.021 1 59.38 129 SER B CA 1
ATOM 3372 C C . SER B 1 129 ? 4.695 9.82 -2.318 1 59.38 129 SER B C 1
ATOM 3374 O O . SER B 1 129 ? 4.391 11.016 -2.301 1 59.38 129 SER B O 1
ATOM 3376 N N . ARG B 1 130 ? 4.625 9.117 -3.412 1 64.5 130 ARG B N 1
ATOM 3377 C CA . ARG B 1 130 ? 4.434 9.836 -4.672 1 64.5 130 ARG B CA 1
ATOM 3378 C C . ARG B 1 130 ? 3.016 10.383 -4.777 1 64.5 130 ARG B C 1
ATOM 3380 O O . ARG B 1 130 ? 2.822 11.547 -5.133 1 64.5 130 ARG B O 1
ATOM 3387 N N . GLU B 1 131 ? 2.143 9.656 -4.379 1 72.69 131 GLU B N 1
ATOM 3388 C CA . GLU B 1 131 ? 0.748 10.078 -4.453 1 72.69 131 GLU B CA 1
ATOM 3389 C C . GLU B 1 131 ? 0.435 11.148 -3.406 1 72.69 131 GLU B C 1
ATOM 3391 O O . GLU B 1 131 ? -0.301 12.094 -3.68 1 72.69 131 GLU B O 1
ATOM 3396 N N . GLY B 1 132 ? 1.057 10.953 -2.291 1 76.31 132 GLY B N 1
ATOM 3397 C CA . GLY B 1 132 ? 0.867 11.93 -1.233 1 76.31 132 GLY B CA 1
ATOM 3398 C C . GLY B 1 132 ? 1.452 13.289 -1.567 1 76.31 132 GLY B C 1
ATOM 3399 O O . GLY B 1 132 ? 0.798 14.312 -1.376 1 76.31 132 GLY B O 1
ATOM 3400 N N . GLY B 1 133 ? 2.639 13.211 -2.113 1 80.75 133 GLY B N 1
ATOM 3401 C CA . GLY B 1 133 ? 3.281 14.453 -2.518 1 80.75 133 GLY B CA 1
ATOM 3402 C C . GLY B 1 133 ? 2.525 15.188 -3.607 1 80.75 133 GLY B C 1
ATOM 3403 O O . GLY B 1 133 ? 2.336 16.406 -3.527 1 80.75 133 GLY B O 1
ATOM 3404 N N . GLN B 1 134 ? 2.072 14.438 -4.496 1 80.12 134 GLN B N 1
ATOM 3405 C CA . GLN B 1 134 ? 1.318 15.016 -5.602 1 80.12 134 GLN B CA 1
ATOM 3406 C C . GLN B 1 134 ? 0.003 15.617 -5.117 1 80.12 134 GLN B C 1
ATOM 3408 O O . GLN B 1 134 ? -0.428 16.656 -5.609 1 80.12 134 GLN B O 1
ATOM 3413 N N . ALA B 1 135 ? -0.553 14.93 -4.238 1 84.31 135 ALA B N 1
ATOM 3414 C CA . ALA B 1 135 ? -1.804 15.43 -3.67 1 84.31 135 ALA B CA 1
ATOM 3415 C C . ALA B 1 135 ? -1.598 16.781 -2.984 1 84.31 135 ALA B C 1
ATOM 3417 O O . ALA B 1 135 ? -2.453 17.656 -3.068 1 84.31 135 ALA B O 1
ATOM 3418 N N . ILE B 1 136 ? -0.508 16.953 -2.389 1 87.62 136 ILE B N 1
ATOM 3419 C CA . ILE B 1 136 ? -0.176 18.203 -1.705 1 87.62 136 ILE B CA 1
ATOM 3420 C C . ILE B 1 136 ? 0.12 19.297 -2.734 1 87.62 136 ILE B C 1
ATOM 3422 O O . ILE B 1 136 ? -0.391 20.406 -2.629 1 87.62 136 ILE B O 1
ATOM 3426 N N . GLU B 1 137 ? 0.856 18.875 -3.732 1 85.81 137 GLU B N 1
ATOM 3427 C CA . GLU B 1 137 ? 1.236 19.812 -4.773 1 85.81 137 GLU B CA 1
ATOM 3428 C C . GLU B 1 137 ? 0.007 20.375 -5.48 1 85.81 137 GLU B C 1
ATOM 3430 O O . GLU B 1 137 ? -0.062 21.578 -5.754 1 85.81 137 GLU B O 1
ATOM 3435 N N . LEU B 1 138 ? -0.929 19.531 -5.684 1 79.44 138 LEU B N 1
ATOM 3436 C CA . LEU B 1 138 ? -2.098 19.891 -6.48 1 79.44 138 LEU B CA 1
ATOM 3437 C C . LEU B 1 138 ? -3.209 20.438 -5.594 1 79.44 138 LEU B C 1
ATOM 3439 O O . LEU B 1 138 ? -4.27 20.828 -6.09 1 79.44 138 LEU B O 1
ATOM 3443 N N . GLY B 1 139 ? -2.98 20.391 -4.363 1 85 139 GLY B N 1
ATOM 3444 C CA . GLY B 1 139 ? -3.961 20.938 -3.43 1 85 139 GLY B CA 1
ATOM 3445 C C . GLY B 1 139 ? -5.156 20.016 -3.24 1 85 139 GLY B C 1
ATOM 3446 O O . GLY B 1 139 ? -6.246 20.484 -2.889 1 85 139 GLY B O 1
ATOM 3447 N N . LYS B 1 140 ? -4.977 18.781 -3.529 1 84.94 140 LYS B N 1
ATOM 3448 C CA . LYS B 1 140 ? -6.043 17.812 -3.303 1 84.94 140 LYS B CA 1
ATOM 3449 C C . LYS B 1 140 ? -6.27 17.578 -1.812 1 84.94 140 LYS B C 1
ATOM 3451 O O . LYS B 1 140 ? -7.352 17.172 -1.4 1 84.94 140 LYS B O 1
ATOM 3456 N N . VAL B 1 141 ? -5.227 17.844 -1.066 1 92.19 141 VAL B N 1
ATOM 3457 C CA . VAL B 1 141 ? -5.309 17.859 0.39 1 92.19 141 VAL B CA 1
ATOM 3458 C C . VAL B 1 141 ? -4.906 19.25 0.912 1 92.19 141 VAL B C 1
ATOM 3460 O O . VAL B 1 141 ? -4.277 20.031 0.195 1 92.19 141 VAL B O 1
ATOM 3463 N N . ASP B 1 142 ? -5.379 19.516 2.119 1 93.19 142 ASP B N 1
ATOM 3464 C CA . ASP B 1 142 ? -5.078 20.812 2.689 1 93.19 142 ASP B CA 1
ATOM 3465 C C . ASP B 1 142 ? -3.609 20.906 3.096 1 93.19 142 ASP B C 1
ATOM 3467 O O . ASP B 1 142 ? -2.979 21.953 2.916 1 93.19 142 ASP B O 1
ATOM 3471 N N . PHE B 1 143 ? -3.082 19.922 3.65 1 94.94 143 PHE B N 1
ATOM 3472 C CA . PHE B 1 143 ? -1.661 19.828 3.957 1 94.94 143 PHE B CA 1
ATOM 3473 C C . PHE B 1 143 ? -1.254 18.375 4.188 1 94.94 143 PHE B C 1
ATOM 3475 O O . PHE B 1 143 ? -2.092 17.484 4.121 1 94.94 143 PHE B O 1
ATOM 3482 N N . GLY B 1 144 ? 0.077 18.188 4.438 1 95.88 144 GLY B N 1
ATOM 3483 C CA . GLY B 1 144 ? 0.521 16.828 4.684 1 95.88 144 GLY B CA 1
ATOM 3484 C C . GLY B 1 144 ? 1.844 16.75 5.422 1 95.88 144 GLY B C 1
ATOM 3485 O O . GLY B 1 144 ? 2.535 17.766 5.566 1 95.88 144 GLY B O 1
ATOM 3486 N N . VAL B 1 145 ? 2.066 15.602 6 1 95.38 145 VAL B N 1
ATOM 3487 C CA . VAL B 1 145 ? 3.377 15.227 6.523 1 95.38 145 VAL B CA 1
ATOM 3488 C C . VAL B 1 145 ? 4.195 14.547 5.426 1 95.38 145 VAL B C 1
ATOM 3490 O O . VAL B 1 145 ? 3.771 13.539 4.859 1 95.38 145 VAL B O 1
ATOM 3493 N N . VAL B 1 146 ? 5.32 15.102 5.133 1 92.5 146 VAL B N 1
ATOM 3494 C CA . VAL B 1 146 ? 6.059 14.555 4 1 92.5 146 VAL B CA 1
ATOM 3495 C C . VAL B 1 146 ? 7.551 14.516 4.324 1 92.5 146 VAL B C 1
ATOM 3497 O O . VAL B 1 146 ? 8.078 15.422 4.965 1 92.5 146 VAL B O 1
ATOM 3500 N N . PRO B 1 147 ? 8.117 13.391 3.939 1 90.88 147 PRO B N 1
ATOM 3501 C CA . PRO B 1 147 ? 9.586 13.391 3.957 1 90.88 147 PRO B CA 1
ATOM 3502 C C . PRO B 1 147 ? 10.188 14.156 2.783 1 90.88 147 PRO B C 1
ATOM 3504 O O . PRO B 1 147 ? 9.656 14.109 1.671 1 90.88 147 PRO B O 1
ATOM 3507 N N . ASN B 1 148 ? 11.227 14.953 3.057 1 87.25 148 ASN B N 1
ATOM 3508 C CA . ASN B 1 148 ? 12.008 15.648 2.041 1 87.25 148 ASN B CA 1
ATOM 3509 C C . ASN B 1 148 ? 11.133 16.516 1.149 1 87.25 148 ASN B C 1
ATOM 3511 O O . ASN B 1 148 ? 11.164 16.391 -0.076 1 87.25 148 ASN B O 1
ATOM 3515 N N . ALA B 1 149 ? 10.445 17.391 1.719 1 87.19 149 ALA B N 1
ATOM 3516 C CA . ALA B 1 149 ? 9.516 18.297 1.039 1 87.19 149 ALA B CA 1
ATOM 3517 C C . ALA B 1 149 ? 10.227 19.094 -0.048 1 87.19 149 ALA B C 1
ATOM 3519 O O . ALA B 1 149 ? 9.578 19.656 -0.937 1 87.19 149 ALA B O 1
ATOM 3520 N N . GLU B 1 150 ? 11.508 19.188 0.052 1 82.94 150 GLU B N 1
ATOM 3521 C CA . GLU B 1 150 ? 12.289 19.953 -0.917 1 82.94 150 GLU B CA 1
ATOM 3522 C C . GLU B 1 150 ? 12.164 19.344 -2.316 1 82.94 150 GLU B C 1
ATOM 3524 O O . GLU B 1 150 ? 12.492 20 -3.309 1 82.94 150 GLU B O 1
ATOM 3529 N N . GLU B 1 151 ? 11.734 18.172 -2.402 1 82.25 151 GLU B N 1
ATOM 3530 C CA . GLU B 1 151 ? 11.594 17.5 -3.693 1 82.25 151 GLU B CA 1
ATOM 3531 C C . GLU B 1 151 ? 10.258 17.844 -4.344 1 82.25 151 GLU B C 1
ATOM 3533 O O . GLU B 1 151 ? 10.039 17.516 -5.516 1 82.25 151 GLU B O 1
ATOM 3538 N N . LEU B 1 152 ? 9.414 18.406 -3.592 1 84.88 152 LEU B N 1
ATOM 3539 C CA . LEU B 1 152 ? 8.102 18.781 -4.105 1 84.88 152 LEU B CA 1
ATOM 3540 C C . LEU B 1 152 ? 8.141 20.172 -4.738 1 84.88 152 LEU B C 1
ATOM 3542 O O . LEU B 1 152 ? 8.977 21 -4.375 1 84.88 152 LEU B O 1
ATOM 3546 N N . VAL B 1 153 ? 7.203 20.266 -5.617 1 86.19 153 VAL B N 1
ATOM 3547 C CA . VAL B 1 153 ? 7.129 21.547 -6.301 1 86.19 153 VAL B CA 1
ATOM 3548 C C . VAL B 1 153 ? 5.879 22.297 -5.848 1 86.19 153 VAL B C 1
ATOM 3550 O O . VAL B 1 153 ? 4.855 21.688 -5.535 1 86.19 153 VAL B O 1
ATOM 3553 N N . HIS B 1 154 ? 6.023 23.656 -5.77 1 88.5 154 HIS B N 1
ATOM 3554 C CA . HIS B 1 154 ? 4.906 24.547 -5.48 1 88.5 154 HIS B CA 1
ATOM 3555 C C . HIS B 1 154 ? 4.312 24.25 -4.105 1 88.5 154 HIS B C 1
ATOM 3557 O O . HIS B 1 154 ? 3.09 24.219 -3.945 1 88.5 154 HIS B O 1
ATOM 3563 N N . VAL B 1 155 ? 5.223 24 -3.152 1 92 155 VAL B N 1
ATOM 3564 C CA . VAL B 1 155 ? 4.738 23.719 -1.804 1 92 155 VAL B CA 1
ATOM 3565 C C . VAL B 1 155 ? 5.453 24.625 -0.801 1 92 155 VAL B C 1
ATOM 3567 O O . VAL B 1 155 ? 6.602 25.016 -1.022 1 92 155 VAL B O 1
ATOM 3570 N N . VAL B 1 156 ? 4.738 25.016 0.226 1 90.56 156 VAL B N 1
ATOM 3571 C CA . VAL B 1 156 ? 5.32 25.609 1.425 1 90.56 156 VAL B CA 1
ATOM 3572 C C . VAL B 1 156 ? 5.566 24.531 2.473 1 90.56 156 VAL B C 1
ATOM 3574 O O . VAL B 1 156 ? 4.645 23.797 2.848 1 90.56 156 VAL B O 1
ATOM 3577 N N . ALA B 1 157 ? 6.816 24.469 2.877 1 94.31 157 ALA B N 1
ATOM 3578 C CA . ALA B 1 157 ? 7.18 23.375 3.783 1 94.31 157 ALA B CA 1
ATOM 3579 C C . ALA B 1 157 ? 7.738 23.922 5.094 1 94.31 157 ALA B C 1
ATOM 3581 O O . ALA B 1 157 ? 8.484 24.906 5.098 1 94.31 157 ALA B O 1
ATOM 3582 N N . GLU B 1 158 ? 7.352 23.344 6.176 1 93.75 158 GLU B N 1
ATOM 3583 C CA . GLU B 1 158 ? 7.887 23.578 7.512 1 93.75 158 GLU B CA 1
ATOM 3584 C C . GLU B 1 158 ? 8.586 22.344 8.062 1 93.75 158 GLU B C 1
ATOM 3586 O O . GLU B 1 158 ? 7.922 21.406 8.516 1 93.75 158 GLU B O 1
ATOM 3591 N N . PRO B 1 159 ? 9.93 22.375 8.031 1 95.81 159 PRO B N 1
ATOM 3592 C CA . PRO B 1 159 ? 10.633 21.234 8.625 1 95.81 159 PRO B CA 1
ATOM 3593 C C . PRO B 1 159 ? 10.344 21.062 10.117 1 95.81 159 PRO B C 1
ATOM 3595 O O . PRO B 1 159 ? 10.312 22.062 10.852 1 95.81 159 PRO B O 1
ATOM 3598 N N . VAL B 1 160 ? 10.109 19.891 10.531 1 96.88 160 VAL B N 1
ATOM 3599 C CA . VAL B 1 160 ? 9.781 19.625 11.93 1 96.88 160 VAL B CA 1
ATOM 3600 C C . VAL B 1 160 ? 10.93 18.875 12.602 1 96.88 160 VAL B C 1
ATOM 3602 O O . VAL B 1 160 ? 11.367 19.25 13.688 1 96.88 160 VAL B O 1
ATOM 3605 N N . PHE B 1 161 ? 11.43 17.797 11.969 1 96.56 161 PHE B N 1
ATOM 3606 C CA . PHE B 1 161 ? 12.555 17.062 12.523 1 96.56 161 PHE B CA 1
ATOM 3607 C C . PHE B 1 161 ? 13.273 16.281 11.43 1 96.56 161 PHE B C 1
ATOM 3609 O O . PHE B 1 161 ? 12.766 16.141 10.32 1 96.56 161 PHE B O 1
ATOM 3616 N N . SER B 1 162 ? 14.469 15.82 11.719 1 96.5 162 SER B N 1
ATOM 3617 C CA . SER B 1 162 ? 15.25 14.93 10.859 1 96.5 162 SER B CA 1
ATOM 3618 C C . SER B 1 162 ? 15.297 13.516 11.438 1 96.5 162 SER B C 1
ATOM 3620 O O . SER B 1 162 ? 15.383 13.344 12.656 1 96.5 162 SER B O 1
ATOM 3622 N N . GLU B 1 163 ? 15.164 12.547 10.531 1 95.81 163 GLU B N 1
ATOM 3623 C CA . GLU B 1 163 ? 15.281 11.156 10.961 1 95.81 163 GLU B CA 1
ATOM 3624 C C . GLU B 1 163 ? 16.406 10.438 10.227 1 95.81 163 GLU B C 1
ATOM 3626 O O . GLU B 1 163 ? 16.859 10.898 9.172 1 95.81 163 GLU B O 1
ATOM 3631 N N . ASP B 1 164 ? 16.859 9.367 10.859 1 95.69 164 ASP B N 1
ATOM 3632 C CA . ASP B 1 164 ? 17.875 8.492 10.258 1 95.69 164 ASP B CA 1
ATOM 3633 C C . ASP B 1 164 ? 17.234 7.203 9.742 1 95.69 164 ASP B C 1
ATOM 3635 O O . ASP B 1 164 ? 16.141 6.832 10.148 1 95.69 164 ASP B O 1
ATOM 3639 N N . LEU B 1 165 ? 17.922 6.652 8.812 1 95.5 165 LEU B N 1
ATOM 3640 C CA . LEU B 1 165 ? 17.484 5.355 8.312 1 95.5 165 LEU B CA 1
ATOM 3641 C C . LEU B 1 165 ? 18.25 4.223 8.992 1 95.5 165 LEU B C 1
ATOM 3643 O O . LEU B 1 165 ? 19.391 4.402 9.414 1 95.5 165 LEU B O 1
ATOM 3647 N N . TYR B 1 166 ? 17.641 3.088 9.023 1 94.06 166 TYR B N 1
ATOM 3648 C CA . TYR B 1 166 ? 18.125 1.921 9.742 1 94.06 166 TYR B CA 1
ATOM 3649 C C . TYR B 1 166 ? 18.188 0.702 8.828 1 94.06 166 TYR B C 1
ATOM 3651 O O . TYR B 1 166 ? 17.312 0.512 7.98 1 94.06 166 TYR B O 1
ATOM 3659 N N . TRP B 1 167 ? 19.25 -0.061 9.016 1 94.12 167 TRP B N 1
ATOM 3660 C CA . TRP B 1 167 ? 19.281 -1.422 8.492 1 94.12 167 TRP B CA 1
ATOM 3661 C C . TRP B 1 167 ? 18.469 -2.361 9.375 1 94.12 167 TRP B C 1
ATOM 3663 O O . TRP B 1 167 ? 18.641 -2.379 10.594 1 94.12 167 TRP B O 1
ATOM 3673 N N . VAL B 1 168 ? 17.562 -3.09 8.828 1 92.31 168 VAL B N 1
ATOM 3674 C CA . VAL B 1 168 ? 16.688 -3.982 9.578 1 92.31 168 VAL B CA 1
ATOM 3675 C C . VAL B 1 168 ? 16.844 -5.414 9.062 1 92.31 168 VAL B C 1
ATOM 3677 O O . VAL B 1 168 ? 16.625 -5.684 7.883 1 92.31 168 VAL B O 1
ATOM 3680 N N . GLY B 1 169 ? 17.219 -6.273 9.875 1 90.62 169 GLY B N 1
ATOM 3681 C CA . GLY B 1 169 ? 17.422 -7.672 9.523 1 90.62 169 GLY B CA 1
ATOM 3682 C C . GLY B 1 169 ? 17.438 -8.594 10.727 1 90.62 169 GLY B C 1
ATOM 3683 O O . GLY B 1 169 ? 17.266 -8.148 11.867 1 90.62 169 GLY B O 1
ATOM 3684 N N . LEU B 1 170 ? 17.391 -9.953 10.492 1 84.69 170 LEU B N 1
ATOM 3685 C CA . LEU B 1 170 ? 17.5 -10.938 11.562 1 84.69 170 LEU B CA 1
ATOM 3686 C C . LEU B 1 170 ? 18.938 -11.062 12.047 1 84.69 170 LEU B C 1
ATOM 3688 O O . LEU B 1 170 ? 19.859 -11.148 11.234 1 84.69 170 LEU B O 1
ATOM 3692 N N . PRO B 1 171 ? 19.016 -10.844 13.367 1 72.75 171 PRO B N 1
ATOM 3693 C CA . PRO B 1 171 ? 20.375 -10.984 13.883 1 72.75 171 PRO B CA 1
ATOM 3694 C C . PRO B 1 171 ? 20.891 -12.422 13.82 1 72.75 171 PRO B C 1
ATOM 3696 O O . PRO B 1 171 ? 20.109 -13.367 13.992 1 72.75 171 PRO B O 1
ATOM 3699 N N . GLY B 1 172 ? 21.969 -12.68 13.156 1 64.5 172 GLY B N 1
ATOM 3700 C CA . GLY B 1 172 ? 22.578 -14 13.195 1 64.5 172 GLY B CA 1
ATOM 3701 C C . GLY B 1 172 ? 22.922 -14.453 14.594 1 64.5 172 GLY B C 1
ATOM 3702 O O . GLY B 1 172 ? 22.719 -15.617 14.945 1 64.5 172 GLY B O 1
ATOM 3703 N N . HIS B 1 173 ? 23.422 -13.617 15.281 1 64.75 173 HIS B N 1
ATOM 3704 C CA . HIS B 1 173 ? 23.969 -13.961 16.594 1 64.75 173 HIS B CA 1
ATOM 3705 C C . HIS B 1 173 ? 23.297 -13.141 17.688 1 64.75 173 HIS B C 1
ATOM 3707 O O . HIS B 1 173 ? 23.984 -12.625 18.578 1 64.75 173 HIS B O 1
ATOM 3713 N N . GLY B 1 174 ? 21.969 -13 17.641 1 65.25 174 GLY B N 1
ATOM 3714 C CA . GLY B 1 174 ? 21.281 -12.273 18.688 1 65.25 174 GLY B CA 1
ATOM 3715 C C . GLY B 1 174 ? 21.016 -10.82 18.344 1 65.25 174 GLY B C 1
ATOM 3716 O O . GLY B 1 174 ? 21.406 -10.359 17.266 1 65.25 174 GLY B O 1
ATOM 3717 N N . PRO B 1 175 ? 20.344 -10.164 19.281 1 69.25 175 PRO B N 1
ATOM 3718 C CA . PRO B 1 175 ? 20.016 -8.75 19.047 1 69.25 175 PRO B CA 1
ATOM 3719 C C . PRO B 1 175 ? 21.266 -7.867 18.984 1 69.25 175 PRO B C 1
ATOM 3721 O O . PRO B 1 175 ? 22.203 -8.055 19.766 1 69.25 175 PRO B O 1
ATOM 3724 N N . ASP B 1 176 ? 21.531 -7.148 18.016 1 77.19 176 ASP B N 1
ATOM 3725 C CA . ASP B 1 176 ? 22.625 -6.215 17.766 1 77.19 176 ASP B CA 1
ATOM 3726 C C . ASP B 1 176 ? 22.094 -4.828 17.406 1 77.19 176 ASP B C 1
ATOM 3728 O O . ASP B 1 176 ? 21.438 -4.656 16.391 1 77.19 176 ASP B O 1
ATOM 3732 N N . GLU B 1 177 ? 22.344 -3.898 18.25 1 82.94 177 GLU B N 1
ATOM 3733 C CA . GLU B 1 177 ? 21.875 -2.539 18 1 82.94 177 GLU B CA 1
ATOM 3734 C C . GLU B 1 177 ? 23.047 -1.615 17.641 1 82.94 177 GLU B C 1
ATOM 3736 O O . GLU B 1 177 ? 22.859 -0.402 17.516 1 82.94 177 GLU B O 1
ATOM 3741 N N . SER B 1 178 ? 24.203 -2.244 17.453 1 90.12 178 SER B N 1
ATOM 3742 C CA . SER B 1 178 ? 25.344 -1.433 17.047 1 90.12 178 SER B CA 1
ATOM 3743 C C . SER B 1 178 ? 25.156 -0.864 15.648 1 90.12 178 SER B C 1
ATOM 3745 O O . SER B 1 178 ? 24.516 -1.49 14.805 1 90.12 178 SER B O 1
ATOM 3747 N N . PRO B 1 179 ? 25.734 0.323 15.508 1 95.31 179 PRO B N 1
ATOM 3748 C CA . PRO B 1 179 ? 25.609 0.903 14.164 1 95.31 179 PRO B CA 1
ATOM 3749 C C . PRO B 1 179 ? 26.25 0.024 13.086 1 95.31 179 PRO B C 1
ATOM 3751 O O . PRO B 1 179 ? 27.062 -0.846 13.391 1 95.31 179 PRO B O 1
ATOM 3754 N N . ILE B 1 180 ? 25.844 0.219 11.891 1 95 180 ILE B N 1
ATOM 3755 C CA . ILE B 1 180 ? 26.312 -0.513 10.719 1 95 180 ILE B CA 1
ATOM 3756 C C . ILE B 1 180 ? 26.641 0.466 9.602 1 95 180 ILE B C 1
ATOM 3758 O O . ILE B 1 180 ? 25.922 1.446 9.383 1 95 180 ILE B O 1
ATOM 3762 N N . THR B 1 181 ? 27.766 0.242 8.906 1 96.56 181 THR B N 1
ATOM 3763 C CA . THR B 1 181 ? 28.094 1.108 7.777 1 96.56 181 THR B CA 1
ATOM 3764 C C . THR B 1 181 ? 27.156 0.829 6.602 1 96.56 181 THR B C 1
ATOM 3766 O O . THR B 1 181 ? 26.594 -0.259 6.5 1 96.56 181 THR B O 1
ATOM 3769 N N . LEU B 1 182 ? 27.016 1.814 5.746 1 96.5 182 LEU B N 1
ATOM 3770 C CA . LEU B 1 182 ? 26.219 1.603 4.547 1 96.5 182 LEU B CA 1
ATOM 3771 C C . LEU B 1 182 ? 26.766 0.452 3.715 1 96.5 182 LEU B C 1
ATOM 3773 O O . LEU B 1 182 ? 26 -0.335 3.146 1 96.5 182 LEU B O 1
ATOM 3777 N N . ALA B 1 183 ? 28.047 0.359 3.633 1 96.06 183 ALA B N 1
ATOM 3778 C CA . ALA B 1 183 ? 28.703 -0.715 2.889 1 96.06 183 ALA B CA 1
ATOM 3779 C C . ALA B 1 183 ? 28.328 -2.082 3.459 1 96.06 183 ALA B C 1
ATOM 3781 O O . ALA B 1 183 ? 28.047 -3.018 2.711 1 96.06 183 ALA B O 1
ATOM 3782 N N . GLU B 1 184 ? 28.391 -2.152 4.77 1 94.31 184 GLU B N 1
ATOM 3783 C CA . GLU B 1 184 ? 28 -3.398 5.426 1 94.31 184 GLU B CA 1
ATOM 3784 C C . GLU B 1 184 ? 26.531 -3.717 5.188 1 94.31 184 GLU B C 1
ATOM 3786 O O . GLU B 1 184 ? 26.172 -4.871 4.945 1 94.31 184 GLU B O 1
ATOM 3791 N N . ALA B 1 185 ? 25.703 -2.705 5.285 1 94.25 185 ALA B N 1
ATOM 3792 C CA . ALA B 1 185 ? 24.266 -2.875 5.047 1 94.25 185 ALA B CA 1
ATOM 3793 C C . ALA B 1 185 ? 24 -3.367 3.625 1 94.25 185 ALA B C 1
ATOM 3795 O O . ALA B 1 185 ? 23.172 -4.242 3.412 1 94.25 185 ALA B O 1
ATOM 3796 N N . ALA B 1 186 ? 24.75 -2.861 2.734 1 93.75 186 ALA B N 1
ATOM 3797 C CA . ALA B 1 186 ? 24.578 -3.148 1.312 1 93.75 186 ALA B CA 1
ATOM 3798 C C . ALA B 1 186 ? 25.047 -4.562 0.979 1 93.75 186 ALA B C 1
ATOM 3800 O O . ALA B 1 186 ? 24.703 -5.102 -0.075 1 93.75 186 ALA B O 1
ATOM 3801 N N . ALA B 1 187 ? 25.812 -5.121 1.823 1 91.94 187 ALA B N 1
ATOM 3802 C CA . ALA B 1 187 ? 26.312 -6.473 1.6 1 91.94 187 ALA B CA 1
ATOM 3803 C C . ALA B 1 187 ? 25.234 -7.52 1.85 1 91.94 187 ALA B C 1
ATOM 3805 O O . ALA B 1 187 ? 25.344 -8.664 1.402 1 91.94 187 ALA B O 1
ATOM 3806 N N . SER B 1 188 ? 24.219 -7.105 2.549 1 92.56 188 SER B N 1
ATOM 3807 C CA . SER B 1 188 ? 23.094 -8.008 2.771 1 92.56 188 SER B CA 1
ATOM 3808 C C . SER B 1 188 ? 22.156 -8.031 1.568 1 92.56 188 SER B C 1
ATOM 3810 O O . SER B 1 188 ? 22.078 -7.059 0.815 1 92.56 188 SER B O 1
ATOM 3812 N N . ARG B 1 189 ? 21.547 -9.203 1.401 1 94.12 189 ARG B N 1
ATOM 3813 C CA . ARG B 1 189 ? 20.422 -9.211 0.474 1 94.12 189 ARG B CA 1
ATOM 3814 C C . ARG B 1 189 ? 19.281 -8.344 0.989 1 94.12 189 ARG B C 1
ATOM 3816 O O . ARG B 1 189 ? 18.828 -8.5 2.129 1 94.12 189 ARG B O 1
ATOM 3823 N N . LEU B 1 190 ? 18.828 -7.445 0.084 1 95.62 190 LEU B N 1
ATOM 3824 C CA . LEU B 1 190 ? 17.859 -6.457 0.574 1 95.62 190 LEU B CA 1
ATOM 3825 C C . LEU B 1 190 ? 16.531 -6.598 -0.141 1 95.62 190 LEU B C 1
ATOM 3827 O O . LEU B 1 190 ? 16.484 -6.938 -1.327 1 95.62 190 LEU B O 1
ATOM 3831 N N . VAL B 1 191 ? 15.477 -6.398 0.613 1 94.62 191 VAL B N 1
ATOM 3832 C CA . VAL B 1 191 ? 14.172 -6.086 0.052 1 94.62 191 VAL B CA 1
ATOM 3833 C C . VAL B 1 191 ? 13.891 -4.59 0.197 1 94.62 191 VAL B C 1
ATOM 3835 O O . VAL B 1 191 ? 13.992 -4.039 1.295 1 94.62 191 VAL B O 1
ATOM 3838 N N . MET B 1 192 ? 13.602 -3.979 -0.943 1 93 192 MET B N 1
ATOM 3839 C CA . MET B 1 192 ? 13.43 -2.529 -0.956 1 93 192 MET B CA 1
ATOM 3840 C C . MET B 1 192 ? 12.102 -2.146 -1.597 1 93 192 MET B C 1
ATOM 3842 O O . MET B 1 192 ? 11.539 -2.91 -2.387 1 93 192 MET B O 1
ATOM 3846 N N . PRO B 1 193 ? 11.555 -0.985 -1.182 1 88.62 193 PRO B N 1
ATOM 3847 C CA . PRO B 1 193 ? 10.391 -0.489 -1.921 1 88.62 193 PRO B CA 1
ATOM 3848 C C . PRO B 1 193 ? 10.734 -0.054 -3.344 1 88.62 193 PRO B C 1
ATOM 3850 O O . PRO B 1 193 ? 11.914 0.025 -3.699 1 88.62 193 PRO B O 1
ATOM 3853 N N . PRO B 1 194 ? 9.703 0.179 -4.164 1 83.75 194 PRO B N 1
ATOM 3854 C CA . PRO B 1 194 ? 9.969 0.583 -5.547 1 83.75 194 PRO B CA 1
ATOM 3855 C C . PRO B 1 194 ? 10.672 1.935 -5.641 1 83.75 194 PRO B C 1
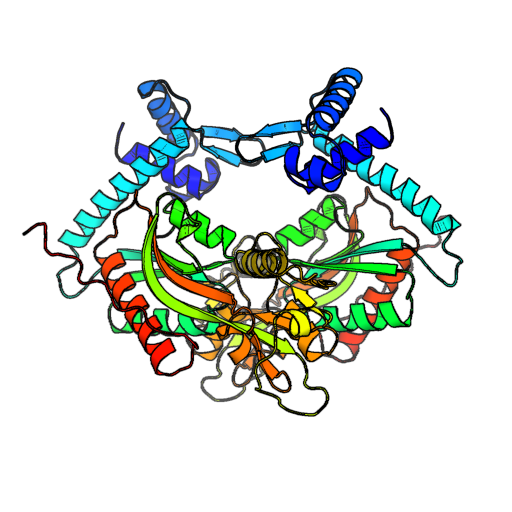ATOM 3857 O O . PRO B 1 194 ? 10.594 2.742 -4.711 1 83.75 194 PRO B O 1
ATOM 3860 N N . ARG B 1 195 ? 11.211 2.195 -6.758 1 82.19 195 ARG B N 1
ATOM 3861 C CA . ARG B 1 195 ? 12.016 3.389 -6.996 1 82.19 195 ARG B CA 1
ATOM 3862 C C . ARG B 1 195 ? 11.148 4.637 -7.043 1 82.19 195 ARG B C 1
ATOM 3864 O O . ARG B 1 195 ? 11.648 5.758 -6.953 1 82.19 195 ARG B O 1
ATOM 3871 N N . SER B 1 196 ? 9.945 4.398 -7.219 1 73.75 196 SER B N 1
ATOM 3872 C CA . SER B 1 196 ? 9.039 5.539 -7.258 1 73.75 196 SER B CA 1
ATOM 3873 C C . SER B 1 196 ? 8.898 6.184 -5.883 1 73.75 196 SER B C 1
ATOM 3875 O O . SER B 1 196 ? 8.461 7.332 -5.77 1 73.75 196 SER B O 1
ATOM 3877 N N . LEU B 1 197 ? 9.336 5.512 -4.934 1 78.38 197 LEU B N 1
ATOM 3878 C CA . LEU B 1 197 ? 9.211 6.031 -3.576 1 78.38 197 LEU B CA 1
ATOM 3879 C C . LEU B 1 197 ? 10.445 6.836 -3.186 1 78.38 197 LEU B C 1
ATOM 3881 O O . LEU B 1 197 ? 11.57 6.461 -3.531 1 78.38 197 LEU B O 1
ATOM 3885 N N . HIS B 1 198 ? 10.227 7.863 -2.43 1 79.44 198 HIS B N 1
ATOM 3886 C CA . HIS B 1 198 ? 11.297 8.758 -2.008 1 79.44 198 HIS B CA 1
ATOM 3887 C C . HIS B 1 198 ? 12.328 8.023 -1.158 1 79.44 198 HIS B C 1
ATOM 3889 O O . HIS B 1 198 ? 13.531 8.266 -1.29 1 79.44 198 HIS B O 1
ATOM 3895 N N . LEU B 1 199 ? 11.844 7.16 -0.351 1 86.19 199 LEU B N 1
ATOM 3896 C CA . LEU B 1 199 ? 12.75 6.414 0.517 1 86.19 199 LEU B CA 1
ATOM 3897 C C . LEU B 1 199 ? 13.773 5.637 -0.303 1 86.19 199 LEU B C 1
ATOM 3899 O O . LEU B 1 199 ? 14.969 5.66 0.005 1 86.19 199 LEU B O 1
ATOM 3903 N N . ARG B 1 200 ? 13.289 4.973 -1.269 1 88.94 200 ARG B N 1
ATOM 3904 C CA . ARG B 1 200 ? 14.164 4.195 -2.141 1 88.94 200 ARG B CA 1
ATOM 3905 C C . ARG B 1 200 ? 15.195 5.094 -2.82 1 88.94 200 ARG B C 1
ATOM 3907 O O . ARG B 1 200 ? 16.375 4.762 -2.865 1 88.94 200 ARG B O 1
ATOM 3914 N N . ARG B 1 201 ? 14.789 6.191 -3.311 1 86 201 ARG B N 1
ATOM 3915 C CA . ARG B 1 201 ? 15.672 7.121 -4.008 1 86 201 ARG B CA 1
ATOM 3916 C C . ARG B 1 201 ? 16.766 7.645 -3.078 1 86 201 ARG B C 1
ATOM 3918 O O . ARG B 1 201 ? 17.922 7.785 -3.484 1 86 201 ARG B O 1
ATOM 3925 N N . ARG B 1 202 ? 16.375 7.969 -1.943 1 89.38 202 ARG B N 1
ATOM 3926 C CA . ARG B 1 202 ? 17.328 8.477 -0.97 1 89.38 202 ARG B CA 1
ATOM 3927 C C . ARG B 1 202 ? 18.406 7.441 -0.673 1 89.38 202 ARG B C 1
ATOM 3929 O O . ARG B 1 202 ? 19.594 7.777 -0.554 1 89.38 202 ARG B O 1
ATOM 3936 N N . ILE B 1 203 ? 18 6.219 -0.526 1 94.06 203 ILE B N 1
ATOM 3937 C CA . ILE B 1 203 ? 18.938 5.129 -0.251 1 94.06 203 ILE B CA 1
ATOM 3938 C C . ILE B 1 203 ? 19.875 4.938 -1.439 1 94.06 203 ILE B C 1
ATOM 3940 O O . ILE B 1 203 ? 21.094 4.816 -1.265 1 94.06 203 ILE B O 1
ATOM 3944 N N . GLU B 1 204 ? 19.297 4.957 -2.557 1 93.19 204 GLU B N 1
ATOM 3945 C CA . GLU B 1 204 ? 20.094 4.766 -3.77 1 93.19 204 GLU B CA 1
ATOM 3946 C C . GLU B 1 204 ? 21.062 5.922 -3.98 1 93.19 204 GLU B C 1
ATOM 3948 O O . GLU B 1 204 ? 22.188 5.719 -4.445 1 93.19 204 GLU B O 1
ATOM 3953 N N . GLN B 1 205 ? 20.609 7.105 -3.74 1 91.44 205 GLN B N 1
ATOM 3954 C CA . GLN B 1 205 ? 21.484 8.273 -3.842 1 91.44 205 GLN B CA 1
ATOM 3955 C C . GLN B 1 205 ? 22.688 8.141 -2.91 1 91.44 205 GLN B C 1
ATOM 3957 O O . GLN B 1 205 ? 23.828 8.422 -3.311 1 91.44 205 GLN B O 1
ATOM 3962 N N . ALA B 1 206 ? 22.422 7.766 -1.726 1 94.31 206 ALA B N 1
ATOM 3963 C CA . ALA B 1 206 ? 23.516 7.574 -0.762 1 94.31 206 ALA B CA 1
ATOM 3964 C C . ALA B 1 206 ? 24.484 6.496 -1.235 1 94.31 206 ALA B C 1
ATOM 3966 O O . ALA B 1 206 ? 25.703 6.648 -1.097 1 94.31 206 ALA B O 1
ATOM 3967 N N . ALA B 1 207 ? 23.938 5.43 -1.73 1 94.75 207 ALA B N 1
ATOM 3968 C CA . ALA B 1 207 ? 24.766 4.344 -2.25 1 94.75 207 ALA B CA 1
ATOM 3969 C C . ALA B 1 207 ? 25.641 4.82 -3.408 1 94.75 207 ALA B C 1
ATOM 3971 O O . ALA B 1 207 ? 26.828 4.516 -3.465 1 94.75 207 ALA B O 1
ATOM 3972 N N . MET B 1 208 ? 25.047 5.555 -4.242 1 93.69 208 MET B N 1
ATOM 3973 C CA . MET B 1 208 ? 25.766 6.09 -5.398 1 93.69 208 MET B CA 1
ATOM 3974 C C . MET B 1 208 ? 26.891 7.016 -4.961 1 93.69 208 MET B C 1
ATOM 3976 O O . MET B 1 208 ? 28 6.926 -5.48 1 93.69 208 MET B O 1
ATOM 3980 N N . GLU B 1 209 ? 26.625 7.859 -4.113 1 93.56 209 GLU B N 1
ATOM 3981 C CA . GLU B 1 209 ? 27.594 8.836 -3.627 1 93.56 209 GLU B CA 1
ATOM 3982 C C . GLU B 1 209 ? 28.766 8.148 -2.953 1 93.56 209 GLU B C 1
ATOM 3984 O O . GLU B 1 209 ? 29.875 8.688 -2.941 1 93.56 209 GLU B O 1
ATOM 3989 N N . THR B 1 210 ? 28.578 6.984 -2.404 1 94.44 210 THR B N 1
ATOM 3990 C CA . THR B 1 210 ? 29.625 6.293 -1.664 1 94.44 210 THR B CA 1
ATOM 3991 C C . THR B 1 210 ? 30.234 5.176 -2.506 1 94.44 210 THR B C 1
ATOM 3993 O O . THR B 1 210 ? 31.172 4.5 -2.068 1 94.44 210 THR B O 1
ATOM 3996 N N . GLY B 1 211 ? 29.672 4.922 -3.643 1 94.44 211 GLY B N 1
ATOM 3997 C CA . GLY B 1 211 ? 30.188 3.885 -4.527 1 94.44 211 GLY B CA 1
ATOM 3998 C C . GLY B 1 211 ? 29.812 2.484 -4.086 1 94.44 211 GLY B C 1
ATOM 3999 O O . GLY B 1 211 ? 30.516 1.519 -4.387 1 94.44 211 GLY B O 1
ATOM 4000 N N . VAL B 1 212 ? 28.828 2.404 -3.279 1 93.81 212 VAL B N 1
ATOM 4001 C CA . VAL B 1 212 ? 28.359 1.117 -2.781 1 93.81 212 VAL B CA 1
ATOM 4002 C C . VAL B 1 212 ? 27.234 0.596 -3.68 1 93.81 212 VAL B C 1
ATOM 4004 O O . VAL B 1 212 ? 26.391 1.363 -4.125 1 93.81 212 VAL B O 1
ATOM 4007 N N . THR B 1 213 ? 27.281 -0.682 -3.992 1 93.81 213 THR B N 1
ATOM 4008 C CA . THR B 1 213 ? 26.219 -1.31 -4.77 1 93.81 213 THR B CA 1
ATOM 4009 C C . THR B 1 213 ? 25.25 -2.039 -3.854 1 93.81 213 THR B C 1
ATOM 4011 O O . THR B 1 213 ? 25.641 -2.896 -3.062 1 93.81 213 THR B O 1
ATOM 4014 N N . LEU B 1 214 ? 24 -1.722 -4.02 1 93.56 214 LEU B N 1
ATOM 4015 C CA . LEU B 1 214 ? 22.969 -2.359 -3.217 1 93.56 214 LEU B CA 1
ATOM 4016 C C . LEU B 1 214 ? 22.516 -3.674 -3.85 1 93.56 214 LEU B C 1
ATOM 4018 O O . LEU B 1 214 ? 22.344 -3.754 -5.066 1 93.56 214 LEU B O 1
ATOM 4022 N N . ASP B 1 215 ? 22.406 -4.656 -3.055 1 91.31 215 ASP B N 1
ATOM 4023 C CA . ASP B 1 215 ? 21.812 -5.906 -3.518 1 91.31 215 ASP B CA 1
ATOM 4024 C C . ASP B 1 215 ? 20.297 -5.922 -3.293 1 91.31 215 ASP B C 1
ATOM 4026 O O . ASP B 1 215 ? 19.812 -6.605 -2.393 1 91.31 215 ASP B O 1
ATOM 4030 N N . SER B 1 216 ? 19.594 -5.254 -4.09 1 89.31 216 SER B N 1
ATOM 4031 C CA . SER B 1 216 ? 18.141 -5.18 -4 1 89.31 216 SER B CA 1
ATOM 4032 C C . SER B 1 216 ? 17.484 -6.312 -4.781 1 89.31 216 SER B C 1
ATOM 4034 O O . SER B 1 216 ? 16.719 -6.066 -5.719 1 89.31 216 SER B O 1
ATOM 4036 N N . SER B 1 217 ? 17.641 -7.488 -4.305 1 87.75 217 SER B N 1
ATOM 4037 C CA . SER B 1 217 ? 17.125 -8.68 -4.984 1 87.75 217 SER B CA 1
ATOM 4038 C C . SER B 1 217 ? 15.602 -8.703 -4.996 1 87.75 217 SER B C 1
ATOM 4040 O O . SER B 1 217 ? 14.992 -9.32 -5.871 1 87.75 217 SER B O 1
ATOM 4042 N N . TYR B 1 218 ? 15.055 -8.094 -3.982 1 91.94 218 TYR B N 1
ATOM 4043 C CA . TYR B 1 218 ? 13.602 -8.078 -3.869 1 91.94 218 TYR B CA 1
ATOM 4044 C C . TYR B 1 218 ? 13.078 -6.648 -3.836 1 91.94 218 TYR B C 1
ATOM 4046 O O . TYR B 1 218 ? 13.688 -5.77 -3.227 1 91.94 218 TYR B O 1
ATOM 4054 N N . GLU B 1 219 ? 11.977 -6.465 -4.496 1 90.94 219 GLU B N 1
ATOM 4055 C CA . GLU B 1 219 ? 11.227 -5.215 -4.453 1 90.94 219 GLU B CA 1
ATOM 4056 C C . GLU B 1 219 ? 9.766 -5.461 -4.094 1 90.94 219 GLU B C 1
ATOM 4058 O O . GLU B 1 219 ? 9.094 -6.293 -4.715 1 90.94 219 GLU B O 1
ATOM 4063 N N . GLN B 1 220 ? 9.344 -4.852 -3.043 1 89 220 GLN B N 1
ATOM 4064 C CA . GLN B 1 220 ? 7.965 -5.008 -2.594 1 89 220 GLN B CA 1
ATOM 4065 C C . GLN B 1 220 ? 7.309 -3.652 -2.346 1 89 220 GLN B C 1
ATOM 4067 O O . GLN B 1 220 ? 7.957 -2.729 -1.846 1 89 220 GLN B O 1
ATOM 4072 N N . GLN B 1 221 ? 6.016 -3.617 -2.562 1 82.12 221 GLN B N 1
ATOM 4073 C CA . GLN B 1 221 ? 5.289 -2.355 -2.447 1 82.12 221 GLN B CA 1
ATOM 4074 C C . GLN B 1 221 ? 4.652 -2.211 -1.067 1 82.12 221 GLN B C 1
ATOM 4076 O O . GLN B 1 221 ? 4.379 -1.097 -0.618 1 82.12 221 GLN B O 1
ATOM 4081 N N . SER B 1 222 ? 4.418 -3.289 -0.477 1 81.25 222 SER B N 1
ATOM 4082 C CA . SER B 1 222 ? 3.658 -3.24 0.768 1 81.25 222 SER B CA 1
ATOM 4083 C C . SER B 1 222 ? 4.559 -3.48 1.975 1 81.25 222 SER B C 1
ATOM 4085 O O . SER B 1 222 ? 5.516 -4.254 1.898 1 81.25 222 SER B O 1
ATOM 4087 N N . ALA B 1 223 ? 4.16 -2.809 3.08 1 82.12 223 ALA B N 1
ATOM 4088 C CA . ALA B 1 223 ? 4.898 -3.01 4.324 1 82.12 223 ALA B CA 1
ATOM 4089 C C . ALA B 1 223 ? 4.824 -4.465 4.777 1 82.12 223 ALA B C 1
ATOM 4091 O O . ALA B 1 223 ? 5.844 -5.062 5.137 1 82.12 223 ALA B O 1
ATOM 4092 N N . PRO B 1 224 ? 3.678 -5.113 4.684 1 82.25 224 PRO B N 1
ATOM 4093 C CA . PRO B 1 224 ? 3.629 -6.527 5.062 1 82.25 224 PRO B CA 1
ATOM 4094 C C . PRO B 1 224 ? 4.539 -7.398 4.199 1 82.25 224 PRO B C 1
ATOM 4096 O O . PRO B 1 224 ? 5.16 -8.336 4.703 1 82.25 224 PRO B O 1
ATOM 4099 N N . GLY B 1 225 ? 4.562 -7.059 2.932 1 86.94 225 GLY B N 1
ATOM 4100 C CA . GLY B 1 225 ? 5.465 -7.801 2.064 1 86.94 225 GLY B CA 1
ATOM 4101 C C . GLY B 1 225 ? 6.922 -7.652 2.453 1 86.94 225 GLY B C 1
ATOM 4102 O O . GLY B 1 225 ? 7.656 -8.641 2.527 1 86.94 225 GLY B O 1
ATOM 4103 N N . ILE B 1 226 ? 7.32 -6.496 2.729 1 88.88 226 ILE B N 1
ATOM 4104 C CA . ILE B 1 226 ? 8.703 -6.223 3.09 1 88.88 226 ILE B CA 1
ATOM 4105 C C . ILE B 1 226 ? 9.031 -6.883 4.426 1 88.88 226 ILE B C 1
ATOM 4107 O O . ILE B 1 226 ? 10.016 -7.617 4.543 1 88.88 226 ILE B O 1
ATOM 4111 N N . THR B 1 227 ? 8.219 -6.699 5.371 1 86.94 227 THR B N 1
ATOM 4112 C CA . THR B 1 227 ? 8.5 -7.195 6.715 1 86.94 227 THR B CA 1
ATOM 4113 C C . THR B 1 227 ? 8.469 -8.719 6.742 1 86.94 227 THR B C 1
ATOM 4115 O O . THR B 1 227 ? 9.211 -9.352 7.5 1 86.94 227 THR B O 1
ATOM 4118 N N . SER B 1 228 ? 7.645 -9.289 5.941 1 88.25 228 SER B N 1
ATOM 4119 C CA . SER B 1 228 ? 7.555 -10.742 5.93 1 88.25 228 SER B CA 1
ATOM 4120 C C . SER B 1 228 ? 8.852 -11.375 5.426 1 88.25 228 SER B C 1
ATOM 4122 O O . SER B 1 228 ? 9.273 -12.422 5.922 1 88.25 228 SER B O 1
ATOM 4124 N N . LEU B 1 229 ? 9.445 -10.781 4.449 1 91.19 229 LEU B N 1
ATOM 4125 C CA . LEU B 1 229 ? 10.711 -11.297 3.947 1 91.19 229 LEU B CA 1
ATOM 4126 C C . LEU B 1 229 ? 11.812 -11.141 4.992 1 91.19 229 LEU B C 1
ATOM 4128 O O . LEU B 1 229 ? 12.664 -12.023 5.141 1 91.19 229 LEU B O 1
ATOM 4132 N N . VAL B 1 230 ? 11.797 -10.062 5.711 1 90.75 230 VAL B N 1
ATOM 4133 C CA . VAL B 1 230 ? 12.773 -9.82 6.773 1 90.75 230 VAL B CA 1
ATOM 4134 C C . VAL B 1 230 ? 12.594 -10.859 7.879 1 90.75 230 VAL B C 1
ATOM 4136 O O . VAL B 1 230 ? 13.562 -11.492 8.305 1 90.75 230 VAL B O 1
ATOM 4139 N N . ARG B 1 231 ? 11.383 -11.062 8.25 1 87.5 231 ARG B N 1
ATOM 4140 C CA . ARG B 1 231 ? 11.078 -11.992 9.328 1 87.5 231 ARG B CA 1
ATOM 4141 C C . ARG B 1 231 ? 11.445 -13.422 8.945 1 87.5 231 ARG B C 1
ATOM 4143 O O . ARG B 1 231 ? 11.836 -14.219 9.797 1 87.5 231 ARG B O 1
ATOM 4150 N N . ALA B 1 232 ? 11.344 -13.727 7.719 1 88.75 232 ALA B N 1
ATOM 4151 C CA . ALA B 1 232 ? 11.641 -15.07 7.227 1 88.75 232 ALA B CA 1
ATOM 4152 C C . ALA B 1 232 ? 13.148 -15.273 7.047 1 88.75 232 ALA B C 1
ATOM 4154 O O . ALA B 1 232 ? 13.594 -16.375 6.727 1 88.75 232 ALA B O 1
ATOM 4155 N N . GLY B 1 233 ? 13.922 -14.195 7.211 1 89.56 233 GLY B N 1
ATOM 4156 C CA . GLY B 1 233 ? 15.367 -14.289 7.07 1 89.56 233 GLY B CA 1
ATOM 4157 C C . GLY B 1 233 ? 15.828 -14.312 5.625 1 89.56 233 GLY B C 1
ATOM 4158 O O . GLY B 1 233 ? 16.969 -14.656 5.34 1 89.56 233 GLY B O 1
ATOM 4159 N N . LEU B 1 234 ? 14.945 -13.898 4.734 1 92.31 234 LEU B N 1
ATOM 4160 C CA . LEU B 1 234 ? 15.258 -13.969 3.312 1 92.31 234 LEU B CA 1
ATOM 4161 C C . LEU B 1 234 ? 15.984 -12.711 2.855 1 92.31 234 LEU B C 1
ATOM 4163 O O . LEU B 1 234 ? 16.703 -12.734 1.852 1 92.31 234 LEU B O 1
ATOM 4167 N N . ALA B 1 235 ? 15.734 -11.625 3.543 1 94.06 235 ALA B N 1
ATOM 4168 C CA . ALA B 1 235 ? 16.359 -10.352 3.201 1 94.06 235 ALA B CA 1
ATOM 4169 C C . ALA B 1 235 ? 16.344 -9.398 4.391 1 94.06 235 ALA B C 1
ATOM 4171 O O . ALA B 1 235 ? 15.539 -9.555 5.309 1 94.06 235 ALA B O 1
ATOM 4172 N N . ALA B 1 236 ? 17.234 -8.5 4.355 1 93.88 236 ALA B N 1
ATOM 4173 C CA . ALA B 1 236 ? 17.172 -7.305 5.195 1 93.88 236 ALA B CA 1
ATOM 4174 C C . ALA B 1 236 ? 16.578 -6.129 4.43 1 93.88 236 ALA B C 1
ATOM 4176 O O . ALA B 1 236 ? 16.234 -6.254 3.254 1 93.88 236 ALA B O 1
ATOM 4177 N N . THR B 1 237 ? 16.281 -5.07 5.117 1 93.88 237 THR B N 1
ATOM 4178 C CA . THR B 1 237 ? 15.805 -3.861 4.457 1 93.88 237 THR B CA 1
ATOM 4179 C C . THR B 1 237 ? 16.406 -2.617 5.102 1 93.88 237 THR B C 1
ATOM 4181 O O . THR B 1 237 ? 17.156 -2.719 6.074 1 93.88 237 THR B O 1
ATOM 4184 N N . ILE B 1 238 ? 16.25 -1.484 4.461 1 94.12 238 ILE B N 1
ATOM 4185 C CA . ILE B 1 238 ? 16.578 -0.17 5.004 1 94.12 238 ILE B CA 1
ATOM 4186 C C . ILE B 1 238 ? 15.297 0.654 5.156 1 94.12 238 ILE B C 1
ATOM 4188 O O . ILE B 1 238 ? 14.539 0.813 4.199 1 94.12 238 ILE B O 1
ATOM 4192 N N . SER B 1 239 ? 15.086 1.091 6.332 1 92.12 239 SER B N 1
ATOM 4193 C CA . SER B 1 239 ? 13.797 1.723 6.602 1 92.12 239 SER B CA 1
ATOM 4194 C C . SER B 1 239 ? 13.938 2.846 7.621 1 92.12 239 SER B C 1
ATOM 4196 O O . SER B 1 239 ? 14.953 2.943 8.312 1 92.12 239 SER B O 1
ATOM 4198 N N . ASN B 1 240 ? 12.844 3.713 7.582 1 90.88 240 ASN B N 1
ATOM 4199 C CA . ASN B 1 240 ? 12.688 4.641 8.695 1 90.88 240 ASN B CA 1
ATOM 4200 C C . ASN B 1 240 ? 12.133 3.941 9.93 1 90.88 240 ASN B C 1
ATOM 4202 O O . ASN B 1 240 ? 11.828 2.748 9.891 1 90.88 240 ASN B O 1
ATOM 4206 N N . TRP B 1 241 ? 11.945 4.617 10.961 1 86.5 241 TRP B N 1
ATOM 4207 C CA . TRP B 1 241 ? 11.742 4.02 12.281 1 86.5 241 TRP B CA 1
ATOM 4208 C C . TRP B 1 241 ? 10.297 3.562 12.453 1 86.5 241 TRP B C 1
ATOM 4210 O O . TRP B 1 241 ? 10.039 2.459 12.938 1 86.5 241 TRP B O 1
ATOM 4220 N N . PRO B 1 242 ? 9.25 4.258 12.047 1 81 242 PRO B N 1
ATOM 4221 C CA . PRO B 1 242 ? 7.883 3.953 12.469 1 81 242 PRO B CA 1
ATOM 4222 C C . PRO B 1 242 ? 7.441 2.543 12.078 1 81 242 PRO B C 1
ATOM 4224 O O . PRO B 1 242 ? 6.828 1.839 12.891 1 81 242 PRO B O 1
ATOM 4227 N N . PRO B 1 243 ? 7.715 2.092 10.828 1 75.81 243 PRO B N 1
ATOM 4228 C CA . PRO B 1 243 ? 7.293 0.727 10.508 1 75.81 243 PRO B CA 1
ATOM 4229 C C . PRO B 1 243 ? 7.949 -0.324 11.398 1 75.81 243 PRO B C 1
ATOM 4231 O O . PRO B 1 243 ? 7.473 -1.459 11.477 1 75.81 243 PRO B O 1
ATOM 4234 N N . LEU B 1 244 ? 9.039 -0.047 11.992 1 72.19 244 LEU B N 1
ATOM 4235 C CA . LEU B 1 244 ? 9.828 -0.98 12.781 1 72.19 244 LEU B CA 1
ATOM 4236 C C . LEU B 1 244 ? 9.172 -1.234 14.141 1 72.19 244 LEU B C 1
ATOM 4238 O O . LEU B 1 244 ? 9.438 -2.254 14.781 1 72.19 244 LEU B O 1
ATOM 4242 N N . LEU B 1 245 ? 8.375 -0.306 14.492 1 68.25 245 LEU B N 1
ATOM 4243 C CA . LEU B 1 245 ? 7.719 -0.425 15.789 1 68.25 245 LEU B CA 1
ATOM 4244 C C . LEU B 1 245 ? 6.836 -1.668 15.844 1 68.25 245 LEU B C 1
ATOM 4246 O O . LEU B 1 245 ? 6.688 -2.285 16.906 1 68.25 245 LEU B O 1
ATOM 4250 N N . ASP B 1 246 ? 6.309 -1.962 14.719 1 62.56 246 ASP B N 1
ATOM 4251 C CA . ASP B 1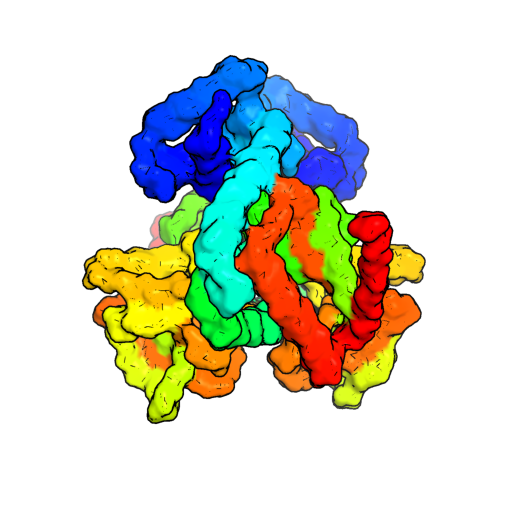 246 ? 5.391 -3.096 14.68 1 62.56 246 ASP B CA 1
ATOM 4252 C C . ASP B 1 246 ? 6.094 -4.359 14.195 1 62.56 246 ASP B C 1
ATOM 4254 O O . ASP B 1 246 ? 5.488 -5.43 14.133 1 62.56 246 ASP B O 1
ATOM 4258 N N . LEU B 1 247 ? 7.289 -4.074 13.711 1 60.56 247 LEU B N 1
ATOM 4259 C CA . LEU B 1 247 ? 8.039 -5.238 13.242 1 60.56 247 LEU B CA 1
ATOM 4260 C C . LEU B 1 247 ? 8.453 -6.125 14.414 1 60.56 247 LEU B C 1
ATOM 4262 O O . LEU B 1 247 ? 9.117 -5.66 15.344 1 60.56 247 LEU B O 1
ATOM 4266 N N . ALA B 1 248 ? 7.543 -7.016 14.781 1 55.81 248 ALA B N 1
ATOM 4267 C CA . ALA B 1 248 ? 7.75 -7.93 15.898 1 55.81 248 ALA B CA 1
ATOM 4268 C C . ALA B 1 248 ? 9.156 -8.516 15.875 1 55.81 248 ALA B C 1
ATOM 4270 O O . ALA B 1 248 ? 9.789 -8.586 14.812 1 55.81 248 ALA B O 1
ATOM 4271 N N . ALA B 1 249 ? 9.75 -8.875 17.031 1 59.34 249 ALA B N 1
ATOM 4272 C CA . ALA B 1 249 ? 10.875 -9.781 17.219 1 59.34 249 ALA B CA 1
ATOM 4273 C C . ALA B 1 249 ? 10.805 -10.961 16.266 1 59.34 249 ALA B C 1
ATOM 4275 O O . ALA B 1 249 ? 9.711 -11.398 15.891 1 59.34 249 ALA B O 1
ATOM 4276 N N . PRO B 1 250 ? 11.961 -11.195 15.789 1 62.81 250 PRO B N 1
ATOM 4277 C CA . PRO B 1 250 ? 13.344 -11.008 16.25 1 62.81 250 PRO B CA 1
ATOM 4278 C C . PRO B 1 250 ? 14.125 -10.031 15.367 1 62.81 250 PRO B C 1
ATOM 4280 O O . PRO B 1 250 ? 15.344 -9.938 15.484 1 62.81 250 PRO B O 1
ATOM 4283 N N . ALA B 1 251 ? 13.5 -9.18 14.602 1 77 251 ALA B N 1
ATOM 4284 C CA . ALA B 1 251 ? 14.305 -8.32 13.734 1 77 251 ALA B CA 1
ATOM 4285 C C . ALA B 1 251 ? 15 -7.223 14.531 1 77 251 ALA B C 1
ATOM 4287 O O . ALA B 1 251 ? 14.469 -6.754 15.547 1 77 251 ALA B O 1
ATOM 4288 N N . SER B 1 252 ? 16.328 -7.02 14.211 1 84.69 252 SER B N 1
ATOM 4289 C CA . SER B 1 252 ? 17.125 -5.941 14.789 1 84.69 252 SER B CA 1
ATOM 4290 C C . SER B 1 252 ? 17.203 -4.746 13.852 1 84.69 252 SER B C 1
ATOM 4292 O O . SER B 1 252 ? 17.281 -4.914 12.633 1 84.69 252 SER B O 1
ATOM 4294 N N . ALA B 1 253 ? 17.156 -3.59 14.445 1 90 253 ALA B N 1
ATOM 4295 C CA . ALA B 1 253 ? 17.344 -2.342 13.711 1 90 253 ALA B CA 1
ATOM 4296 C C . ALA B 1 253 ? 18.672 -1.695 14.062 1 90 253 ALA B C 1
ATOM 4298 O O . ALA B 1 253 ? 18.953 -1.407 15.227 1 90 253 ALA B O 1
ATOM 4299 N N . ARG B 1 254 ? 19.516 -1.568 13.078 1 92.31 254 ARG B N 1
ATOM 4300 C CA . ARG B 1 254 ? 20.828 -0.965 13.273 1 92.31 254 ARG B CA 1
ATOM 4301 C C . ARG B 1 254 ? 20.953 0.356 12.523 1 92.31 254 ARG B C 1
ATOM 4303 O O . ARG B 1 254 ? 20.625 0.428 11.336 1 92.31 254 ARG B O 1
ATOM 4310 N N . LEU B 1 255 ? 21.406 1.373 13.258 1 95 255 LEU B N 1
ATOM 4311 C CA . LEU B 1 255 ? 21.578 2.688 12.648 1 95 255 LEU B CA 1
ATOM 4312 C C . LEU B 1 255 ? 22.625 2.635 11.539 1 95 255 LEU B C 1
ATOM 4314 O O . LEU B 1 255 ? 23.719 2.115 11.742 1 95 255 LEU B O 1
ATOM 4318 N N . ILE B 1 256 ? 22.281 3.154 10.375 1 96.75 256 ILE B N 1
ATOM 4319 C CA . ILE B 1 256 ? 23.234 3.211 9.273 1 96.75 256 ILE B CA 1
ATOM 4320 C C . ILE B 1 256 ? 24.125 4.438 9.438 1 96.75 256 ILE B C 1
ATOM 4322 O O . ILE B 1 256 ? 23.641 5.555 9.617 1 96.75 256 ILE B O 1
ATOM 4326 N N . VAL B 1 257 ? 25.422 4.152 9.359 1 96.44 257 VAL B N 1
ATOM 4327 C CA . VAL B 1 257 ? 26.406 5.219 9.461 1 96.44 257 VAL B CA 1
ATOM 4328 C C . VAL B 1 257 ? 27.391 5.125 8.297 1 96.44 257 VAL B C 1
ATOM 4330 O O . VAL B 1 257 ? 27.359 4.164 7.527 1 96.44 257 VAL B O 1
ATOM 4333 N N . GLU B 1 258 ? 28.219 6.129 8.047 1 93.31 258 GLU B N 1
ATOM 4334 C CA . GLU B 1 258 ? 29.281 6.199 7.039 1 93.31 258 GLU B CA 1
ATOM 4335 C C . GLU B 1 258 ? 28.734 5.906 5.645 1 93.31 258 GLU B C 1
ATOM 4337 O O . GLU B 1 258 ? 29.141 4.941 5 1 93.31 258 GLU B O 1
ATOM 4342 N N . PRO B 1 259 ? 27.875 6.699 5.145 1 94.75 259 PRO B N 1
ATOM 4343 C CA . PRO B 1 259 ? 27.297 7.891 5.762 1 94.75 259 PRO B CA 1
ATOM 4344 C C . PRO B 1 259 ? 25.938 7.621 6.406 1 94.75 259 PRO B C 1
ATOM 4346 O O . PRO B 1 259 ? 25.328 6.578 6.148 1 94.75 259 PRO B O 1
ATOM 4349 N N . ARG B 1 260 ? 25.656 8.531 7.238 1 95.81 260 ARG B N 1
ATOM 4350 C CA . ARG B 1 260 ? 24.266 8.547 7.676 1 95.81 260 ARG B CA 1
ATOM 4351 C C . ARG B 1 260 ? 23.328 8.914 6.527 1 95.81 260 ARG B C 1
ATOM 4353 O O . ARG B 1 260 ? 23.688 9.734 5.68 1 95.81 260 ARG B O 1
ATOM 4360 N N . ILE B 1 261 ? 22.281 8.25 6.484 1 95.56 261 ILE B N 1
ATOM 4361 C CA . ILE B 1 261 ? 21.219 8.625 5.547 1 95.56 261 ILE B CA 1
ATOM 4362 C C . ILE B 1 261 ? 20.094 9.312 6.297 1 95.56 261 ILE B C 1
ATOM 4364 O O . ILE B 1 261 ? 19.406 8.688 7.109 1 95.56 261 ILE B O 1
ATOM 4368 N N . THR B 1 262 ? 19.875 10.547 6.023 1 93.88 262 THR B N 1
ATOM 4369 C CA . THR B 1 262 ? 18.906 11.328 6.789 1 93.88 262 THR B CA 1
ATOM 4370 C C . THR B 1 262 ? 17.781 11.828 5.891 1 93.88 262 THR B C 1
ATOM 4372 O O . THR B 1 262 ? 17.953 11.938 4.676 1 93.88 262 THR B O 1
ATOM 4375 N N . ARG B 1 263 ? 16.656 11.977 6.512 1 93 263 ARG B N 1
ATOM 4376 C CA . ARG B 1 263 ? 15.484 12.594 5.883 1 93 263 ARG B CA 1
ATOM 4377 C C . ARG B 1 263 ? 14.867 13.648 6.797 1 93 263 ARG B C 1
ATOM 4379 O O . ARG B 1 263 ? 14.891 13.508 8.023 1 93 263 ARG B O 1
ATOM 4386 N N . THR B 1 264 ? 14.344 14.656 6.121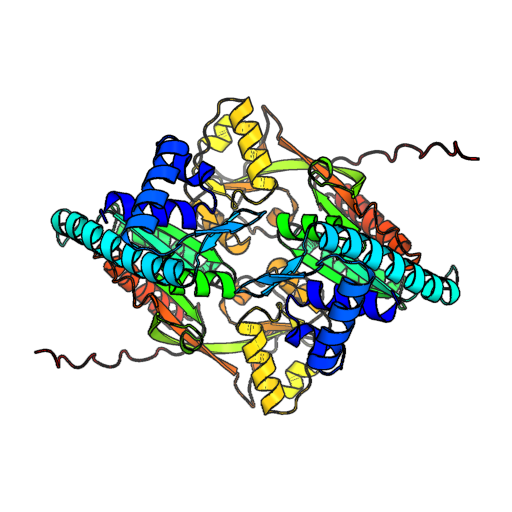 1 94.44 264 THR B N 1
ATOM 4387 C CA . THR B 1 264 ? 13.656 15.695 6.875 1 94.44 264 THR B CA 1
ATOM 4388 C C . THR B 1 264 ? 12.148 15.539 6.758 1 94.44 264 THR B C 1
ATOM 4390 O O . THR B 1 264 ? 11.602 15.5 5.652 1 94.44 264 THR B O 1
ATOM 4393 N N . ILE B 1 265 ? 11.516 15.406 7.879 1 95.69 265 ILE B N 1
ATOM 4394 C CA . ILE B 1 265 ? 10.055 15.336 7.922 1 95.69 265 ILE B CA 1
ATOM 4395 C C . ILE B 1 265 ? 9.484 16.75 8.086 1 95.69 265 ILE B C 1
ATOM 4397 O O . ILE B 1 265 ? 9.883 17.484 8.992 1 95.69 265 ILE B O 1
ATOM 4401 N N . ALA B 1 266 ? 8.57 17.047 7.199 1 95.69 266 ALA B N 1
ATOM 4402 C CA . ALA B 1 266 ? 8.023 18.391 7.195 1 95.69 266 ALA B CA 1
ATOM 4403 C C . ALA B 1 266 ? 6.504 18.375 7.059 1 95.69 266 ALA B C 1
ATOM 4405 O O . ALA B 1 266 ? 5.93 17.375 6.633 1 95.69 266 ALA B O 1
ATOM 4406 N N . LEU B 1 267 ? 5.895 19.406 7.535 1 96.5 267 LEU B N 1
ATOM 4407 C CA . LEU B 1 267 ? 4.531 19.734 7.145 1 96.5 267 LEU B CA 1
ATOM 4408 C C . LEU B 1 267 ? 4.52 20.609 5.898 1 96.5 267 LEU B C 1
ATOM 4410 O O . LEU B 1 267 ? 5.301 21.562 5.793 1 96.5 267 LEU B O 1
ATOM 4414 N N . ALA B 1 268 ? 3.709 20.188 4.941 1 95.12 268 ALA B N 1
ATOM 4415 C CA . ALA B 1 268 ? 3.711 20.922 3.678 1 95.12 268 ALA B CA 1
ATOM 4416 C C . ALA B 1 268 ? 2.289 21.172 3.184 1 95.12 268 ALA B C 1
ATOM 4418 O O . ALA B 1 268 ? 1.388 20.359 3.441 1 95.12 268 ALA B O 1
ATOM 4419 N N . HIS B 1 269 ? 2.057 22.219 2.52 1 94.06 269 HIS B N 1
ATOM 4420 C CA . HIS B 1 269 ? 0.815 22.531 1.82 1 94.06 269 HIS B CA 1
ATOM 4421 C C . HIS B 1 269 ? 1.088 23.266 0.514 1 94.06 269 HIS B C 1
ATOM 4423 O O . HIS B 1 269 ? 2.193 23.766 0.3 1 94.06 269 HIS B O 1
ATOM 4429 N N . SER B 1 270 ? 0.134 23.234 -0.322 1 91.5 270 SER B N 1
ATOM 4430 C CA . SER B 1 270 ? 0.294 23.859 -1.63 1 91.5 270 SER B CA 1
ATOM 4431 C C . SER B 1 270 ? 0.448 25.375 -1.504 1 91.5 270 SER B C 1
ATOM 4433 O O . SER B 1 270 ? -0.236 26.016 -0.699 1 91.5 270 SER B O 1
ATOM 4435 N N . GLN B 1 271 ? 1.344 25.906 -2.264 1 84.94 271 GLN B N 1
ATOM 4436 C CA . GLN B 1 271 ? 1.523 27.359 -2.314 1 84.94 271 GLN B CA 1
ATOM 4437 C C . GLN B 1 271 ? 0.292 28.047 -2.898 1 84.94 271 GLN B C 1
ATOM 4439 O O . GLN B 1 271 ? 0.045 29.219 -2.627 1 84.94 271 GLN B O 1
ATOM 4444 N N . HIS B 1 272 ? -0.419 27.312 -3.625 1 79.56 272 HIS B N 1
ATOM 4445 C CA . HIS B 1 272 ? -1.544 27.875 -4.363 1 79.56 272 HIS B CA 1
ATOM 4446 C C . HIS B 1 272 ? -2.848 27.719 -3.586 1 79.56 272 HIS B C 1
ATOM 4448 O O . HIS B 1 272 ? -3.893 28.203 -4.016 1 79.56 272 HIS B O 1
ATOM 4454 N N . LYS B 1 273 ? -2.842 27.062 -2.508 1 80.06 273 LYS B N 1
ATOM 4455 C CA . LYS B 1 273 ? -4.008 26.859 -1.656 1 80.06 273 LYS B CA 1
ATOM 4456 C C . LYS B 1 273 ? -3.691 27.188 -0.2 1 80.06 273 LYS B C 1
ATOM 4458 O O . LYS B 1 273 ? -3.299 26.297 0.567 1 80.06 273 LYS B O 1
ATOM 4463 N N . PRO B 1 274 ? -3.969 28.438 0.121 1 75.38 274 PRO B N 1
ATOM 4464 C CA . PRO B 1 274 ? -3.732 28.781 1.524 1 75.38 274 PRO B CA 1
ATOM 4465 C C . PRO B 1 274 ? -4.578 27.938 2.486 1 75.38 274 PRO B C 1
ATOM 4467 O O . PRO B 1 274 ? -5.676 27.516 2.133 1 75.38 274 PRO B O 1
ATOM 4470 N N . LEU B 1 275 ? -4.094 27.812 3.676 1 86.5 275 LEU B N 1
ATOM 4471 C CA . LEU B 1 275 ? -4.781 27 4.68 1 86.5 275 LEU B CA 1
ATOM 4472 C C . LEU B 1 275 ? -6.012 27.734 5.211 1 86.5 275 LEU B C 1
ATOM 4474 O O . LEU B 1 275 ? -5.941 28.922 5.531 1 86.5 275 LEU B O 1
ATOM 4478 N N . SER B 1 276 ? -7.133 27.047 5.242 1 82.88 276 SER B N 1
ATOM 4479 C CA . SER B 1 276 ? -8.266 27.547 6.016 1 82.88 276 SER B CA 1
ATOM 4480 C C . SER B 1 276 ? -7.938 27.594 7.508 1 82.88 276 SER B C 1
ATOM 4482 O O . SER B 1 276 ? -6.922 27.047 7.941 1 82.88 276 SER B O 1
ATOM 4484 N N . PHE B 1 277 ? -8.758 28.297 8.219 1 80.94 277 PHE B N 1
ATOM 4485 C CA . PHE B 1 277 ? -8.555 28.344 9.664 1 80.94 277 PHE B CA 1
ATOM 4486 C C . PHE B 1 277 ? -8.578 26.953 10.266 1 80.94 277 PHE B C 1
ATOM 4488 O O . PHE B 1 277 ? -7.719 26.609 11.078 1 80.94 277 PHE B O 1
ATOM 4495 N N . ALA B 1 278 ? -9.57 26.109 9.836 1 88.88 278 ALA B N 1
ATOM 4496 C CA . ALA B 1 278 ? -9.68 24.734 10.305 1 88.88 278 ALA B CA 1
ATOM 4497 C C . ALA B 1 278 ? -8.422 23.938 9.961 1 88.88 278 ALA B C 1
ATOM 4499 O O . ALA B 1 278 ? -7.902 23.188 10.797 1 88.88 278 ALA B O 1
ATOM 4500 N N . ALA B 1 279 ? -7.914 24.141 8.758 1 94.12 279 ALA B N 1
ATOM 4501 C CA . ALA B 1 279 ? -6.715 23.438 8.305 1 94.12 279 ALA B CA 1
ATOM 4502 C C . ALA B 1 279 ? -5.492 23.875 9.102 1 94.12 279 ALA B C 1
ATOM 4504 O O . ALA B 1 279 ? -4.621 23.062 9.414 1 94.12 279 ALA B O 1
ATOM 4505 N N . ALA B 1 280 ? -5.453 25.156 9.391 1 88.44 280 ALA B N 1
ATOM 4506 C CA . ALA B 1 280 ? -4.344 25.672 10.188 1 88.44 280 ALA B CA 1
ATOM 4507 C C . ALA B 1 280 ? -4.363 25.094 11.594 1 88.44 280 ALA B C 1
ATOM 4509 O O . ALA B 1 280 ? -3.316 24.734 12.141 1 88.44 280 ALA B O 1
ATOM 4510 N N . CYS B 1 281 ? -5.523 25.031 12.188 1 88.62 281 CYS B N 1
ATOM 4511 C CA . CYS B 1 281 ? -5.672 24.406 13.508 1 88.62 281 CYS B CA 1
ATOM 4512 C C . CYS B 1 281 ? -5.207 22.969 13.484 1 88.62 281 CYS B C 1
ATOM 4514 O O . CYS B 1 281 ? -4.465 22.531 14.367 1 88.62 281 CYS B O 1
ATOM 4516 N N . MET B 1 282 ? -5.613 22.25 12.445 1 96 282 MET B N 1
ATOM 4517 C CA . MET B 1 282 ? -5.219 20.844 12.32 1 96 282 MET B CA 1
ATOM 4518 C C . MET B 1 282 ? -3.717 20.719 12.094 1 96 282 MET B C 1
ATOM 4520 O O . MET B 1 282 ? -3.08 19.797 12.609 1 96 282 MET B O 1
ATOM 4524 N N . ARG B 1 283 ? -3.17 21.594 11.273 1 95.5 283 ARG B N 1
ATOM 4525 C CA . ARG B 1 283 ? -1.729 21.594 11.039 1 95.5 283 ARG B CA 1
ATOM 4526 C C . ARG B 1 283 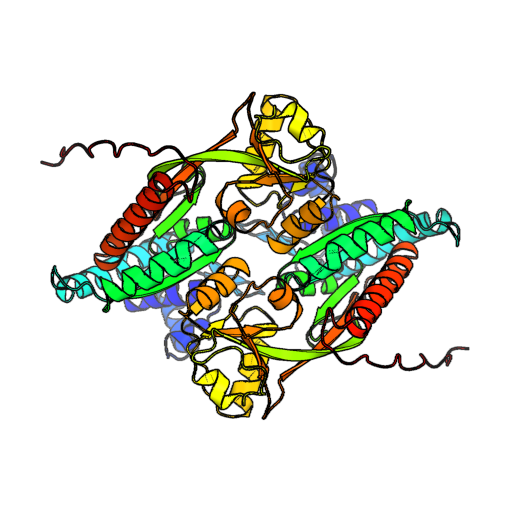? -0.962 21.734 12.352 1 95.5 283 ARG B C 1
ATOM 4528 O O . ARG B 1 283 ? 0.002 21 12.594 1 95.5 283 ARG B O 1
ATOM 4535 N N . ASP B 1 284 ? -1.383 22.625 13.18 1 91.94 284 ASP B N 1
ATOM 4536 C CA . ASP B 1 284 ? -0.73 22.828 14.469 1 91.94 284 ASP B CA 1
ATOM 4537 C C . ASP B 1 284 ? -0.869 21.609 15.359 1 91.94 284 ASP B C 1
ATOM 4539 O O . ASP B 1 284 ? 0.069 21.234 16.062 1 91.94 284 ASP B O 1
ATOM 4543 N N . LEU B 1 285 ? -2.014 21.031 15.336 1 94.56 285 LEU B N 1
ATOM 4544 C CA . LEU B 1 285 ? -2.234 19.812 16.094 1 94.56 285 LEU B CA 1
ATOM 4545 C C . LEU B 1 285 ? -1.29 18.703 15.641 1 94.56 285 LEU B C 1
ATOM 4547 O O . LEU B 1 285 ? -0.664 18.031 16.469 1 94.56 285 LEU B O 1
ATOM 4551 N N . VAL B 1 286 ? -1.189 18.469 14.312 1 97.75 286 VAL B N 1
ATOM 4552 C CA . VAL B 1 286 ? -0.345 17.422 13.766 1 97.75 286 VAL B CA 1
ATOM 4553 C C . VAL B 1 286 ? 1.119 17.703 14.086 1 97.75 286 VAL B C 1
ATOM 4555 O O . VAL B 1 286 ? 1.886 16.797 14.391 1 97.75 286 VAL B O 1
ATOM 4558 N N . ARG B 1 287 ? 1.448 18.984 14 1 96.12 287 ARG B N 1
ATOM 4559 C CA . ARG B 1 287 ? 2.811 19.344 14.383 1 96.12 287 ARG B CA 1
ATOM 4560 C C . ARG B 1 287 ? 3.107 18.938 15.82 1 96.12 287 ARG B C 1
ATOM 4562 O O . ARG B 1 287 ? 4.168 18.375 16.109 1 96.12 287 ARG B O 1
ATOM 4569 N N . ALA B 1 288 ? 2.23 19.266 16.703 1 94.19 288 ALA B N 1
ATOM 4570 C CA . ALA B 1 288 ? 2.402 18.906 18.109 1 94.19 288 ALA B CA 1
ATOM 4571 C C . ALA B 1 288 ? 2.533 17.406 18.281 1 94.19 288 ALA B C 1
ATOM 4573 O O . ALA B 1 288 ? 3.334 16.922 19.094 1 94.19 288 ALA B O 1
ATOM 4574 N N . LEU B 1 289 ? 1.771 16.656 17.578 1 96.81 289 LEU B N 1
ATOM 4575 C CA . LEU B 1 289 ? 1.824 15.195 17.641 1 96.81 289 LEU B CA 1
ATOM 4576 C C . LEU B 1 289 ? 3.172 14.68 17.156 1 96.81 289 LEU B C 1
ATOM 4578 O O . LEU B 1 289 ? 3.715 13.727 17.719 1 96.81 289 LEU B O 1
ATOM 4582 N N . LEU B 1 290 ? 3.67 15.281 16.062 1 97.5 290 LEU B N 1
ATOM 4583 C CA . LEU B 1 290 ? 4.98 14.898 15.555 1 97.5 290 LEU B CA 1
ATOM 4584 C C . LEU B 1 290 ? 6.07 15.172 16.578 1 97.5 290 LEU B C 1
ATOM 4586 O O . LEU B 1 290 ? 6.93 14.32 16.828 1 97.5 290 LEU B O 1
ATOM 4590 N N . VAL B 1 291 ? 6.02 16.344 17.172 1 94.94 291 VAL B N 1
ATOM 4591 C CA . VAL B 1 291 ? 6.992 16.719 18.203 1 94.94 291 VAL B CA 1
ATOM 4592 C C . VAL B 1 291 ? 6.918 15.742 19.375 1 94.94 291 VAL B C 1
ATOM 4594 O O . VAL B 1 291 ? 7.949 15.273 19.859 1 94.94 291 VAL B O 1
ATOM 4597 N N . ASP B 1 292 ? 5.727 15.414 19.797 1 94.81 292 ASP B N 1
ATOM 4598 C CA . ASP B 1 292 ? 5.527 14.477 20.891 1 94.81 292 ASP B CA 1
ATOM 4599 C C . ASP B 1 292 ? 6.078 13.094 20.547 1 94.81 292 ASP B C 1
ATOM 4601 O O . ASP B 1 292 ? 6.656 12.422 21.406 1 94.81 292 ASP B O 1
ATOM 4605 N N . ALA B 1 293 ? 5.82 12.648 19.312 1 95.56 293 ALA B N 1
ATOM 4606 C CA . ALA B 1 293 ? 6.316 11.344 18.875 1 95.56 293 ALA B CA 1
ATOM 4607 C C . ALA B 1 293 ? 7.836 11.281 18.969 1 95.56 293 ALA B C 1
ATOM 4609 O O . ALA B 1 293 ? 8.398 10.242 19.328 1 95.56 293 ALA B O 1
ATOM 4610 N N . VAL B 1 294 ? 8.5 12.367 18.641 1 95.62 294 VAL B N 1
ATOM 4611 C CA . VAL B 1 294 ? 9.953 12.414 18.688 1 95.62 294 VAL B CA 1
ATOM 4612 C C . VAL B 1 294 ? 10.422 12.461 20.141 1 95.62 294 VAL B C 1
ATOM 4614 O O . VAL B 1 294 ? 11.336 11.734 20.531 1 95.62 294 VAL B O 1
ATOM 4617 N N . ARG B 1 295 ? 9.781 13.273 20.953 1 94.25 295 ARG B N 1
ATOM 4618 C CA . ARG B 1 295 ? 10.156 13.43 22.344 1 94.25 295 ARG B CA 1
ATOM 4619 C C . ARG B 1 295 ? 9.977 12.125 23.109 1 94.25 295 ARG B C 1
ATOM 4621 O O . ARG B 1 295 ? 10.773 11.805 24 1 94.25 295 ARG B O 1
ATOM 4628 N N . SER B 1 296 ? 8.977 11.391 22.781 1 93.56 296 SER B N 1
ATOM 4629 C CA . SER B 1 296 ? 8.695 10.133 23.469 1 93.56 296 SER B CA 1
ATOM 4630 C C . SER B 1 296 ? 9.453 8.969 22.812 1 93.56 296 SER B C 1
ATOM 4632 O O . SER B 1 296 ? 9.266 7.812 23.203 1 93.56 296 SER B O 1
ATOM 4634 N N . GLU B 1 297 ? 10.195 9.195 21.719 1 91.5 297 GLU B N 1
ATOM 4635 C CA . GLU B 1 297 ? 11.055 8.242 21.016 1 91.5 297 GLU B CA 1
ATOM 4636 C C . GLU B 1 297 ? 10.227 7.184 20.297 1 91.5 297 GLU B C 1
ATOM 4638 O O . GLU B 1 297 ? 10.711 6.082 20.031 1 91.5 297 GLU B O 1
ATOM 4643 N N . ARG B 1 298 ? 8.977 7.469 20.078 1 91.38 298 ARG B N 1
ATOM 4644 C CA . ARG B 1 298 ? 8.156 6.598 19.234 1 91.38 298 ARG B CA 1
ATOM 4645 C C . ARG B 1 298 ? 8.5 6.766 17.766 1 91.38 298 ARG B C 1
ATOM 4647 O O . ARG B 1 298 ? 8.234 5.871 16.953 1 91.38 298 ARG B O 1
ATOM 4654 N N . TRP B 1 299 ? 8.93 7.934 17.469 1 93.62 299 TRP B N 1
ATOM 4655 C CA . TRP B 1 299 ? 9.547 8.234 16.172 1 93.62 299 TRP B CA 1
ATOM 4656 C C . TRP B 1 299 ? 10.953 8.797 16.375 1 93.62 299 TRP B C 1
ATOM 4658 O O . TRP B 1 299 ? 11.125 9.984 16.641 1 93.62 299 TRP B O 1
ATOM 4668 N N . LYS B 1 300 ? 11.914 7.965 16.172 1 93.44 300 LYS B N 1
ATOM 4669 C CA . LYS B 1 300 ? 13.289 8.383 16.422 1 93.44 300 LYS B CA 1
ATOM 4670 C C . LYS B 1 300 ? 13.727 9.461 15.445 1 93.44 300 LYS B C 1
ATOM 4672 O O . LYS B 1 300 ? 13.695 9.258 14.227 1 93.44 300 LYS B O 1
ATOM 4677 N N . GLY B 1 301 ? 13.984 10.617 15.945 1 95.06 301 GLY B N 1
ATOM 4678 C CA . GLY B 1 301 ? 14.414 11.75 15.148 1 95.06 301 GLY B CA 1
ATOM 4679 C C . GLY B 1 301 ? 14.93 12.906 15.992 1 95.06 301 GLY B C 1
ATOM 4680 O O . GLY B 1 301 ? 14.984 12.812 17.219 1 95.06 301 GLY B O 1
ATOM 4681 N N . THR B 1 302 ? 15.492 13.906 15.367 1 96.12 302 THR B N 1
ATOM 4682 C CA . THR B 1 302 ? 15.992 15.133 15.992 1 96.12 302 THR B CA 1
ATOM 4683 C C . THR B 1 302 ? 15.141 16.328 15.594 1 96.12 302 THR B C 1
ATOM 4685 O O . THR B 1 302 ? 15.07 16.688 14.414 1 96.12 302 THR B O 1
ATOM 4688 N N . LEU B 1 303 ? 14.555 16.984 16.562 1 95.75 303 LEU B N 1
ATOM 4689 C CA . LEU B 1 303 ? 13.664 18.109 16.297 1 95.75 303 LEU B CA 1
ATOM 4690 C C . LEU B 1 303 ? 14.422 19.281 15.68 1 95.75 303 LEU B C 1
ATOM 4692 O O . LEU B 1 303 ? 15.562 19.562 16.062 1 95.75 303 LEU B O 1
ATOM 4696 N N . ILE B 1 304 ? 13.773 19.891 14.75 1 93.19 304 ILE B N 1
ATOM 4697 C CA . ILE B 1 304 ? 14.281 21.109 14.125 1 93.19 304 ILE B CA 1
ATOM 4698 C C . ILE B 1 304 ? 13.609 22.328 14.742 1 93.19 304 ILE B C 1
ATOM 4700 O O . ILE B 1 304 ? 12.375 22.406 14.789 1 93.19 304 ILE B O 1
ATOM 4704 N N . GLU B 1 305 ? 14.453 23.188 15.297 1 80.88 305 GLU B N 1
ATOM 4705 C CA . GLU B 1 305 ? 13.906 24.375 15.938 1 80.88 305 GLU B CA 1
ATOM 4706 C C . GLU B 1 305 ? 13.188 25.266 14.938 1 80.88 305 GLU B C 1
ATOM 4708 O O . GLU B 1 305 ? 13.633 25.406 13.789 1 80.88 305 GLU B O 1
ATOM 4713 N N . ARG B 1 306 ? 11.992 25.672 15.227 1 68.88 306 ARG B N 1
ATOM 4714 C CA . ARG B 1 306 ? 11.219 26.562 14.367 1 68.88 306 ARG B CA 1
ATOM 4715 C C . ARG B 1 306 ? 11.945 27.891 14.156 1 68.88 306 ARG B C 1
ATOM 4717 O O . ARG B 1 306 ? 12.445 28.484 15.117 1 68.88 306 ARG B O 1
ATOM 4724 N N . GLU B 1 307 ? 12.656 28.062 13.047 1 51 307 GLU B N 1
ATOM 4725 C CA . GLU B 1 307 ? 13.18 29.422 12.898 1 51 307 GLU B CA 1
ATOM 4726 C C . GLU B 1 307 ? 12.109 30.453 13.203 1 51 307 GLU B C 1
ATOM 4728 O O . GLU B 1 307 ? 10.945 30.281 12.836 1 51 307 GLU B O 1
ATOM 4733 N N . ALA B 1 308 ? 12.211 31.219 14.312 1 42.72 308 ALA B N 1
ATOM 4734 C CA . ALA B 1 308 ? 11.406 32.406 14.594 1 42.72 308 ALA B CA 1
ATOM 4735 C C . ALA B 1 308 ? 10.961 33.062 13.297 1 42.72 308 ALA B C 1
ATOM 4737 O O . ALA B 1 308 ? 11.789 33.438 12.461 1 42.72 308 ALA B O 1
ATOM 4738 N N . LEU B 1 309 ? 9.945 32.531 12.641 1 39.31 309 LEU B N 1
ATOM 4739 C CA . LEU B 1 309 ? 9.43 33.469 11.633 1 39.31 309 LEU B CA 1
ATOM 4740 C C . LEU B 1 309 ? 9.719 34.906 12.039 1 39.31 309 LEU B C 1
ATOM 4742 O O . LEU B 1 309 ? 9.281 35.344 13.102 1 39.31 309 LEU B O 1
ATOM 4746 N N . ALA B 1 310 ? 10.68 35.688 11.633 1 36.94 310 ALA B N 1
ATOM 4747 C CA . ALA B 1 310 ? 10.82 37.125 11.648 1 36.94 310 ALA B CA 1
ATOM 4748 C C . ALA B 1 310 ? 9.477 37.812 11.414 1 36.94 310 ALA B C 1
ATOM 4750 O O . ALA B 1 310 ? 8.789 37.531 10.43 1 36.94 310 ALA B O 1
ATOM 4751 N N . GLU B 1 311 ? 8.711 38.25 12.367 1 32.78 311 GLU B N 1
ATOM 4752 C CA . GLU B 1 311 ? 7.781 39.375 12.359 1 32.78 311 GLU B CA 1
ATOM 4753 C C . GLU B 1 311 ? 8.188 40.406 11.32 1 32.78 311 GLU B C 1
ATOM 4755 O O . GLU B 1 311 ? 8.766 41.438 11.664 1 32.78 311 GLU B O 1
ATOM 4760 N N . GLN B 1 312 ? 8.883 40.188 10.391 1 29.8 312 GLN B N 1
ATOM 4761 C CA . GLN B 1 312 ? 9.109 41.375 9.562 1 29.8 312 GLN B CA 1
ATOM 4762 C C . GLN B 1 312 ? 7.793 42 9.156 1 29.8 312 GLN B C 1
ATOM 4764 O O . GLN B 1 312 ? 7.785 43.062 8.516 1 29.8 312 GLN B O 1
ATOM 4769 N N . SER B 1 313 ? 6.664 41.25 8.914 1 28.67 313 SER B N 1
ATOM 4770 C CA . SER B 1 313 ? 5.648 42.25 8.555 1 28.67 313 SER B CA 1
ATOM 4771 C C . SER B 1 313 ? 5.152 43 9.789 1 28.67 313 SER B C 1
ATOM 4773 O O . SER B 1 313 ? 4.059 42.719 10.289 1 28.67 313 SER B O 1
ATOM 4775 N N . LEU B 1 314 ? 5.773 42.969 11 1 22.81 314 LEU B N 1
ATOM 4776 C CA . LEU B 1 314 ? 5.344 44.219 11.602 1 22.81 314 LEU B CA 1
ATOM 4777 C C . LEU B 1 314 ? 5.926 45.406 10.852 1 22.81 314 LEU B C 1
ATOM 4779 O O . LEU B 1 314 ? 7.09 45.406 10.445 1 22.81 314 LEU B O 1
#

Organism: Pseudomonas putida (strain ATCC 47054 / DSM 6125 / CFBP 8728 / NCIMB 11950 / KT2440) (NCBI:txid160488)

Radius of gyration: 25.71 Å; Cα contacts (8 Å, |Δi|>4): 1226; chains: 2; bounding box: 60×81×68 Å

Sequence (628 aa):
MTLKQLRYLIAIVEAGSFSNAARQAFIAQPALSRQIGLLESELEMQLLARQHDGIELTDAGRQLYEVARSVVQQLDSVKDELKSSRGNPKGHVAISIPATASALLLPAIITQAQARFPGIKLTVWDGLSREGGQAIELGKVDFGVVPNAEELVHVVAEPVFSEDLYWVGLPGHGPDESPITLAEAAASRLVMPPRSLHLRRRIEQAAMETGVTLDSSYEQQSAPGITSLVRAGLAATISNWPPLLDLAAPASARLIVEPRITRTIALAHSQHKPLSFAAACMRDLVRALLVDAVRSERWKGTLIEREALAEQSLMTLKQLRYLIAIVEAGSFSNAARQAFIAQPALSRQIGLLESELEMQLLARQHDGIELTDAGRQLYEVARSVVQQLDSVKDELKSSRGNPKGHVAISIPATASALLLPAIITQAQARFPGIKLTVWDGLSREGGQAIELGKVDFGVVPNAEELVHVVAEPVFSEDLYWVGLPGHGPDESPITLAEAAASRLVMPPRSLHLRRRIEQAAMETGVTLDSSYEQQSAPGITSLVRAGLAATISNWPPLLDLAAPASARLIVEPRITRTIALAHSQHKPLSFAAACMRDLVRALLVDAVRSERWKGTLIEREALAEQSL

InterPro domains:
  IPR000847 LysR, HTH, N-terminal domain [PF00126] (3-62)
  IPR000847 LysR, HTH, N-terminal domain [PR00039] (18-29)
  IPR000847 LysR, HTH, N-terminal domain [PR00039] (29-39)
  IPR000847 LysR, HTH, N-terminal domain [PR00039] (39-50)
  IPR000847 LysR, HTH, N-terminal domain [PS50931] (1-58)
  IPR005119 LysR, substrate-binding [PF03466] (87-288)
  IPR036388 Winged helix-like DNA-binding domain superfamily [G3DSA:1.10.10.10] (1-91)
  IPR036390 Winged helix DNA-binding domain superfamily [SSF46785] (1-110)

Secondary structure (DSSP, 8-state):
--HHHHHHHHHHHHHSSHHHHHHHHTS-HHHHHHHHHHHHHHHTS--EEEETTEEEE-HHHHHHHHHHHHHHHHHHHHHHHHH-BTTB--EEEEEEEEGGGHHHHHHHHHHHHHHH-TTEEEEEEEE-HHHHHHHHHTTSSSEEEEE-GGGSSSEEEEEEEEEE-EEEE--SSS---S-EEHHHHHTSEEEE--TTSHHHHHHHHHHHHHTPPPEEEEE-SSHHHHHHHHHTTS-BEEE-SHHHHS--TT-EEEEEESS--EEEEEEEEETTSPPPHHHHHHHHHHHHHHHHHHHTTSS--EEPP------TT-/--HHHHHHHHHHHHHSSHHHHHHHHTS-HHHHHHHHHHHHHHHTS--EEEETTEEEE-HHHHHHHHHHHHHHHHHHHHHHHHHS-TTS--EEEEEEEEGGGHHHHHHHHHHHHHHH-TTEEEEEEEE-HHHHHHHHHTTSSSEEEEE-GGGSSSEEEEEEEEEE-EEEE--SSS---S-EEHHHHHTSEEEE--TTSHHHHHHHHHHHHHTPPPEEEEE-SSHHHHHHHHHTTS-BEEE-SHHHHS--TT-EEEEEESS--EEEEEEEEETTSPPPHHHHHHHHHHHHHHHHHHHTTSS--EEPP------TT-

Solvent-accessible surface area (backbone atoms only — not comparable to full-atom values): 32441 Å² total; per-residue (Å²): 136,49,70,66,46,37,52,48,52,49,38,26,60,73,53,32,26,61,61,53,17,14,62,75,68,71,46,57,44,68,59,53,51,48,45,50,49,53,45,24,59,74,65,71,43,68,35,66,38,82,47,98,90,32,51,40,68,30,73,61,18,46,53,47,46,42,49,32,51,25,50,53,46,51,52,49,29,49,54,27,47,71,65,23,47,102,81,52,40,32,45,78,35,34,35,28,36,39,44,61,40,19,46,72,43,49,45,54,51,53,54,49,40,52,72,72,32,68,54,43,47,73,45,60,41,33,30,58,53,54,59,37,50,48,29,21,42,66,46,76,22,53,26,26,47,34,70,47,54,82,79,55,59,63,55,48,70,46,69,44,29,38,30,58,35,25,36,34,28,56,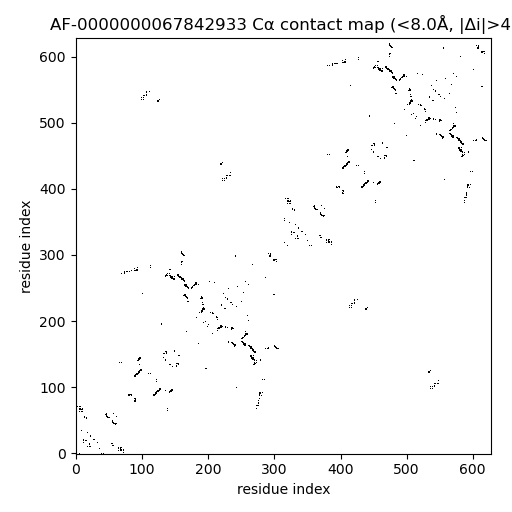46,89,82,49,85,50,67,60,69,36,39,42,61,62,54,29,69,39,50,22,36,36,55,49,72,76,28,61,68,38,44,54,52,50,49,53,28,57,77,69,72,42,70,71,39,63,79,35,56,30,69,35,68,51,36,44,51,30,29,23,74,69,63,71,21,26,32,73,38,60,53,47,56,52,73,70,52,59,83,70,58,23,62,16,45,32,30,78,59,66,49,73,44,40,36,18,43,32,23,13,65,63,34,77,70,35,68,44,38,46,53,49,50,53,51,52,49,52,51,51,52,48,31,31,75,71,56,66,33,61,50,48,80,42,78,72,72,75,74,75,74,58,90,107,134,50,74,67,47,39,51,48,53,48,38,26,60,75,53,32,25,63,61,52,18,14,61,73,66,72,46,58,44,69,59,52,50,48,45,51,49,50,45,24,58,75,64,72,42,68,36,67,40,83,48,97,89,32,51,40,68,30,73,61,19,45,54,46,47,41,50,32,51,23,49,52,44,50,52,48,25,48,52,31,49,70,64,22,46,100,82,53,41,37,46,79,38,34,36,27,36,40,44,62,40,20,48,72,44,48,45,55,52,52,55,49,39,52,71,72,31,68,52,43,48,73,43,61,40,34,29,58,53,54,60,37,50,48,30,20,41,69,45,77,22,51,27,27,48,34,70,47,54,83,78,54,59,62,54,47,68,46,70,44,30,38,30,57,33,23,36,34,28,55,45,88,84,50,86,52,68,58,70,37,39,41,61,62,54,27,70,39,50,23,36,36,55,50,72,76,28,60,69,38,43,53,52,50,50,54,27,55,76,69,71,42,69,72,38,63,79,35,56,31,71,34,69,52,34,44,50,30,28,22,74,68,62,72,21,26,32,74,40,59,53,47,56,50,74,72,51,60,82,70,57,23,62,15,44,33,31,77,59,66,49,73,44,39,36,18,43,32,23,12,65,58,32,76,68,33,65,44,38,46,54,48,49,52,50,52,48,52,51,52,53,48,32,31,74,71,57,67,33,60,51,47,78,42,78,73,72,73,74,75,70,62,89,106

Nearest PDB structures (foldseek):
  4x6g-assembly1_D  TM=7.949E-01  e=4.551E-23  Pseudomonas aeruginosa PAO1
  6g4r-assembly1_B  TM=6.318E-01  e=3.123E-23  Corynebacterium glutamicum
  6g1d-assembly1_A  TM=6.380E-01  e=1.029E-22  Corynebacterium glutamicum
  1ixc-assembly1_B-2  TM=5.657E-01  e=2.370E-21  Cupriavidus necator
  7d98-assembly1_Q  TM=5.884E-01  e=1.557E-20  Cupriavidus necator

Foldseek 3Di:
DDLVLLVLLLLQVVLQALVSSCVVVVHDSVVSVVSPVVVCVVVVHDQWDDDPRGIDGDPVNLVSNLQSLQVNLVVVLVVQVVVADPQAGAEEFEEEEELLCCVPQVVVLVVVCCVRHVRYHYHYHHDFQLVRLVCQQSQVGAKYKHKPNVVGPQKDKAWWWKFWKWKKAFDPVAADQEADELQRSQVWQEEEEDPSGPVNVLNVVVCVVQVHHHNHVHYDHDLCVRLVCRVVRNTIYMGFQQNVVPSDPDMYIYTYPNPIRMITIIMMHGNSHHHRPSNVVSSVVSSVSVVVCCVVVSGPTGTDDGPPPPPVVD/DDLVLLVLLLLQVVLQALVSSCVVVVHDSVVSVVSPVVVCVVVVHDQWDDDPRGIDGDPVNLVSNLQSQQVNLVVVLVVQVVVQDPQARAEEAEEEEELLCCVPQVVVLVVVCCVRHVRYHYHYHHDFQLVRLVCQQSQVGAKYKHKPNVVGPQKDKAWWWKFWKWKKAFDPVAADQEADELQRSQPWQEEEEDPSGPVNVLNVVVCVVQVHHHNHVHYDHDLCVRLVCRVVRNTIYMGFQQNVVPSDPDMYIYTYPNPIRMITIIMMHGNSHHHRPSNVVSSVVSSVSVVVCCVVVSGPTGTDDGPPPPVVVD